Protein AF-A0A7Y7TJH9-F1 (afdb_monomer_lite)

Sequence (515 aa):
MMKGRKAFILFTEKIKWLLLLIIPCVLLIEFTSEKQPYFWDNRYDPSYAYLLNGLNLSLTHGNVGHIDHPGTTVQVMAAFIIKVTYQFRNKSIPMAEDVLRNPEFYLRVIALCFTFGNILLLVLLGFIAFKATGEIIYGLLFQSLPFLFNTYLRHQLFYEVKPEPILFSVQMILISVFLIETTGIGLKGKINTAKWGLSDKIIDGIQWKIIVYAVLIGFCLTTKIHSFPLFFFPFLMIQSVRNKILYSVTTLLSFLFFTIPIWVSYPKMFTWIYELFLHSGRYGKGPADIVDKTMYFVNLIGIFKTQPIFTGIMLASFLVLIVPFFKRGKNLQYKYLLAIFMVEIFAILLISKQYKMHYLISIIPMSMLNIYLIFKLINRAQWEKPMILFFICISVLLNFNYHISKPYNTKPIETEKNALNIFSYSSADQREAFFFGNGYAKMEWAEMLNSIYPECYFYNQWKNTYNTWDKSIEADSLRKINSRIIVYGRKAKLQLLYQSTEVVQLDSTRFLIKP

pLDDT: mean 84.87, std 13.98, range [35.94, 98.5]

Foldseek 3Di:
DVVVVVVVVVVVVVVLLVVLVPLLVVLVVVLVVDDDFCLAPVLLVPLLLLLLLLVCVLVVNLLFQQLLWQALLLSVLLVVQLNVVVVVDDVPDDSVLVCLVPVRVSSQSSLQVLQVLLSVLLSVLLVLLCLLPVHSLLSLLLSLLLLLDAQVLSCCLRPGSALLSVLSSLLSVVSSLVSCQQSVDDPVRPRPPPPPGRDPDQPVPDLVSLLSLLLSLLVSCSSGVLLVLVLQQSLLRHDDPVSNVVSVVSNVVNVCVSCVSNVVCVVVSVVQVVLQQQAADDSNPHPRDRAPPVQLVVLLVVQCVVSVSLVVLLVLLVVLLVVCPPPPPPRVLSSNSVSLSVSLVVSSNSCSRPPDNNSCSSRSSSSSSSLVSSLVSVPPVVCSSVVSVVVSVVSVVSRPPPVVPDDSPQDQDDDDPQAQEEEEPNHSYVLVSNLVSCVSSVLPCQVVSCVVPPSYWYQYLVVRFIDRSNDTDDPVVRCVVHQWYKYFAADVSVCVNCVPWDWDDPDRGIITTHD

Structure (mmCIF, N/CA/C/O backbone):
data_AF-A0A7Y7TJH9-F1
#
_entry.id   AF-A0A7Y7TJH9-F1
#
loop_
_atom_site.group_PDB
_atom_site.id
_atom_site.type_symbol
_atom_site.label_atom_id
_atom_site.label_alt_id
_atom_site.label_comp_id
_atom_site.label_asym_id
_atom_site.label_entity_id
_atom_site.label_seq_id
_atom_site.pdbx_PDB_ins_code
_atom_site.Cartn_x
_atom_site.Cartn_y
_atom_site.Cartn_z
_atom_site.occupancy
_atom_site.B_iso_or_equiv
_atom_site.auth_seq_id
_atom_site.auth_comp_id
_atom_site.auth_asym_id
_atom_site.auth_atom_id
_atom_site.pdbx_PDB_model_num
ATOM 1 N N . MET A 1 1 ? -40.198 33.945 14.837 1.00 58.31 1 MET A N 1
ATOM 2 C CA . MET A 1 1 ? -39.028 33.343 15.532 1.00 58.31 1 MET A CA 1
ATOM 3 C C . MET A 1 1 ? -38.756 31.865 15.201 1.00 58.31 1 MET A C 1
ATOM 5 O O . MET A 1 1 ? -37.625 31.553 14.849 1.00 58.31 1 MET A O 1
ATOM 9 N N . MET A 1 2 ? -39.730 30.941 15.251 1.00 55.00 2 MET A N 1
ATOM 10 C CA . MET A 1 2 ? -39.473 29.496 15.025 1.00 55.00 2 MET A CA 1
ATOM 11 C C . MET A 1 2 ? -38.980 29.108 13.613 1.00 55.00 2 MET A C 1
ATOM 13 O O . MET A 1 2 ? -38.126 28.230 13.498 1.00 55.00 2 MET A O 1
ATOM 17 N N . LYS A 1 3 ? -39.464 29.761 12.541 1.00 59.97 3 LYS A N 1
ATOM 18 C CA . LYS A 1 3 ? -38.984 29.509 11.162 1.00 59.97 3 LYS A CA 1
ATOM 19 C C . LYS A 1 3 ? -37.510 29.906 10.975 1.00 59.97 3 LYS A C 1
ATOM 21 O O . LYS A 1 3 ? -36.752 29.140 10.391 1.00 59.97 3 LYS A O 1
ATOM 26 N N . GLY A 1 4 ? -37.090 31.036 11.553 1.00 65.38 4 GLY A N 1
ATOM 27 C CA . GLY A 1 4 ? -35.698 31.506 11.507 1.00 65.38 4 GLY A CA 1
ATOM 28 C C . GLY A 1 4 ? -34.724 30.580 12.242 1.00 65.38 4 GLY A C 1
ATOM 29 O O . GLY A 1 4 ? -33.657 30.276 11.723 1.00 65.38 4 GLY A O 1
ATOM 30 N N . ARG A 1 5 ? -35.122 30.030 13.401 1.00 64.94 5 ARG A N 1
ATOM 31 C CA . ARG A 1 5 ? -34.289 29.083 14.166 1.00 64.94 5 ARG A CA 1
ATOM 32 C C . ARG A 1 5 ? -34.105 27.743 13.440 1.00 64.94 5 ARG A C 1
ATOM 34 O O . ARG A 1 5 ? -33.000 27.215 13.426 1.00 64.94 5 ARG A O 1
ATOM 41 N N . LYS A 1 6 ? -35.153 27.215 12.787 1.00 63.41 6 LYS A N 1
ATOM 42 C CA . LYS A 1 6 ? -35.044 26.007 11.942 1.00 63.41 6 LYS A CA 1
ATOM 43 C C . LYS A 1 6 ? -34.164 26.244 10.712 1.00 63.41 6 LYS A C 1
ATOM 45 O O . LYS A 1 6 ? -33.323 25.404 10.412 1.00 63.41 6 LYS A O 1
ATOM 50 N N . ALA A 1 7 ? -34.321 27.385 10.038 1.00 56.69 7 ALA A N 1
ATOM 51 C CA . ALA A 1 7 ? -33.483 27.752 8.897 1.00 56.69 7 ALA A CA 1
ATOM 52 C C . ALA A 1 7 ? -32.003 27.903 9.296 1.00 56.69 7 ALA A C 1
ATOM 54 O O . ALA A 1 7 ? -31.133 27.376 8.610 1.00 56.69 7 ALA A O 1
ATOM 55 N N . PHE A 1 8 ? -31.721 28.527 10.443 1.00 59.34 8 PHE A N 1
ATOM 56 C CA . PHE A 1 8 ? -30.365 28.666 10.980 1.00 59.34 8 PHE A CA 1
ATOM 57 C C . PHE A 1 8 ? -29.725 27.316 11.348 1.00 59.34 8 PHE A C 1
ATOM 59 O O . PHE A 1 8 ? -28.563 27.077 11.034 1.00 59.34 8 PHE A O 1
ATOM 66 N N . ILE A 1 9 ? -30.477 26.393 11.958 1.00 66.75 9 ILE A N 1
ATOM 67 C CA . ILE A 1 9 ? -29.990 25.033 12.258 1.00 66.75 9 ILE A CA 1
ATOM 68 C C . ILE A 1 9 ? -29.712 24.250 10.966 1.00 66.75 9 ILE A C 1
ATOM 70 O O . ILE A 1 9 ? -28.673 23.612 10.840 1.00 66.75 9 ILE A O 1
ATOM 74 N N . LEU A 1 10 ? -30.600 24.332 9.972 1.00 61.34 10 LEU A N 1
ATOM 75 C CA . LEU A 1 10 ? -30.381 23.692 8.670 1.00 61.34 10 LEU A CA 1
ATOM 76 C C . LEU A 1 10 ? -29.154 24.268 7.951 1.00 61.34 10 LEU A C 1
ATOM 78 O O . LEU A 1 10 ? -28.408 23.525 7.319 1.00 61.34 10 LEU A O 1
ATOM 82 N N . PHE A 1 11 ? -28.933 25.578 8.055 1.00 66.56 11 PHE A N 1
ATOM 83 C CA . PHE A 1 11 ? -27.771 26.249 7.484 1.00 66.56 11 PHE A CA 1
ATOM 84 C C . PHE A 1 11 ? -26.463 25.825 8.169 1.00 66.56 11 PHE A C 1
ATOM 86 O O . PHE A 1 11 ? -25.505 25.470 7.485 1.00 66.56 11 PHE A O 1
ATOM 93 N N . THR A 1 12 ? -26.430 25.770 9.504 1.00 73.19 12 THR A N 1
ATOM 94 C CA . THR A 1 12 ? -25.239 25.327 10.249 1.00 73.19 12 THR A CA 1
ATOM 95 C C . THR A 1 12 ? -24.927 23.846 10.030 1.00 73.19 12 THR A C 1
ATOM 97 O O . THR A 1 12 ? -23.758 23.483 9.913 1.00 73.19 12 THR A O 1
ATOM 100 N N . GLU A 1 13 ? -25.942 22.992 9.879 1.00 74.56 13 GLU A N 1
ATOM 101 C CA . GLU A 1 13 ? -25.744 21.596 9.477 1.00 74.56 13 GLU A CA 1
ATOM 102 C C . GLU A 1 13 ? -25.172 21.486 8.057 1.00 74.56 13 GLU A C 1
ATOM 104 O O . GLU A 1 13 ? -24.213 20.747 7.848 1.00 74.56 13 GLU A O 1
ATOM 109 N N . LYS A 1 14 ? -25.675 22.266 7.087 1.00 80.38 14 LYS A N 1
ATOM 110 C CA . LYS A 1 14 ? -25.116 22.314 5.720 1.00 80.38 14 LYS A CA 1
ATOM 111 C C . LYS A 1 14 ? -23.646 22.741 5.698 1.00 80.38 14 LYS A C 1
ATOM 113 O O . LYS A 1 14 ? -22.864 22.139 4.969 1.00 80.38 14 LYS A O 1
ATOM 118 N N . ILE A 1 15 ? -23.255 23.719 6.517 1.00 85.06 15 ILE A N 1
ATOM 119 C CA . ILE A 1 15 ? -21.851 24.146 6.626 1.00 85.06 15 ILE A CA 1
ATOM 120 C C . ILE A 1 15 ? -20.959 22.991 7.095 1.00 85.06 15 ILE A C 1
ATOM 122 O O . ILE A 1 15 ? -19.906 22.772 6.504 1.00 85.06 15 ILE A O 1
ATOM 126 N N . LYS A 1 16 ? -21.379 22.208 8.100 1.00 85.31 16 LYS A N 1
ATOM 127 C CA . LYS A 1 16 ? -20.594 21.054 8.579 1.00 85.31 16 LYS A CA 1
ATOM 128 C C . LYS A 1 16 ? -20.322 20.041 7.465 1.00 85.31 16 LYS A C 1
ATOM 130 O O . LYS A 1 16 ? -19.215 19.521 7.383 1.00 85.31 16 LYS A O 1
ATOM 135 N N . TRP A 1 17 ? -21.295 19.798 6.587 1.00 84.94 17 TRP A N 1
ATOM 136 C CA . TRP A 1 17 ? -21.107 18.917 5.430 1.00 84.94 17 TRP A CA 1
ATOM 137 C C . TRP A 1 17 ? -20.075 19.459 4.440 1.00 84.94 17 TRP A C 1
ATOM 139 O O . TRP A 1 17 ? -19.253 18.692 3.950 1.00 84.94 17 TRP A O 1
ATOM 149 N N . LEU A 1 18 ? -20.074 20.770 4.189 1.00 88.81 18 LEU A N 1
ATOM 150 C CA . LEU A 1 18 ? -19.086 21.408 3.313 1.00 88.81 18 LEU A CA 1
ATOM 151 C C . LEU A 1 18 ? -17.667 21.352 3.895 1.00 88.81 18 LEU A C 1
ATOM 153 O O . LEU A 1 18 ? -16.710 21.196 3.140 1.00 88.81 18 LEU A O 1
ATOM 157 N N . LEU A 1 19 ? -17.516 21.408 5.225 1.00 90.62 19 LEU A N 1
ATOM 158 C CA . LEU A 1 19 ? -16.202 21.288 5.872 1.00 90.62 19 LEU A CA 1
ATOM 159 C C . LEU A 1 19 ? -15.524 19.940 5.581 1.00 90.62 19 LEU A C 1
ATOM 161 O O . LEU A 1 19 ? -14.307 19.905 5.418 1.00 90.62 19 LEU A O 1
ATOM 165 N N . LEU A 1 20 ? -16.294 18.852 5.442 1.00 92.25 20 LEU A N 1
ATOM 166 C CA . LEU A 1 20 ? -15.762 17.528 5.081 1.00 92.25 20 LEU A CA 1
ATOM 167 C C . LEU A 1 20 ? -15.219 17.452 3.647 1.00 92.25 20 LEU A C 1
ATOM 169 O O . LEU A 1 20 ? -14.653 16.432 3.266 1.00 92.25 20 LEU A O 1
ATOM 173 N N . LEU A 1 21 ? -15.400 18.486 2.826 1.00 92.88 21 LEU A N 1
ATOM 174 C CA . LEU A 1 21 ? -14.851 18.523 1.472 1.00 92.88 21 LEU A CA 1
ATOM 175 C C . LEU A 1 21 ? -13.507 19.252 1.406 1.00 92.88 21 LEU A C 1
ATOM 177 O O . LEU A 1 21 ? -12.784 19.076 0.433 1.00 92.88 21 LEU A O 1
ATOM 181 N N . ILE A 1 22 ? -13.127 20.014 2.438 1.00 90.19 22 ILE A N 1
ATOM 182 C CA . ILE A 1 22 ? -11.914 20.845 2.408 1.00 90.19 22 ILE A CA 1
ATOM 183 C C . ILE A 1 22 ? -10.658 19.987 2.218 1.00 90.19 22 ILE A C 1
ATOM 185 O O . ILE A 1 22 ? -9.919 20.196 1.259 1.00 90.19 22 ILE A O 1
ATOM 189 N N . ILE A 1 23 ? -10.425 19.006 3.098 1.00 89.94 23 ILE A N 1
ATOM 190 C CA . ILE A 1 23 ? -9.231 18.146 3.026 1.00 89.94 23 ILE A CA 1
ATOM 191 C C . ILE A 1 23 ? -9.197 17.333 1.714 1.00 89.94 23 ILE A C 1
ATOM 193 O O . ILE A 1 23 ? -8.178 17.386 1.023 1.00 89.94 23 ILE A O 1
ATOM 197 N N . PRO A 1 24 ? -10.281 16.636 1.311 1.00 92.12 24 PRO A N 1
ATOM 198 C CA . PRO A 1 24 ? -10.350 15.958 0.015 1.00 92.12 24 PRO A CA 1
ATOM 199 C C . PRO A 1 24 ? -10.034 16.861 -1.185 1.00 92.12 24 PRO A C 1
ATOM 201 O O . PRO A 1 24 ? -9.277 16.455 -2.064 1.00 92.12 24 PRO A O 1
ATOM 204 N N . CYS A 1 25 ? -10.561 18.089 -1.214 1.00 90.25 25 CYS A N 1
ATOM 205 C CA . CYS A 1 25 ? -10.288 19.040 -2.292 1.00 90.25 25 CYS A CA 1
ATOM 206 C C . CYS A 1 25 ? -8.819 19.478 -2.320 1.00 90.25 25 CYS A C 1
ATOM 208 O O . CYS A 1 25 ? -8.236 19.547 -3.399 1.00 90.25 25 CYS A O 1
ATOM 210 N N . VAL A 1 26 ? -8.201 19.729 -1.161 1.00 87.62 26 VAL A N 1
ATOM 211 C CA . VAL A 1 26 ? -6.768 20.062 -1.081 1.00 87.62 26 VAL A CA 1
ATOM 212 C C . VAL A 1 26 ? -5.915 18.927 -1.650 1.00 87.62 26 VAL A C 1
ATOM 214 O O . VAL A 1 26 ? -5.042 19.183 -2.475 1.00 87.62 26 VAL A O 1
ATOM 217 N N . LEU A 1 27 ? -6.206 17.677 -1.278 1.00 87.25 27 LEU A N 1
ATOM 218 C CA . LEU A 1 27 ? -5.487 16.505 -1.792 1.00 87.25 27 LEU A CA 1
ATOM 219 C C . LEU A 1 27 ? -5.701 16.303 -3.297 1.00 87.25 27 LEU A C 1
ATOM 221 O O . LEU A 1 27 ? -4.770 15.921 -4.001 1.00 87.25 27 LEU A O 1
ATOM 225 N N . LEU A 1 28 ? -6.904 16.584 -3.807 1.00 86.88 28 LEU A N 1
ATOM 226 C CA . LEU A 1 28 ? -7.186 16.522 -5.241 1.00 86.88 28 LEU A CA 1
ATOM 227 C C . LEU A 1 28 ? -6.384 17.575 -6.020 1.00 86.88 28 LEU A C 1
ATOM 229 O O . LEU A 1 28 ? -5.824 17.260 -7.068 1.00 86.88 28 LEU A O 1
ATOM 233 N N . ILE A 1 29 ? -6.300 18.804 -5.501 1.00 85.50 29 ILE A N 1
ATOM 234 C CA . ILE A 1 29 ? -5.499 19.879 -6.103 1.00 85.50 29 ILE A CA 1
ATOM 235 C C . ILE A 1 29 ? -4.017 19.492 -6.103 1.00 85.50 29 ILE A C 1
ATOM 237 O O . ILE A 1 29 ? -3.386 19.563 -7.159 1.00 85.50 29 ILE A O 1
ATOM 241 N N . GLU A 1 30 ? -3.492 19.020 -4.962 1.00 82.38 30 GLU A N 1
ATOM 242 C CA . GLU A 1 30 ? -2.123 18.494 -4.848 1.00 82.38 30 GLU A CA 1
ATOM 243 C C . GLU A 1 30 ? -1.887 17.437 -5.939 1.00 82.38 30 GLU A C 1
ATOM 245 O O . GLU A 1 30 ? -0.952 17.566 -6.730 1.00 82.38 30 GLU A O 1
ATOM 250 N N . PHE A 1 31 ? -2.811 16.477 -6.084 1.00 80.62 31 PHE A N 1
ATOM 251 C CA . PHE A 1 31 ? -2.701 15.413 -7.079 1.00 80.62 31 PHE A CA 1
ATOM 252 C C . PHE A 1 31 ? -2.615 15.928 -8.517 1.00 80.62 31 PHE A C 1
ATOM 254 O O . PHE A 1 31 ? -1.725 15.551 -9.278 1.00 80.62 31 PHE A O 1
ATOM 261 N N . THR A 1 32 ? -3.533 16.816 -8.900 1.00 79.19 32 THR A N 1
ATOM 262 C CA . THR A 1 32 ? -3.589 17.351 -10.270 1.00 79.19 32 THR A CA 1
ATOM 263 C C . THR A 1 32 ? -2.387 18.218 -10.644 1.00 79.19 32 THR A C 1
ATOM 265 O O . THR A 1 32 ? -2.146 18.444 -11.833 1.00 79.19 32 THR A O 1
ATOM 268 N N . SER A 1 33 ? -1.625 18.690 -9.653 1.00 78.69 33 SER A N 1
ATOM 269 C CA . SER A 1 33 ? -0.414 19.478 -9.877 1.00 78.69 33 SER A CA 1
ATOM 270 C C . SER A 1 33 ? 0.792 18.633 -10.310 1.00 78.69 33 SER A C 1
ATOM 272 O O . SER A 1 33 ? 1.708 19.170 -10.936 1.00 78.69 33 SER A O 1
ATOM 274 N N . GLU A 1 34 ? 0.770 17.318 -10.065 1.00 76.31 34 GLU A N 1
ATOM 275 C CA . GLU A 1 34 ? 1.848 16.407 -10.452 1.00 76.31 34 GLU A CA 1
ATOM 276 C C . GLU A 1 34 ? 1.801 16.092 -11.953 1.00 76.31 34 GLU A C 1
ATOM 278 O O . GLU A 1 34 ? 0.774 15.692 -12.516 1.00 76.31 34 GLU A O 1
ATOM 283 N N . LYS A 1 35 ? 2.939 16.285 -12.624 1.00 75.81 35 LYS A N 1
ATOM 284 C CA . LYS A 1 35 ? 3.066 16.153 -14.085 1.00 75.81 35 LYS A CA 1
ATOM 285 C C . LYS A 1 35 ? 4.228 15.263 -14.508 1.00 75.81 35 LYS A C 1
ATOM 287 O O . LYS A 1 35 ? 4.429 15.086 -15.708 1.00 75.81 35 LYS A O 1
ATOM 292 N N . GLN A 1 36 ? 4.995 14.721 -13.566 1.00 80.81 36 GLN A N 1
ATOM 293 C CA . GLN A 1 36 ? 6.181 13.952 -13.910 1.00 80.81 36 GLN A CA 1
ATOM 294 C C . GLN A 1 36 ? 5.839 12.564 -14.463 1.00 80.81 36 GLN A C 1
ATOM 296 O O . GLN A 1 36 ? 4.953 11.895 -13.916 1.00 80.81 36 GLN A O 1
ATOM 301 N N . PRO A 1 37 ? 6.578 12.105 -15.490 1.00 87.25 37 PRO A N 1
ATOM 302 C CA . PRO A 1 37 ? 6.507 10.730 -15.964 1.00 87.25 37 PRO A CA 1
ATOM 303 C C . PRO A 1 37 ? 6.908 9.704 -14.896 1.00 87.25 37 PRO A C 1
ATOM 305 O O . PRO A 1 37 ? 7.749 9.961 -14.032 1.00 87.25 37 PRO A O 1
ATOM 308 N N . TYR A 1 38 ? 6.355 8.500 -14.995 1.00 89.06 38 TYR A N 1
ATOM 309 C CA . TYR A 1 38 ? 6.649 7.376 -14.110 1.00 89.06 38 TYR A CA 1
ATOM 310 C C . TYR A 1 38 ? 8.033 6.778 -14.354 1.00 89.06 38 TYR A C 1
ATOM 312 O O . TYR A 1 38 ? 8.599 6.186 -13.441 1.00 89.06 38 TYR A O 1
ATOM 320 N N . PHE A 1 39 ? 8.623 6.938 -15.540 1.00 87.44 39 PHE A N 1
ATOM 321 C CA . PHE A 1 39 ? 10.000 6.495 -15.780 1.00 87.44 39 PHE A CA 1
ATOM 322 C C . PHE A 1 39 ? 11.069 7.366 -15.082 1.00 87.44 39 PHE A C 1
ATOM 324 O O . PHE A 1 39 ? 12.249 7.023 -15.111 1.00 87.44 39 PHE A O 1
ATOM 331 N N . TRP A 1 40 ? 10.693 8.464 -14.410 1.00 83.81 40 TRP A N 1
ATOM 332 C CA . TRP A 1 40 ? 11.627 9.309 -13.651 1.00 83.81 40 TRP A CA 1
ATOM 333 C C . TRP A 1 40 ? 11.862 8.819 -12.215 1.00 83.81 40 TRP A C 1
ATOM 335 O O . TRP A 1 40 ? 11.002 8.194 -11.600 1.00 83.81 40 TRP A O 1
ATOM 345 N N . ASP A 1 41 ? 13.052 9.123 -11.684 1.00 67.69 41 ASP A N 1
ATOM 346 C CA . ASP A 1 41 ? 13.467 8.971 -10.276 1.00 67.69 41 ASP A CA 1
ATOM 347 C C . ASP A 1 41 ? 13.061 7.649 -9.584 1.00 67.69 41 ASP A C 1
ATOM 349 O O . ASP A 1 41 ? 12.665 7.613 -8.421 1.00 67.69 41 ASP A O 1
ATOM 353 N N . ASN A 1 42 ? 13.171 6.526 -10.306 1.00 70.81 42 ASN A N 1
ATOM 354 C CA . ASN A 1 42 ? 12.777 5.182 -9.851 1.00 70.81 42 ASN A CA 1
ATOM 355 C C . ASN A 1 42 ? 11.279 4.988 -9.554 1.00 70.81 42 ASN A C 1
ATOM 357 O O . ASN A 1 42 ? 10.913 3.978 -8.954 1.00 70.81 42 ASN A O 1
ATOM 361 N N . ARG A 1 43 ? 10.388 5.883 -9.999 1.00 80.56 43 ARG A N 1
ATOM 362 C CA . ARG A 1 43 ? 8.932 5.673 -9.897 1.00 80.56 43 ARG A CA 1
ATOM 363 C C . ARG A 1 43 ? 8.454 4.479 -10.729 1.00 80.56 43 ARG A C 1
ATOM 365 O O . ARG A 1 43 ? 7.415 3.897 -10.408 1.00 80.56 43 ARG A O 1
ATOM 372 N N . TYR A 1 44 ? 9.222 4.065 -11.739 1.00 82.06 44 TYR A N 1
ATOM 373 C CA . TYR A 1 44 ? 8.936 2.881 -12.549 1.00 82.06 44 TYR A CA 1
ATOM 374 C C . TYR A 1 44 ? 9.067 1.577 -11.754 1.00 82.06 44 TYR A C 1
ATOM 376 O O . TYR A 1 44 ? 8.466 0.580 -12.151 1.00 82.06 44 TYR A O 1
ATOM 384 N N . ASP A 1 45 ? 9.774 1.593 -10.617 1.00 88.31 45 ASP A N 1
ATOM 385 C CA . ASP A 1 45 ? 9.820 0.493 -9.658 1.00 88.31 45 ASP A CA 1
ATOM 386 C C . ASP A 1 45 ? 8.802 0.722 -8.512 1.00 88.31 45 ASP A C 1
ATOM 388 O O . ASP A 1 45 ? 8.987 1.626 -7.680 1.00 88.31 45 ASP A O 1
ATOM 392 N N . PRO A 1 46 ? 7.722 -0.080 -8.398 1.00 92.19 46 PRO A N 1
ATOM 393 C CA . PRO A 1 46 ? 7.255 -1.130 -9.326 1.00 92.19 46 PRO A CA 1
ATOM 394 C C . PRO A 1 46 ? 6.185 -0.716 -10.362 1.00 92.19 46 PRO A C 1
ATOM 396 O O . PRO A 1 46 ? 5.541 -1.598 -10.928 1.00 92.19 46 PRO A O 1
ATOM 399 N N . SER A 1 47 ? 5.945 0.573 -10.644 1.00 94.75 47 SER A N 1
ATOM 400 C CA . SER A 1 47 ? 4.829 0.994 -11.524 1.00 94.75 47 SER A CA 1
ATOM 401 C C . SER A 1 47 ? 4.787 0.270 -12.883 1.00 94.75 47 SER A C 1
ATOM 403 O O . SER A 1 47 ? 3.731 -0.219 -13.283 1.00 94.75 47 SER A O 1
ATOM 405 N N . TYR A 1 48 ? 5.925 0.126 -13.574 1.00 96.06 48 TYR A N 1
ATOM 406 C CA . TYR A 1 48 ? 5.984 -0.579 -14.865 1.00 96.06 48 TYR A CA 1
ATOM 407 C C . TYR A 1 48 ? 5.808 -2.099 -14.719 1.00 96.06 48 TYR A C 1
ATOM 409 O O . TYR A 1 48 ? 5.225 -2.735 -15.598 1.00 96.06 48 TYR A O 1
ATOM 417 N N . ALA A 1 49 ? 6.235 -2.686 -13.596 1.00 95.50 49 ALA A N 1
ATOM 418 C CA . ALA A 1 49 ? 5.959 -4.091 -13.297 1.00 95.50 49 ALA A CA 1
ATOM 419 C C . ALA A 1 49 ? 4.446 -4.331 -13.149 1.00 95.50 49 ALA A C 1
ATOM 421 O O . ALA A 1 49 ? 3.917 -5.292 -13.712 1.00 95.50 49 ALA A O 1
ATOM 422 N N . TYR A 1 50 ? 3.727 -3.435 -12.464 1.00 96.50 50 TYR A N 1
ATOM 423 C CA . TYR A 1 50 ? 2.268 -3.513 -12.347 1.00 96.50 50 TYR A CA 1
ATOM 424 C C . TYR A 1 50 ? 1.537 -3.253 -13.662 1.00 96.50 50 TYR A C 1
ATOM 426 O O . TYR A 1 50 ? 0.558 -3.946 -13.936 1.00 96.50 50 TYR A O 1
ATOM 434 N N . LEU A 1 51 ? 2.017 -2.315 -14.486 1.00 97.44 51 LEU A N 1
ATOM 435 C CA . LEU A 1 51 ? 1.453 -2.063 -15.815 1.00 97.44 51 LEU A CA 1
ATOM 436 C C . LEU A 1 51 ? 1.482 -3.330 -16.675 1.00 97.44 51 LEU A C 1
ATOM 438 O O . LEU A 1 51 ? 0.444 -3.750 -17.180 1.00 97.44 51 LEU A O 1
ATOM 442 N N . LEU A 1 52 ? 2.654 -3.954 -16.813 1.00 96.50 52 LEU A N 1
ATOM 443 C CA . LEU A 1 52 ? 2.828 -5.095 -17.713 1.00 96.50 52 LEU A CA 1
ATOM 444 C C . LEU A 1 52 ? 2.177 -6.374 -17.176 1.00 96.50 52 LEU A C 1
ATOM 446 O O . LEU A 1 52 ? 1.581 -7.122 -17.944 1.00 96.50 52 LEU A O 1
ATOM 450 N N . ASN A 1 53 ? 2.193 -6.608 -15.861 1.00 95.31 53 ASN A N 1
ATOM 451 C CA . ASN A 1 53 ? 1.450 -7.737 -15.287 1.00 95.31 53 ASN A CA 1
ATOM 452 C C . ASN A 1 53 ? -0.073 -7.521 -15.363 1.00 95.31 53 ASN A C 1
ATOM 454 O O . ASN A 1 53 ? -0.816 -8.474 -15.599 1.00 95.31 53 ASN A O 1
ATOM 458 N N . GLY A 1 54 ? -0.546 -6.279 -15.220 1.00 95.94 54 GLY A N 1
ATOM 459 C CA . GLY A 1 54 ? -1.936 -5.919 -15.501 1.00 95.94 54 GLY A CA 1
ATOM 460 C C . GLY A 1 54 ? -2.298 -6.140 -16.972 1.00 95.94 54 GLY A C 1
ATOM 461 O O . GLY A 1 54 ? -3.367 -6.674 -17.264 1.00 95.94 54 GLY A O 1
ATOM 462 N N . LEU A 1 55 ? -1.391 -5.817 -17.901 1.00 96.25 55 LEU A N 1
ATOM 463 C CA . LEU A 1 55 ? -1.569 -6.095 -19.326 1.00 96.25 55 LEU A CA 1
ATOM 464 C C . LEU A 1 55 ? -1.684 -7.606 -19.594 1.00 96.25 55 LEU A C 1
ATOM 466 O O . LEU A 1 55 ? -2.648 -8.020 -20.241 1.00 96.25 55 LEU A O 1
ATOM 470 N N . ASN A 1 56 ? -0.805 -8.435 -19.018 1.00 94.19 56 ASN A N 1
ATOM 471 C CA . ASN A 1 56 ? -0.880 -9.902 -19.129 1.00 94.19 56 ASN A CA 1
ATOM 472 C C . ASN A 1 56 ? -2.260 -10.424 -18.693 1.00 94.19 56 ASN A C 1
ATOM 474 O O . ASN A 1 56 ? -2.952 -11.102 -19.457 1.00 94.19 56 ASN A O 1
ATOM 478 N N . LEU A 1 57 ? -2.715 -10.023 -17.499 1.00 93.81 57 LEU A N 1
ATOM 479 C CA . LEU A 1 57 ? -4.029 -10.411 -16.979 1.00 93.81 57 LEU A CA 1
ATOM 480 C C . LEU A 1 57 ? -5.187 -9.871 -17.828 1.00 93.81 57 LEU A C 1
ATOM 482 O O . LEU A 1 57 ? -6.212 -10.540 -17.984 1.00 93.81 57 LEU A O 1
ATOM 486 N N . SER A 1 58 ? -5.047 -8.675 -18.404 1.00 93.81 58 SER A N 1
ATOM 487 C CA . SER A 1 58 ? -6.081 -8.096 -19.261 1.00 93.81 58 SER A CA 1
ATOM 488 C C . SER A 1 58 ? -6.276 -8.915 -20.542 1.00 93.81 58 SER A C 1
ATOM 490 O O . SER A 1 58 ? -7.400 -9.098 -21.003 1.00 93.81 58 SER A O 1
ATOM 492 N N . LEU A 1 59 ? -5.215 -9.514 -21.068 1.00 89.94 59 LEU A N 1
ATOM 493 C CA . LEU A 1 59 ? -5.285 -10.371 -22.245 1.00 89.94 59 LEU A CA 1
ATOM 494 C C . LEU A 1 59 ? -5.575 -11.833 -21.881 1.00 89.94 59 LEU A C 1
ATOM 496 O O . LEU A 1 59 ? -5.431 -12.711 -22.724 1.00 89.94 59 LEU A O 1
ATOM 500 N N . THR A 1 60 ? -5.959 -12.121 -20.630 1.00 72.25 60 THR A N 1
ATOM 501 C CA . THR A 1 60 ? -6.162 -13.480 -20.086 1.00 72.25 60 THR A CA 1
ATOM 502 C C . THR A 1 60 ? -4.936 -14.392 -20.192 1.00 72.25 60 THR A C 1
ATOM 504 O O . THR A 1 60 ? -5.044 -15.605 -20.031 1.00 72.25 60 THR A O 1
ATOM 507 N N . HIS A 1 61 ? -3.751 -13.812 -20.391 1.00 62.88 61 HIS A N 1
ATOM 508 C CA . HIS A 1 61 ? -2.504 -14.550 -20.301 1.00 62.88 61 HIS A CA 1
ATOM 509 C C . HIS A 1 61 ? -2.260 -14.776 -18.805 1.00 62.88 61 HIS A C 1
ATOM 511 O O . HIS A 1 61 ? -1.962 -13.842 -18.062 1.00 62.88 61 HIS A O 1
ATOM 517 N N . GLY A 1 62 ? -2.391 -16.018 -18.327 1.00 61.09 62 GLY A N 1
ATOM 518 C CA . GLY A 1 62 ? -2.094 -16.397 -16.934 1.00 61.09 62 GLY A CA 1
ATOM 519 C C . GLY A 1 62 ? -0.616 -16.230 -16.543 1.00 61.09 62 GLY A C 1
ATOM 520 O O . GLY A 1 62 ? -0.182 -16.708 -15.495 1.00 61.09 62 GLY A O 1
ATOM 521 N N . ASN A 1 63 ? 0.183 -15.574 -17.387 1.00 75.50 63 ASN A N 1
ATOM 522 C CA . ASN A 1 63 ? 1.616 -15.429 -17.237 1.00 75.50 63 ASN A CA 1
ATOM 523 C C . ASN A 1 63 ? 1.980 -14.212 -16.372 1.00 75.50 63 ASN A C 1
ATOM 525 O O . ASN A 1 63 ? 2.657 -13.287 -16.811 1.00 75.50 63 ASN A O 1
ATOM 529 N N . VAL A 1 64 ? 1.530 -14.196 -15.117 1.00 84.38 64 VAL A N 1
ATOM 530 C CA . VAL A 1 64 ? 1.964 -13.183 -14.142 1.00 84.38 64 VAL A CA 1
ATOM 531 C C . VAL A 1 64 ? 3.355 -13.547 -13.622 1.00 84.38 64 VAL A C 1
ATOM 533 O O . VAL A 1 64 ? 3.578 -14.656 -13.122 1.00 84.38 64 VAL A O 1
ATOM 536 N N . GLY A 1 65 ? 4.302 -12.624 -13.776 1.00 83.06 65 GLY A N 1
ATOM 537 C CA . GLY A 1 65 ? 5.689 -12.757 -13.331 1.00 83.06 65 GLY A CA 1
ATOM 538 C C . GLY A 1 65 ? 5.981 -12.113 -11.983 1.00 83.06 65 GLY A C 1
ATOM 539 O O . GLY A 1 65 ? 6.845 -12.604 -11.259 1.00 83.06 65 GLY A O 1
ATOM 540 N N . HIS A 1 66 ? 5.241 -11.064 -11.623 1.00 86.50 66 HIS A N 1
ATOM 541 C CA . HIS A 1 66 ? 5.480 -10.298 -10.406 1.00 86.50 66 HIS A CA 1
ATOM 542 C C . HIS A 1 66 ? 4.787 -10.976 -9.222 1.00 86.50 66 HIS A C 1
ATOM 544 O O . HIS A 1 66 ? 3.664 -10.642 -8.846 1.00 86.50 66 HIS A O 1
ATOM 550 N N . ILE A 1 67 ? 5.443 -12.015 -8.710 1.00 84.44 67 ILE A N 1
ATOM 551 C CA . ILE A 1 67 ? 4.963 -12.897 -7.631 1.00 84.44 67 ILE A CA 1
ATOM 552 C C . ILE A 1 67 ? 5.873 -12.857 -6.400 1.00 84.44 67 ILE A C 1
ATOM 554 O O . ILE A 1 67 ? 5.610 -13.517 -5.398 1.00 84.44 67 ILE A O 1
ATOM 558 N N . ASP A 1 68 ? 6.952 -12.085 -6.487 1.00 72.88 68 ASP A N 1
ATOM 559 C CA . ASP A 1 68 ? 7.975 -11.853 -5.470 1.00 72.88 68 ASP A CA 1
ATOM 560 C C . ASP A 1 68 ? 7.508 -10.907 -4.348 1.00 72.88 68 ASP A C 1
ATOM 562 O O . ASP A 1 68 ? 8.312 -10.370 -3.592 1.00 72.88 68 ASP A O 1
ATOM 566 N N . HIS A 1 69 ? 6.194 -10.712 -4.242 1.00 74.56 69 HIS A N 1
ATOM 567 C CA . HIS A 1 69 ? 5.421 -10.378 -3.051 1.00 74.56 69 HIS A CA 1
ATOM 568 C C . HIS A 1 69 ? 3.922 -10.447 -3.400 1.00 74.56 69 HIS A C 1
ATOM 570 O O . HIS A 1 69 ? 3.566 -10.373 -4.579 1.00 74.56 69 HIS A O 1
ATOM 576 N N . PRO A 1 70 ? 3.001 -10.534 -2.418 1.00 76.25 70 PRO A N 1
ATOM 577 C CA . PRO A 1 70 ? 1.584 -10.350 -2.713 1.00 76.25 70 PRO A CA 1
ATOM 578 C C . PRO A 1 70 ? 1.348 -8.949 -3.285 1.00 76.25 70 PRO A C 1
ATOM 580 O O . PRO A 1 70 ? 1.835 -7.966 -2.721 1.00 76.25 70 PRO A O 1
ATOM 583 N N . GLY A 1 71 ? 0.663 -8.891 -4.425 1.00 90.69 71 GLY A N 1
ATOM 584 C CA . GLY A 1 71 ? 0.297 -7.678 -5.167 1.00 90.69 71 GLY A CA 1
ATOM 585 C C . GLY A 1 71 ? -0.798 -7.933 -6.213 1.00 90.69 71 GLY A C 1
ATOM 586 O O . GLY A 1 71 ? -1.081 -7.078 -7.053 1.00 90.69 71 GLY A O 1
ATOM 587 N N . THR A 1 72 ? -1.432 -9.111 -6.181 1.00 93.81 72 THR A N 1
ATOM 588 C CA . THR A 1 72 ? -2.387 -9.564 -7.205 1.00 93.81 72 THR A CA 1
ATOM 589 C C . THR A 1 72 ? -3.614 -8.666 -7.293 1.00 93.81 72 THR A C 1
ATOM 591 O O . THR A 1 72 ? -4.118 -8.432 -8.387 1.00 93.81 72 THR A O 1
ATOM 594 N N . THR A 1 73 ? -4.055 -8.083 -6.175 1.00 95.50 73 THR A N 1
ATOM 595 C CA . THR A 1 73 ? -5.155 -7.105 -6.168 1.00 95.50 73 THR A CA 1
ATOM 596 C C . THR A 1 73 ? -4.862 -5.917 -7.084 1.00 95.50 73 THR A C 1
ATOM 598 O O . THR A 1 73 ? -5.706 -5.545 -7.896 1.00 95.50 73 THR A O 1
ATOM 601 N N . VAL A 1 74 ? -3.644 -5.373 -7.031 1.00 96.19 74 VAL A N 1
ATOM 602 C CA . VAL A 1 74 ? -3.206 -4.259 -7.883 1.00 96.19 74 VAL A CA 1
ATOM 603 C C . VAL A 1 74 ? -3.149 -4.686 -9.345 1.00 96.19 74 VAL A C 1
ATOM 605 O O . VAL A 1 74 ? -3.621 -3.953 -10.205 1.00 96.19 74 VAL A O 1
ATOM 608 N N . GLN A 1 75 ? -2.617 -5.878 -9.634 1.00 95.50 75 GLN A N 1
ATOM 609 C CA . GLN A 1 75 ? -2.520 -6.410 -10.999 1.00 95.50 75 GLN A CA 1
ATOM 610 C C . GLN A 1 75 ? -3.907 -6.591 -11.629 1.00 95.50 75 GLN A C 1
ATOM 612 O O . GLN A 1 75 ? -4.126 -6.189 -12.768 1.00 95.50 75 GLN A O 1
ATOM 617 N N . VAL A 1 76 ? -4.864 -7.143 -10.876 1.00 95.38 76 VAL A N 1
ATOM 618 C CA . VAL A 1 76 ? -6.253 -7.330 -11.322 1.00 95.38 76 VAL A CA 1
ATOM 619 C C . VAL A 1 76 ? -6.944 -5.986 -11.547 1.00 95.38 76 VAL A C 1
ATOM 621 O O . VAL A 1 76 ? -7.611 -5.801 -12.566 1.00 95.38 76 VAL A O 1
ATOM 624 N N . MET A 1 77 ? -6.764 -5.023 -10.638 1.00 97.06 77 MET A N 1
ATOM 625 C CA . MET A 1 77 ? -7.322 -3.680 -10.810 1.00 97.06 77 MET A CA 1
ATOM 626 C C . MET A 1 77 ? -6.702 -2.960 -12.013 1.00 97.06 77 MET A C 1
ATOM 628 O O . MET A 1 77 ? -7.437 -2.383 -12.810 1.00 97.06 77 MET A O 1
ATOM 632 N N . ALA A 1 78 ? -5.381 -3.045 -12.195 1.00 97.38 78 ALA A N 1
ATOM 633 C CA . ALA A 1 78 ? -4.691 -2.507 -13.364 1.00 97.38 78 ALA A CA 1
ATOM 634 C C . ALA A 1 78 ? -5.219 -3.142 -14.659 1.00 97.38 78 ALA A C 1
ATOM 636 O O . ALA A 1 78 ? -5.548 -2.422 -15.594 1.00 97.38 78 ALA A O 1
ATOM 637 N N . ALA A 1 79 ? -5.397 -4.466 -14.694 1.00 96.88 79 ALA A N 1
ATOM 638 C CA . ALA A 1 79 ? -5.954 -5.178 -15.842 1.00 96.88 79 ALA A CA 1
ATOM 639 C C . ALA A 1 79 ? -7.364 -4.694 -16.210 1.00 96.88 79 ALA A C 1
ATOM 641 O O . ALA A 1 79 ? -7.662 -4.458 -17.383 1.00 96.88 79 ALA A O 1
ATOM 642 N N . PHE A 1 80 ? -8.231 -4.527 -15.208 1.00 97.12 80 PHE A N 1
ATOM 643 C CA . PHE A 1 80 ? -9.578 -3.996 -15.404 1.00 97.12 80 PHE A CA 1
ATOM 644 C C . PHE A 1 80 ? -9.545 -2.560 -15.940 1.00 97.12 80 PHE A C 1
ATOM 646 O O . PHE A 1 80 ? -10.208 -2.258 -16.932 1.00 97.12 80 PHE A O 1
ATOM 653 N N . ILE A 1 81 ? -8.731 -1.690 -15.334 1.00 98.44 81 ILE A N 1
ATOM 654 C CA . ILE A 1 81 ? -8.604 -0.291 -15.751 1.00 98.44 81 ILE A CA 1
ATOM 655 C C . ILE A 1 81 ? -8.047 -0.196 -17.175 1.00 98.44 81 ILE A C 1
ATOM 657 O O . ILE A 1 81 ? -8.586 0.570 -17.969 1.00 98.44 81 ILE A O 1
ATOM 661 N N . ILE A 1 82 ? -7.040 -0.998 -17.540 1.00 98.06 82 ILE A N 1
ATOM 662 C CA . ILE A 1 82 ? -6.495 -1.061 -18.906 1.00 98.06 82 ILE A CA 1
ATOM 663 C C . ILE A 1 82 ? -7.600 -1.426 -19.906 1.00 98.06 82 ILE A C 1
ATOM 665 O O . ILE A 1 82 ? -7.789 -0.699 -20.881 1.00 98.06 82 ILE A O 1
ATOM 669 N N . LYS A 1 83 ? -8.389 -2.480 -19.636 1.00 96.81 83 LYS A N 1
ATOM 670 C CA . LYS A 1 83 ? -9.503 -2.894 -20.511 1.00 96.81 83 LYS A CA 1
ATOM 671 C C . LYS A 1 83 ? -10.516 -1.785 -20.729 1.00 96.81 83 LYS A C 1
ATOM 673 O O . LYS A 1 83 ? -10.904 -1.538 -21.869 1.00 96.81 83 LYS A O 1
ATOM 678 N N . VAL A 1 84 ? -10.965 -1.158 -19.641 1.00 97.69 84 VAL A N 1
ATOM 679 C CA . VAL A 1 84 ? -11.955 -0.077 -19.692 1.00 97.69 84 VAL A CA 1
ATOM 680 C C . VAL A 1 84 ? -11.380 1.113 -20.450 1.00 97.69 84 VAL A C 1
ATOM 682 O O . VAL A 1 84 ? -12.028 1.621 -21.356 1.00 97.69 84 VAL A O 1
ATOM 685 N N . THR A 1 85 ? -10.141 1.503 -20.149 1.00 98.00 85 THR A N 1
ATOM 686 C CA . THR A 1 85 ? -9.453 2.626 -20.799 1.00 98.00 85 THR A CA 1
ATOM 687 C C . THR A 1 85 ? -9.327 2.412 -22.304 1.00 98.00 85 THR A C 1
ATOM 689 O O . THR A 1 85 ? -9.657 3.310 -23.076 1.00 98.00 85 THR A O 1
ATOM 692 N N . TYR A 1 86 ? -8.929 1.214 -22.737 1.00 97.50 86 TYR A N 1
ATOM 693 C CA . TYR A 1 86 ? -8.794 0.887 -24.156 1.00 97.50 86 TYR A CA 1
ATOM 694 C C . TYR A 1 86 ? -10.125 0.972 -24.925 1.00 97.50 86 TYR A C 1
ATOM 696 O O . TYR A 1 86 ? -10.122 1.285 -26.114 1.00 97.50 86 TYR A O 1
ATOM 704 N N . GLN A 1 87 ? -11.284 0.790 -24.270 1.00 96.56 87 GLN A N 1
ATOM 705 C CA . GLN A 1 87 ? -12.581 0.988 -24.939 1.00 96.56 87 GLN A CA 1
ATOM 706 C C . GLN A 1 87 ? -12.793 2.423 -25.438 1.00 96.56 87 GLN A C 1
ATOM 708 O O . GLN A 1 87 ? -13.550 2.614 -26.387 1.00 96.56 87 GLN A O 1
ATOM 713 N N . PHE A 1 88 ? -12.107 3.397 -24.835 1.00 96.19 88 PHE A N 1
ATOM 714 C CA . PHE A 1 88 ? -12.169 4.816 -25.190 1.00 96.19 88 PHE A CA 1
ATOM 715 C C . PHE A 1 88 ? -10.965 5.283 -26.027 1.00 96.19 88 PHE A C 1
ATOM 717 O O . PHE A 1 88 ? -10.834 6.475 -26.303 1.00 96.19 88 PHE A O 1
ATOM 724 N N . ARG A 1 89 ? -10.066 4.370 -26.417 1.00 95.19 89 ARG A N 1
ATOM 725 C CA . ARG A 1 89 ? -8.902 4.656 -27.270 1.00 95.19 89 ARG A CA 1
ATOM 726 C C . ARG A 1 89 ? -9.237 4.442 -28.743 1.00 95.19 89 ARG A C 1
ATOM 728 O O . ARG A 1 89 ? -10.233 3.808 -29.088 1.00 95.19 89 ARG A O 1
ATOM 735 N N . ASN A 1 90 ? -8.378 4.954 -29.623 1.00 84.06 90 ASN A N 1
ATOM 736 C CA . ASN A 1 90 ? -8.451 4.618 -31.040 1.00 84.06 90 ASN A CA 1
ATOM 737 C C . ASN A 1 90 ? -8.064 3.141 -31.224 1.00 84.06 90 ASN A C 1
ATOM 739 O O . ASN A 1 90 ? -6.928 2.756 -30.957 1.00 84.06 90 ASN A O 1
ATOM 743 N N . LYS A 1 91 ? -9.014 2.316 -31.672 1.00 90.56 91 LYS A N 1
ATOM 744 C CA . LYS A 1 91 ? -8.856 0.859 -31.820 1.00 90.56 91 LYS A CA 1
ATOM 745 C C . LYS A 1 91 ? -8.158 0.457 -33.129 1.00 90.56 91 LYS A C 1
ATOM 747 O O . LYS A 1 91 ? -8.318 -0.670 -33.584 1.00 90.56 91 LYS A O 1
ATOM 752 N N . SER A 1 92 ? -7.399 1.368 -33.743 1.00 91.19 92 SER A N 1
ATOM 753 C CA . SER A 1 92 ? -6.632 1.110 -34.969 1.00 91.19 92 SER A CA 1
ATOM 754 C C . SER A 1 92 ? -5.457 0.151 -34.763 1.00 91.19 92 SER A C 1
ATOM 756 O O . SER A 1 92 ? -4.987 -0.440 -35.728 1.00 91.19 92 SER A O 1
ATOM 758 N N . ILE A 1 93 ? -4.980 0.006 -33.523 1.00 93.94 93 ILE A N 1
ATOM 759 C CA . ILE A 1 93 ? -3.940 -0.951 -33.127 1.00 93.94 93 ILE A CA 1
ATOM 760 C C . ILE A 1 93 ? -4.432 -1.828 -31.965 1.00 93.94 93 ILE A C 1
ATOM 762 O O . ILE A 1 93 ? -5.278 -1.377 -31.178 1.00 93.94 93 ILE A O 1
ATOM 766 N N . PRO A 1 94 ? -3.922 -3.066 -31.821 1.00 94.81 94 PRO A N 1
ATOM 767 C CA . PRO A 1 94 ? -4.263 -3.939 -30.702 1.00 94.81 94 PRO A CA 1
ATOM 768 C C . PRO A 1 94 ? -3.940 -3.310 -29.338 1.00 94.81 94 PRO A C 1
ATOM 770 O O . PRO A 1 94 ? -2.991 -2.542 -29.202 1.00 94.81 94 PRO A O 1
ATOM 773 N N . MET A 1 95 ? -4.695 -3.686 -28.300 1.00 95.94 95 MET A N 1
ATOM 774 C CA . MET A 1 95 ? -4.546 -3.137 -26.940 1.00 95.94 95 MET A CA 1
ATOM 775 C C . MET A 1 95 ? -3.120 -3.249 -26.390 1.00 95.94 95 MET A C 1
ATOM 777 O O . MET A 1 95 ? -2.632 -2.300 -25.785 1.00 95.94 95 MET A O 1
ATOM 781 N N . ALA A 1 96 ? -2.452 -4.388 -26.606 1.00 95.56 96 ALA A N 1
ATOM 782 C CA . ALA A 1 96 ? -1.068 -4.581 -26.175 1.00 95.56 96 ALA A CA 1
ATOM 783 C C . ALA A 1 96 ? -0.138 -3.523 -26.776 1.00 95.56 96 ALA A C 1
ATOM 785 O O . ALA A 1 96 ? 0.578 -2.839 -26.048 1.00 95.56 96 ALA A O 1
ATOM 786 N N . GLU A 1 97 ? -0.216 -3.335 -28.091 1.00 96.38 97 GLU A N 1
ATOM 787 C CA . GLU A 1 97 ? 0.593 -2.351 -28.798 1.00 96.38 97 GLU A CA 1
ATOM 788 C C . GLU A 1 97 ? 0.253 -0.920 -28.356 1.00 96.38 97 GLU A C 1
ATOM 790 O O . GLU A 1 97 ? 1.159 -0.122 -28.120 1.00 96.38 97 GLU A O 1
ATOM 795 N N . ASP A 1 98 ? -1.031 -0.592 -28.162 1.00 97.38 98 ASP A N 1
ATOM 796 C CA . ASP A 1 98 ? -1.438 0.733 -27.674 1.00 97.38 98 ASP A CA 1
ATOM 797 C C . ASP A 1 98 ? -0.874 1.035 -26.281 1.00 97.38 98 ASP A C 1
ATOM 799 O O . ASP A 1 98 ? -0.385 2.143 -26.045 1.00 97.38 98 ASP A O 1
ATOM 803 N N . VAL A 1 99 ? -0.890 0.052 -25.374 1.00 97.38 99 VAL A N 1
ATOM 804 C CA . VAL A 1 99 ? -0.318 0.178 -24.026 1.00 97.38 99 VAL A CA 1
ATOM 805 C C . VAL A 1 99 ? 1.195 0.358 -24.085 1.00 97.38 99 VAL A C 1
ATOM 807 O O . VAL A 1 99 ? 1.715 1.259 -23.430 1.00 97.38 99 VAL A O 1
ATOM 810 N N . LEU A 1 100 ? 1.905 -0.442 -24.887 1.00 97.38 100 LEU A N 1
ATOM 811 C CA . LEU A 1 100 ? 3.364 -0.349 -25.009 1.00 97.38 100 LEU A CA 1
ATOM 812 C C . LEU A 1 100 ? 3.823 0.939 -25.707 1.00 97.38 100 LEU A C 1
ATOM 814 O O . LEU A 1 100 ? 4.886 1.464 -25.384 1.00 97.38 100 LEU A O 1
ATOM 818 N N . ARG A 1 101 ? 3.017 1.496 -26.617 1.00 96.69 101 ARG A N 1
ATOM 819 C CA . ARG A 1 101 ? 3.284 2.807 -27.231 1.00 96.69 101 ARG A CA 1
ATOM 820 C C . ARG A 1 101 ? 2.925 3.981 -26.317 1.00 96.69 101 ARG A C 1
ATOM 822 O O . ARG A 1 101 ? 3.496 5.057 -26.471 1.00 96.69 101 ARG A O 1
ATOM 829 N N . ASN A 1 102 ? 1.998 3.798 -25.372 1.00 96.88 102 ASN A N 1
ATOM 830 C CA . ASN A 1 102 ? 1.478 4.867 -24.510 1.00 96.88 102 ASN A CA 1
ATOM 831 C C . ASN A 1 102 ? 1.501 4.511 -23.003 1.00 96.88 102 ASN A C 1
ATOM 833 O O . ASN A 1 102 ? 0.501 4.744 -22.313 1.00 96.88 102 ASN A O 1
ATOM 837 N N . PRO A 1 103 ? 2.605 3.988 -22.436 1.00 96.88 103 PRO A N 1
ATOM 838 C CA . PRO A 1 103 ? 2.614 3.440 -21.073 1.00 96.88 103 PRO A CA 1
ATOM 839 C C . PRO A 1 103 ? 2.298 4.491 -20.008 1.00 96.88 103 PRO A C 1
ATOM 841 O O . PRO A 1 103 ? 1.531 4.237 -19.083 1.00 96.88 103 PRO A O 1
ATOM 844 N N . GLU A 1 104 ? 2.833 5.700 -20.172 1.00 95.12 104 GLU A N 1
ATOM 845 C CA . GLU A 1 104 ? 2.639 6.827 -19.257 1.00 95.12 104 GLU A CA 1
ATOM 846 C C . GLU A 1 104 ? 1.172 7.255 -19.166 1.00 95.12 104 GLU A C 1
ATOM 848 O O . GLU A 1 104 ? 0.681 7.593 -18.088 1.00 95.12 104 GLU A O 1
ATOM 853 N N . PHE A 1 105 ? 0.442 7.187 -20.284 1.00 95.94 105 PHE A N 1
ATOM 854 C CA . PHE A 1 105 ? -0.990 7.461 -20.303 1.00 95.94 105 PHE A CA 1
ATOM 855 C C . PHE A 1 105 ? -1.752 6.421 -19.473 1.00 95.94 105 PHE A C 1
ATOM 857 O O . PHE A 1 105 ? -2.512 6.794 -18.580 1.00 95.94 105 PHE A O 1
ATOM 864 N N . TYR A 1 106 ? -1.510 5.128 -19.705 1.00 97.75 106 TYR A N 1
ATOM 865 C CA . TYR A 1 106 ? -2.180 4.058 -18.960 1.00 97.75 106 TYR A CA 1
ATOM 866 C C . TYR A 1 106 ? -1.818 4.072 -17.471 1.00 97.75 106 TYR A C 1
ATOM 868 O O . TYR A 1 106 ? -2.712 3.981 -16.629 1.00 97.75 106 TYR A O 1
ATOM 876 N N . LEU A 1 107 ? -0.542 4.265 -17.125 1.00 96.88 107 LEU A N 1
ATOM 877 C CA . LEU A 1 107 ? -0.099 4.425 -15.736 1.00 96.88 107 LEU A CA 1
ATOM 878 C C . LEU A 1 107 ? -0.794 5.601 -15.052 1.00 96.88 107 LEU A C 1
ATOM 880 O O . LEU A 1 107 ? -1.260 5.470 -13.921 1.00 96.88 107 LEU A O 1
ATOM 884 N N . ARG A 1 108 ? -0.928 6.735 -15.750 1.00 94.31 108 ARG A N 1
ATOM 885 C CA . ARG A 1 108 ? -1.630 7.905 -15.223 1.00 94.31 108 ARG A CA 1
ATOM 886 C C . ARG A 1 108 ? -3.112 7.639 -14.992 1.00 94.31 108 ARG A C 1
ATOM 888 O O . ARG A 1 108 ? -3.629 8.076 -13.968 1.00 94.31 108 ARG A O 1
ATOM 895 N N . VAL A 1 109 ? -3.785 6.925 -15.893 1.00 96.38 109 VAL A N 1
ATOM 896 C CA . VAL A 1 109 ? -5.195 6.550 -15.702 1.00 96.38 109 VAL A CA 1
ATOM 897 C C . VAL A 1 109 ? -5.349 5.590 -14.519 1.00 96.38 109 VAL A C 1
ATOM 899 O O . VAL A 1 109 ? -6.222 5.806 -13.682 1.00 96.38 109 VAL A O 1
ATOM 902 N N . ILE A 1 110 ? -4.469 4.591 -14.380 1.00 97.31 110 ILE A N 1
ATOM 903 C CA . ILE A 1 110 ? -4.484 3.666 -13.233 1.00 97.31 110 ILE A CA 1
ATOM 904 C C . ILE A 1 110 ? -4.299 4.426 -11.915 1.00 97.31 110 ILE A C 1
ATOM 906 O O . ILE A 1 110 ? -5.111 4.275 -11.000 1.00 97.31 110 ILE A O 1
ATOM 910 N N . ALA A 1 111 ? -3.278 5.281 -11.826 1.00 94.38 111 ALA A N 1
ATOM 911 C CA . ALA A 1 111 ? -3.033 6.082 -10.631 1.00 94.38 111 ALA A CA 1
ATOM 912 C C . ALA A 1 111 ? -4.197 7.036 -10.330 1.00 94.38 111 ALA A C 1
ATOM 914 O O . ALA A 1 111 ? -4.611 7.143 -9.180 1.00 94.38 111 ALA A O 1
ATOM 915 N N . LEU A 1 112 ? -4.784 7.675 -11.350 1.00 94.06 112 LEU A N 1
ATOM 916 C CA . LEU A 1 112 ? -5.966 8.525 -11.188 1.00 94.06 112 LEU A CA 1
ATOM 917 C C . LEU A 1 112 ? -7.144 7.739 -10.599 1.00 94.06 112 LEU A C 1
ATOM 919 O O . LEU A 1 112 ? -7.793 8.229 -9.678 1.00 94.06 112 LEU A O 1
ATOM 923 N N . CYS A 1 113 ? -7.411 6.523 -11.085 1.00 96.00 113 CYS A N 1
ATOM 924 C CA . CYS A 1 113 ? -8.460 5.667 -10.532 1.00 96.00 113 CYS A CA 1
ATOM 925 C C . CYS A 1 113 ? -8.199 5.317 -9.060 1.00 96.00 113 CYS A C 1
ATOM 927 O O . CYS A 1 113 ? -9.121 5.397 -8.246 1.00 96.00 113 CYS A O 1
ATOM 929 N N . PHE A 1 114 ? -6.958 4.968 -8.701 1.00 95.75 114 PHE A N 1
ATOM 930 C CA . PHE A 1 114 ? -6.589 4.668 -7.312 1.00 95.75 114 PHE A CA 1
ATOM 931 C C . PHE A 1 114 ? -6.762 5.894 -6.411 1.00 95.75 114 PHE A C 1
ATOM 933 O O . PHE A 1 114 ? -7.380 5.812 -5.350 1.00 95.75 114 PHE A O 1
ATOM 940 N N . THR A 1 115 ? -6.284 7.050 -6.860 1.00 93.31 115 THR A N 1
ATOM 941 C CA . THR A 1 115 ? -6.343 8.311 -6.116 1.00 93.31 115 THR A CA 1
ATOM 942 C C . THR A 1 115 ? -7.758 8.816 -5.948 1.00 93.31 115 THR A C 1
ATOM 944 O O . THR A 1 115 ? -8.159 9.149 -4.835 1.00 93.31 115 THR A O 1
ATOM 947 N N . PHE A 1 116 ? -8.551 8.821 -7.017 1.00 94.31 116 PHE A N 1
ATOM 948 C CA . PHE A 1 116 ? -9.950 9.216 -6.938 1.00 94.31 116 PHE A CA 1
ATOM 949 C C . PHE A 1 116 ? -10.742 8.278 -6.018 1.00 94.31 116 PHE A C 1
ATOM 951 O O . PHE A 1 116 ? -11.514 8.747 -5.181 1.00 94.31 116 PHE A O 1
ATOM 958 N N . GLY A 1 117 ? -10.489 6.966 -6.100 1.00 95.94 117 GLY A N 1
ATOM 959 C CA . GLY A 1 117 ? -11.044 5.983 -5.170 1.00 95.94 117 GLY A CA 1
ATOM 960 C C . GLY A 1 117 ? -10.675 6.281 -3.714 1.00 95.94 117 GLY A C 1
ATOM 961 O O . GLY A 1 117 ? -11.551 6.313 -2.851 1.00 95.94 117 GLY A O 1
ATOM 962 N N . ASN A 1 118 ? -9.403 6.586 -3.442 1.00 95.88 118 ASN A N 1
ATOM 963 C CA . ASN A 1 118 ? -8.932 6.966 -2.109 1.00 95.88 118 ASN A CA 1
ATOM 964 C C . ASN A 1 118 ? -9.569 8.261 -1.596 1.00 95.88 118 ASN A C 1
ATOM 966 O O . ASN A 1 118 ? -9.984 8.314 -0.441 1.00 95.88 118 ASN A O 1
ATOM 970 N N . ILE A 1 119 ? -9.702 9.288 -2.436 1.00 95.31 119 ILE A N 1
ATOM 971 C CA . ILE A 1 119 ? -10.352 10.555 -2.072 1.00 95.31 119 ILE A CA 1
ATOM 972 C C . ILE A 1 119 ? -11.833 10.325 -1.748 1.00 95.31 119 ILE A C 1
ATOM 97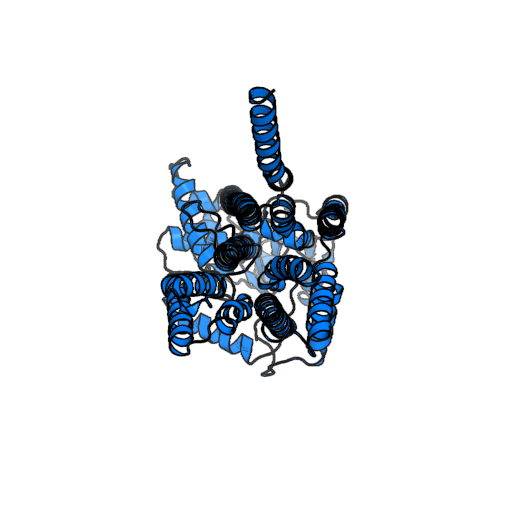4 O O . ILE A 1 119 ? -12.323 10.819 -0.732 1.00 95.31 119 ILE A O 1
ATOM 978 N N . LEU A 1 120 ? -12.543 9.532 -2.557 1.00 96.38 120 LEU A N 1
ATOM 979 C CA . LEU A 1 120 ? -13.944 9.190 -2.307 1.00 96.38 120 LEU A CA 1
ATOM 980 C C . LEU A 1 120 ? -14.113 8.416 -0.992 1.00 96.38 120 LEU A C 1
ATOM 982 O O . LEU A 1 120 ? -15.004 8.724 -0.198 1.00 96.38 120 LEU A O 1
ATOM 986 N N . LEU A 1 121 ? -13.239 7.442 -0.731 1.00 97.50 121 LEU A N 1
ATOM 987 C CA . LEU A 1 121 ? -13.240 6.689 0.523 1.00 97.50 121 LEU A CA 1
ATOM 988 C C . LEU A 1 121 ? -12.874 7.561 1.728 1.00 97.50 121 LEU A C 1
ATOM 990 O O . LEU A 1 121 ? -13.430 7.355 2.802 1.00 97.50 121 LEU A O 1
ATOM 994 N N . LEU A 1 122 ? -12.014 8.565 1.561 1.00 96.75 122 LEU A N 1
ATOM 995 C CA . LEU A 1 122 ? -11.679 9.528 2.610 1.00 96.75 122 LEU A CA 1
ATOM 996 C C . LEU A 1 122 ? -12.869 10.443 2.943 1.00 96.75 122 LEU A C 1
ATOM 998 O O . LEU A 1 122 ? -13.155 10.695 4.117 1.00 96.75 122 LEU A O 1
ATOM 1002 N N . VAL A 1 123 ? -13.610 10.902 1.925 1.00 96.19 123 VAL A N 1
ATOM 1003 C CA . VAL A 1 123 ? -14.889 11.614 2.109 1.00 96.19 123 VAL A CA 1
ATOM 1004 C C . VAL A 1 123 ? -15.869 10.731 2.881 1.00 96.19 123 VAL A C 1
ATOM 1006 O O . VAL A 1 123 ? -16.442 11.174 3.878 1.00 96.19 123 VAL A O 1
ATOM 1009 N N . LEU A 1 124 ? -16.024 9.472 2.460 1.00 96.38 124 LEU A N 1
ATOM 1010 C CA . LEU A 1 124 ? -16.919 8.513 3.102 1.00 96.38 124 LEU A CA 1
ATOM 1011 C C . LEU A 1 124 ? -16.512 8.224 4.553 1.00 96.38 124 LEU A C 1
ATOM 1013 O O . LEU A 1 124 ? -17.371 8.219 5.430 1.00 96.38 124 LEU A O 1
ATOM 1017 N N . LEU A 1 125 ? -15.222 8.038 4.829 1.00 96.75 125 LEU A N 1
ATOM 1018 C CA . LEU A 1 125 ? -14.702 7.823 6.177 1.00 96.75 125 LEU A CA 1
ATOM 1019 C C . LEU A 1 125 ? -14.992 9.033 7.079 1.00 96.75 125 LEU A C 1
ATOM 1021 O O . LEU A 1 125 ? -15.493 8.859 8.189 1.00 96.75 125 LEU A O 1
ATOM 1025 N N . GLY A 1 126 ? -14.753 10.257 6.595 1.00 95.81 126 GLY A N 1
ATOM 1026 C CA . GLY A 1 126 ? -15.096 11.485 7.319 1.00 95.81 126 GLY A CA 1
ATOM 1027 C C . GLY A 1 126 ? -16.596 11.605 7.600 1.00 95.81 126 GLY A C 1
ATOM 1028 O O . GLY A 1 126 ? -17.000 11.938 8.716 1.00 95.81 126 GLY A O 1
ATOM 1029 N N . PHE A 1 127 ? -17.431 11.266 6.613 1.00 93.94 127 PHE A N 1
ATOM 1030 C CA . PHE A 1 127 ? -18.886 11.206 6.760 1.00 93.94 127 PHE A CA 1
ATOM 1031 C C . PHE A 1 127 ? -19.305 10.189 7.827 1.00 93.94 127 PHE A C 1
ATOM 1033 O O . PHE A 1 127 ? -20.083 10.520 8.724 1.00 93.94 127 PHE A O 1
ATOM 1040 N N . ILE A 1 128 ? -18.781 8.963 7.750 1.00 93.12 128 ILE A N 1
ATOM 1041 C CA . ILE A 1 128 ? -19.083 7.883 8.693 1.00 93.12 128 ILE A CA 1
ATOM 1042 C C . ILE A 1 128 ? -18.644 8.289 10.095 1.00 93.12 128 ILE A C 1
ATOM 1044 O O . ILE A 1 128 ? -19.443 8.187 11.018 1.00 93.12 128 ILE A O 1
ATOM 1048 N N . ALA A 1 129 ? -17.434 8.823 10.259 1.00 92.88 129 ALA A N 1
ATOM 1049 C CA . ALA A 1 129 ? -16.934 9.296 11.542 1.00 92.88 129 ALA A CA 1
ATOM 1050 C C . ALA A 1 129 ? -17.789 10.431 12.122 1.00 92.88 129 ALA A C 1
ATOM 1052 O O . ALA A 1 129 ? -18.130 10.398 13.307 1.00 92.88 129 ALA A O 1
ATOM 1053 N N . PHE A 1 130 ? -18.202 11.404 11.305 1.00 91.88 130 PHE A N 1
ATOM 1054 C CA . PHE A 1 130 ? -19.105 12.464 11.751 1.00 91.88 130 PHE A CA 1
ATOM 1055 C C . PHE A 1 130 ? -20.461 11.896 12.186 1.00 91.88 130 PHE A C 1
ATOM 1057 O O . PHE A 1 130 ? -20.950 12.232 13.262 1.00 91.88 130 PHE A O 1
ATOM 1064 N N . LYS A 1 131 ? -21.056 10.984 11.409 1.00 87.69 131 LYS A N 1
ATOM 1065 C CA . LYS A 1 131 ? -22.308 10.316 11.796 1.00 87.69 131 LYS A CA 1
ATOM 1066 C C . LYS A 1 131 ? -22.153 9.461 13.057 1.00 87.69 131 LYS A C 1
ATOM 1068 O O . LYS A 1 131 ? -23.074 9.430 13.866 1.00 87.69 131 LYS A O 1
ATOM 1073 N N . ALA A 1 132 ? -21.009 8.800 13.222 1.00 84.88 132 ALA A N 1
ATOM 1074 C CA . ALA A 1 132 ? -20.707 7.881 14.323 1.00 84.88 132 ALA A CA 1
ATOM 1075 C C . ALA A 1 132 ? -20.588 8.603 15.648 1.00 84.88 132 ALA A C 1
ATOM 1077 O O . ALA A 1 132 ? -21.043 8.133 16.687 1.00 84.88 132 ALA A O 1
ATOM 1078 N N . THR A 1 133 ? -19.965 9.769 15.591 1.00 83.69 133 THR A N 1
ATOM 1079 C CA . THR A 1 133 ? -19.622 10.547 16.771 1.00 83.69 133 THR A CA 1
ATOM 1080 C C . THR A 1 133 ? -20.586 11.701 17.011 1.00 83.69 133 THR A C 1
ATOM 1082 O O . THR A 1 133 ? -20.567 12.270 18.092 1.00 83.69 133 THR A O 1
ATOM 1085 N N . GLY A 1 134 ? -21.404 12.083 16.025 1.00 84.31 134 GLY A N 1
ATOM 1086 C CA . GLY A 1 134 ? -22.237 13.289 16.065 1.00 84.31 134 GLY A CA 1
ATOM 1087 C C . GLY A 1 134 ? -21.443 14.601 16.005 1.00 84.31 134 GLY A C 1
ATOM 1088 O O . GLY A 1 134 ? -22.024 15.678 16.127 1.00 84.31 134 GLY A O 1
ATOM 1089 N N . GLU A 1 135 ? -20.123 14.534 15.820 1.00 86.00 135 GLU A N 1
ATOM 1090 C CA . GLU A 1 135 ? -19.201 15.653 16.008 1.00 86.00 135 GLU A CA 1
ATOM 1091 C C . GLU A 1 135 ? -18.278 15.792 14.791 1.00 86.00 135 GLU A C 1
ATOM 1093 O O . GLU A 1 135 ? -17.495 14.900 14.459 1.00 86.00 135 GLU A O 1
ATOM 1098 N N . ILE A 1 136 ? -18.372 16.936 14.106 1.00 90.12 136 ILE A N 1
ATOM 1099 C CA . ILE A 1 136 ? -17.679 17.183 12.829 1.00 90.12 136 ILE A CA 1
ATOM 1100 C C . ILE A 1 136 ? -16.156 17.076 12.956 1.00 90.12 136 ILE A C 1
ATOM 1102 O O . ILE A 1 136 ? -15.475 16.655 12.025 1.00 90.12 136 ILE A O 1
ATOM 1106 N N . ILE A 1 137 ? -15.629 17.403 14.137 1.00 90.50 137 ILE A N 1
ATOM 1107 C CA . ILE A 1 137 ? -14.196 17.399 14.413 1.00 90.50 137 ILE A CA 1
ATOM 1108 C C . ILE A 1 137 ? -13.576 16.003 14.269 1.00 90.50 137 ILE A C 1
ATOM 1110 O O . ILE A 1 137 ? -12.443 15.904 13.812 1.00 90.50 137 ILE A O 1
ATOM 1114 N N . TYR A 1 138 ? -14.310 14.920 14.563 1.00 91.00 138 TYR A N 1
ATOM 1115 C CA . TYR A 1 138 ? -13.802 13.570 14.302 1.00 91.00 138 TYR A CA 1
ATOM 1116 C C . TYR A 1 138 ? -13.875 13.211 12.822 1.00 91.00 138 TYR A C 1
ATOM 1118 O O . TYR A 1 138 ? -12.996 12.515 12.332 1.00 91.00 138 TYR A O 1
ATOM 1126 N N . GLY A 1 139 ? -14.875 13.714 12.093 1.00 94.44 139 GLY A N 1
ATOM 1127 C CA . GLY A 1 139 ? -14.895 13.606 10.634 1.00 94.44 139 GLY A CA 1
ATOM 1128 C C . GLY A 1 139 ? -13.632 14.208 10.015 1.00 94.44 139 GLY A C 1
ATOM 1129 O O . GLY A 1 139 ? -12.954 13.546 9.236 1.00 94.44 139 GLY A O 1
ATOM 1130 N N . LEU A 1 140 ? -13.262 15.414 10.452 1.00 94.25 140 LEU A N 1
ATOM 1131 C CA . LEU A 1 140 ? -12.028 16.083 10.029 1.00 94.25 140 LEU A CA 1
ATOM 1132 C C . LEU A 1 140 ? -10.760 15.366 10.520 1.00 94.25 140 LEU A C 1
ATOM 1134 O O . LEU A 1 140 ? -9.792 15.282 9.770 1.00 94.25 140 LEU A O 1
ATOM 1138 N N . LEU A 1 141 ? -10.764 14.813 11.740 1.00 93.50 141 LEU A N 1
ATOM 1139 C CA . LEU A 1 141 ? -9.654 14.008 12.264 1.00 93.50 141 LEU A CA 1
ATOM 1140 C C . LEU A 1 141 ? -9.393 12.783 11.386 1.00 93.50 141 LEU A C 1
ATOM 1142 O O . LEU A 1 141 ? -8.267 12.560 10.967 1.00 93.50 141 LEU A O 1
ATOM 1146 N N . PHE A 1 142 ? -10.419 11.998 11.062 1.00 95.38 142 PHE A N 1
ATOM 1147 C CA . PHE A 1 142 ? -10.222 10.832 10.203 1.00 95.38 142 PHE A CA 1
ATOM 1148 C C . PHE A 1 142 ? -9.878 11.223 8.761 1.00 95.38 142 PHE A C 1
ATOM 1150 O O . PHE A 1 142 ? -9.145 10.497 8.096 1.00 95.38 142 PHE A O 1
ATOM 1157 N N . GLN A 1 143 ? -10.338 12.379 8.276 1.00 94.94 143 GLN A N 1
ATOM 1158 C CA . GLN A 1 143 ? -9.900 12.903 6.981 1.00 94.94 143 GLN A CA 1
ATOM 1159 C C . GLN A 1 143 ? -8.451 13.384 6.978 1.00 94.94 143 GLN A C 1
ATOM 1161 O O . GLN A 1 143 ? -7.834 13.394 5.917 1.00 94.94 143 GLN A O 1
ATOM 1166 N N . SER A 1 144 ? -7.876 13.734 8.133 1.00 92.94 144 SER A N 1
ATOM 1167 C CA . SER A 1 144 ? -6.461 14.098 8.225 1.00 92.94 144 SER A CA 1
ATOM 1168 C C . SER A 1 144 ? -5.518 12.888 8.208 1.00 92.94 144 SER A C 1
ATOM 1170 O O . SER A 1 144 ? -4.301 13.061 8.222 1.00 92.94 144 SER A O 1
ATOM 1172 N N . LEU A 1 145 ? -6.060 11.669 8.094 1.00 92.75 145 LEU A N 1
ATOM 1173 C CA . LEU A 1 145 ? -5.320 10.414 7.984 1.00 92.75 145 LEU A CA 1
ATOM 1174 C C . LEU A 1 145 ? -4.128 10.448 6.997 1.00 92.75 145 LEU A C 1
ATOM 1176 O O . LEU A 1 145 ? -3.043 10.017 7.394 1.00 92.75 145 LEU A O 1
ATOM 1180 N N . PRO A 1 146 ? -4.242 10.988 5.765 1.00 90.69 146 PRO A N 1
ATOM 1181 C CA . PRO A 1 146 ? -3.109 11.114 4.841 1.00 90.69 146 PRO A CA 1
ATOM 1182 C C . PRO A 1 146 ? -1.907 11.886 5.395 1.00 90.69 146 PRO A C 1
ATOM 1184 O O . PRO A 1 146 ? -0.785 11.668 4.946 1.00 90.69 146 PRO A O 1
ATOM 1187 N N . PHE A 1 147 ? -2.123 12.775 6.366 1.00 89.12 147 PHE A N 1
ATOM 1188 C CA . PHE A 1 147 ? -1.080 13.593 6.983 1.00 89.12 147 PHE A CA 1
ATOM 1189 C C . PHE A 1 147 ? -0.405 12.913 8.185 1.00 89.12 147 PHE A C 1
ATOM 1191 O O . PHE A 1 147 ? 0.523 13.480 8.758 1.00 89.12 147 PHE A O 1
ATOM 1198 N N . LEU A 1 148 ? -0.805 11.690 8.558 1.00 85.88 148 LEU A N 1
ATOM 1199 C CA . LEU A 1 148 ? 0.021 10.851 9.439 1.00 85.88 148 LEU A CA 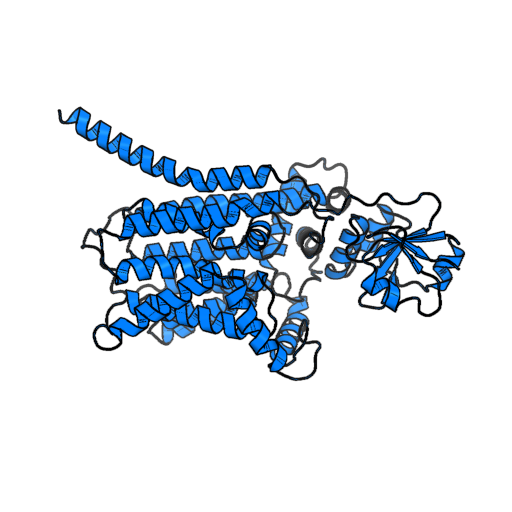1
ATOM 1200 C C . LEU A 1 148 ? 1.293 10.375 8.749 1.00 85.88 148 LEU A C 1
ATOM 1202 O O . LEU A 1 148 ? 2.314 10.137 9.392 1.00 85.88 148 LEU A O 1
ATOM 1206 N N . PHE A 1 149 ? 1.210 10.214 7.435 1.00 85.38 149 PHE A N 1
ATOM 1207 C CA . PHE A 1 149 ? 2.331 9.849 6.603 1.00 85.38 149 PHE A CA 1
ATOM 1208 C C . PHE A 1 149 ? 3.177 11.076 6.337 1.00 85.38 149 PHE A C 1
ATOM 1210 O O . PHE A 1 149 ? 2.645 12.148 6.052 1.00 85.38 149 PHE A O 1
ATOM 1217 N N . ASN A 1 150 ? 4.498 10.905 6.357 1.00 82.06 150 ASN A N 1
ATOM 1218 C CA . ASN A 1 150 ? 5.359 11.934 5.801 1.00 82.06 150 ASN A CA 1
ATOM 1219 C C . ASN A 1 150 ? 5.102 12.091 4.290 1.00 82.06 150 ASN A C 1
ATOM 1221 O O . ASN A 1 150 ? 4.487 11.236 3.644 1.00 82.06 150 ASN A O 1
ATOM 1225 N N . THR A 1 151 ? 5.637 13.153 3.699 1.00 78.50 151 THR A N 1
ATOM 1226 C CA . THR A 1 151 ? 5.369 13.450 2.289 1.00 78.50 151 THR A CA 1
ATOM 1227 C C . THR A 1 151 ? 5.830 12.370 1.318 1.00 78.50 151 THR A C 1
ATOM 1229 O O . THR A 1 151 ? 5.145 12.131 0.331 1.00 78.50 151 THR A O 1
ATOM 1232 N N . TYR A 1 152 ? 6.928 11.664 1.602 1.00 79.69 152 TYR A N 1
ATOM 1233 C CA . TYR A 1 152 ? 7.369 10.557 0.750 1.00 79.69 152 TYR A CA 1
ATOM 1234 C C . TYR A 1 152 ? 6.325 9.435 0.693 1.00 79.69 152 TYR A C 1
ATOM 1236 O O . TYR A 1 152 ? 5.955 8.993 -0.389 1.00 79.69 152 TYR A O 1
ATOM 1244 N N . LEU A 1 153 ? 5.803 8.994 1.841 1.00 82.50 153 LEU A N 1
ATOM 1245 C CA . LEU A 1 153 ? 4.766 7.961 1.866 1.00 82.50 153 LEU A CA 1
ATOM 1246 C C . LEU A 1 153 ? 3.441 8.479 1.313 1.00 82.50 153 LEU A C 1
ATOM 1248 O O . LEU A 1 153 ? 2.793 7.761 0.561 1.00 82.50 153 LEU A O 1
ATOM 1252 N N . ARG A 1 154 ? 3.066 9.732 1.604 1.00 85.56 154 ARG A N 1
ATOM 1253 C CA . ARG A 1 154 ? 1.874 10.350 1.009 1.00 85.56 154 ARG A CA 1
ATOM 1254 C C . ARG A 1 154 ? 1.963 10.376 -0.519 1.00 85.56 154 ARG A C 1
ATOM 1256 O O . ARG A 1 154 ? 0.972 10.079 -1.176 1.00 85.56 154 ARG A O 1
ATOM 1263 N N . HIS A 1 155 ? 3.142 10.638 -1.085 1.00 83.31 155 HIS A N 1
ATOM 1264 C CA . HIS A 1 155 ? 3.346 10.552 -2.528 1.00 83.31 155 HIS A CA 1
ATOM 1265 C C . HIS A 1 155 ? 3.048 9.138 -3.064 1.00 83.31 155 HIS A C 1
ATOM 1267 O O . HIS A 1 155 ? 2.325 8.973 -4.043 1.00 83.31 155 HIS A O 1
ATOM 1273 N N . GLN A 1 156 ? 3.495 8.087 -2.373 1.00 85.56 156 GLN A N 1
ATOM 1274 C CA . GLN A 1 156 ? 3.179 6.712 -2.782 1.00 85.56 156 GLN A CA 1
ATOM 1275 C C . GLN A 1 156 ? 1.681 6.387 -2.719 1.00 85.56 156 GLN A C 1
ATOM 1277 O O . GLN A 1 156 ? 1.199 5.613 -3.538 1.00 85.56 156 GLN A O 1
ATOM 1282 N N . LEU A 1 157 ? 0.938 6.978 -1.777 1.00 85.88 157 LEU A N 1
ATOM 1283 C CA . LEU A 1 157 ? -0.500 6.732 -1.602 1.00 85.88 157 LEU A CA 1
ATOM 1284 C C . LEU A 1 157 ? -1.374 7.316 -2.718 1.00 85.88 157 LEU A C 1
ATOM 1286 O O . LEU A 1 157 ? -2.463 6.794 -2.965 1.00 85.88 157 LEU A O 1
ATOM 1290 N N . PHE A 1 158 ? -0.925 8.404 -3.349 1.00 84.81 158 PHE A N 1
ATOM 1291 C CA . PHE A 1 158 ? -1.747 9.186 -4.277 1.00 84.81 158 PHE A CA 1
ATOM 1292 C C . PHE A 1 158 ? -1.145 9.346 -5.678 1.00 84.81 158 PHE A C 1
ATOM 1294 O O . PHE A 1 158 ? -1.836 9.843 -6.555 1.00 84.81 158 PHE A O 1
ATOM 1301 N N . TYR A 1 159 ? 0.104 8.955 -5.940 1.00 84.06 159 TYR A N 1
ATOM 1302 C CA . TYR A 1 159 ? 0.755 9.269 -7.225 1.00 84.06 159 TYR A CA 1
ATOM 1303 C C . TYR A 1 159 ? 1.440 8.082 -7.895 1.00 84.06 159 TYR A C 1
ATOM 1305 O O . TYR A 1 159 ? 2.028 8.242 -8.965 1.00 84.06 159 TYR A O 1
ATOM 1313 N N . GLU A 1 160 ? 1.417 6.898 -7.287 1.00 87.12 160 GLU A N 1
ATOM 1314 C CA . GLU A 1 160 ? 2.178 5.747 -7.771 1.00 87.12 160 GLU A CA 1
ATOM 1315 C C . GLU A 1 160 ? 1.283 4.524 -7.983 1.00 87.12 160 GLU A C 1
ATOM 1317 O O . GLU A 1 160 ? 0.319 4.296 -7.254 1.00 87.12 160 GLU A O 1
ATOM 1322 N N . VAL A 1 161 ? 1.608 3.713 -8.994 1.00 94.12 161 VAL A N 1
ATOM 1323 C CA . VAL A 1 161 ? 0.904 2.455 -9.270 1.00 94.12 161 VAL A CA 1
ATOM 1324 C C . VAL A 1 161 ? 1.584 1.347 -8.474 1.00 94.12 161 VAL A C 1
ATOM 1326 O O . VAL A 1 161 ? 2.515 0.697 -8.947 1.00 94.12 161 VAL A O 1
ATOM 1329 N N . LYS A 1 162 ? 1.160 1.187 -7.218 1.00 93.19 162 LYS A N 1
ATOM 1330 C CA . LYS A 1 162 ? 1.757 0.258 -6.249 1.00 93.19 162 LYS A CA 1
ATOM 1331 C C . LYS A 1 162 ? 0.691 -0.354 -5.322 1.00 93.19 162 LYS A C 1
ATOM 1333 O O . LYS A 1 162 ? -0.475 0.041 -5.395 1.00 93.19 162 LYS A O 1
ATOM 1338 N N . PRO A 1 163 ? 1.044 -1.307 -4.439 1.00 94.94 163 PRO A N 1
ATOM 1339 C CA . PRO A 1 163 ? 0.123 -1.826 -3.424 1.00 94.94 163 PRO A CA 1
ATOM 1340 C C . PRO A 1 163 ? -0.380 -0.795 -2.416 1.00 94.94 163 PRO A C 1
ATOM 1342 O O . PRO A 1 163 ? -1.472 -0.946 -1.874 1.00 94.94 163 PRO A O 1
ATOM 1345 N N . GLU A 1 164 ? 0.409 0.240 -2.143 1.00 94.50 164 GLU A N 1
ATOM 1346 C CA . GLU A 1 164 ? 0.173 1.217 -1.084 1.00 94.50 164 GLU A CA 1
ATOM 1347 C C . GLU A 1 164 ? -1.177 1.959 -1.212 1.00 94.50 164 GLU A C 1
ATOM 1349 O O . GLU A 1 164 ? -1.933 1.924 -0.236 1.00 94.50 164 GLU A O 1
ATOM 1354 N N . PRO A 1 165 ? -1.548 2.559 -2.366 1.00 95.12 165 PRO A N 1
ATOM 1355 C CA . PRO A 1 165 ? -2.863 3.177 -2.555 1.00 95.12 165 PRO A CA 1
ATOM 1356 C C . PRO A 1 165 ? -4.036 2.244 -2.246 1.00 95.12 165 PRO A C 1
ATOM 1358 O O . PRO A 1 165 ? -4.982 2.649 -1.575 1.00 95.12 165 PRO A O 1
ATOM 1361 N N . ILE A 1 166 ? -3.965 0.993 -2.707 1.00 96.38 166 ILE A N 1
ATOM 1362 C CA . ILE A 1 166 ? -5.032 -0.002 -2.548 1.00 96.38 166 ILE A CA 1
ATOM 1363 C C . ILE A 1 166 ? -5.132 -0.473 -1.097 1.00 96.38 166 ILE A C 1
ATOM 1365 O O . ILE A 1 166 ? -6.222 -0.589 -0.534 1.00 96.38 166 ILE A O 1
ATOM 1369 N N . LEU A 1 167 ? -3.987 -0.697 -0.456 1.00 95.44 167 LEU A N 1
ATOM 1370 C CA . LEU A 1 167 ? -3.933 -1.065 0.951 1.00 95.44 167 LEU A CA 1
ATOM 1371 C C . LEU A 1 167 ? -4.485 0.055 1.845 1.00 95.44 167 LEU A C 1
ATOM 1373 O O . LEU A 1 167 ? -5.139 -0.216 2.853 1.00 95.44 167 LEU A O 1
ATOM 1377 N N . PHE A 1 168 ? -4.255 1.312 1.467 1.00 95.50 168 PHE A N 1
ATOM 1378 C CA . PHE A 1 168 ? -4.825 2.472 2.141 1.00 95.50 168 PHE A CA 1
ATOM 1379 C C . PHE A 1 168 ? -6.351 2.544 1.983 1.00 95.50 168 PHE A C 1
ATOM 1381 O O . PHE A 1 168 ? -7.048 2.737 2.982 1.00 95.50 168 PHE A O 1
ATOM 1388 N N . SER A 1 169 ? -6.883 2.282 0.779 1.00 96.31 169 SER A N 1
ATOM 1389 C CA . SER A 1 169 ? -8.332 2.178 0.533 1.00 96.31 169 SER A CA 1
ATOM 1390 C C . SER A 1 169 ? -9.006 1.204 1.503 1.00 96.31 169 SER A C 1
ATOM 1392 O O . SER A 1 169 ? -9.979 1.540 2.181 1.00 96.31 169 SER A O 1
ATOM 1394 N N . VAL A 1 170 ? -8.468 -0.013 1.601 1.00 96.75 170 VAL A N 1
ATOM 1395 C CA . VAL A 1 170 ? -9.073 -1.100 2.385 1.00 96.75 170 VAL A CA 1
ATOM 1396 C C . VAL A 1 170 ? -8.983 -0.819 3.881 1.00 96.75 170 VAL A C 1
ATOM 1398 O O . VAL A 1 170 ? -9.918 -1.122 4.617 1.00 96.75 170 VAL A O 1
ATOM 1401 N N . GLN A 1 171 ? -7.909 -0.174 4.342 1.00 96.44 171 GLN A N 1
ATOM 1402 C CA . GLN A 1 171 ? -7.795 0.250 5.737 1.00 96.44 171 GLN A CA 1
ATOM 1403 C C . GLN A 1 171 ? -8.797 1.350 6.102 1.00 96.44 171 GLN A C 1
ATOM 1405 O O . GLN A 1 171 ? -9.366 1.299 7.190 1.00 96.44 171 GLN A O 1
ATOM 1410 N N . MET A 1 172 ? -9.091 2.299 5.205 1.00 97.06 172 MET A N 1
ATOM 1411 C CA . MET A 1 172 ? -10.170 3.272 5.437 1.00 97.06 172 MET A CA 1
ATOM 1412 C C . MET A 1 172 ? -11.538 2.587 5.552 1.00 97.06 172 MET A C 1
ATOM 1414 O O . MET A 1 172 ? -12.348 2.964 6.404 1.00 97.06 172 MET A O 1
ATOM 1418 N N . ILE A 1 173 ? -11.782 1.545 4.749 1.00 97.12 173 ILE A N 1
ATOM 1419 C CA . ILE A 1 173 ? -12.994 0.720 4.853 1.00 97.12 173 ILE A CA 1
ATOM 1420 C C . ILE A 1 173 ? -13.011 -0.032 6.191 1.00 97.12 173 ILE A C 1
ATOM 1422 O O . ILE A 1 173 ? -14.028 -0.019 6.879 1.00 97.12 173 ILE A O 1
ATOM 1426 N N . LEU A 1 174 ? -11.889 -0.626 6.606 1.00 95.81 174 LEU A N 1
ATOM 1427 C CA . LEU A 1 174 ? -11.755 -1.341 7.879 1.00 95.81 174 LEU A CA 1
ATOM 1428 C C . LEU A 1 174 ? -12.052 -0.433 9.083 1.00 95.81 174 LEU A C 1
ATOM 1430 O O . LEU A 1 174 ? -12.845 -0.792 9.952 1.00 95.81 174 LEU A O 1
ATOM 1434 N N . ILE A 1 175 ? -11.473 0.771 9.099 1.00 95.62 175 ILE A N 1
ATOM 1435 C CA . ILE A 1 175 ? -11.737 1.808 10.105 1.00 95.62 175 ILE A CA 1
ATOM 1436 C C . ILE A 1 175 ? -13.214 2.217 10.072 1.00 95.62 175 ILE A C 1
ATOM 1438 O O . ILE A 1 175 ? -13.844 2.330 11.121 1.00 95.62 175 ILE A O 1
ATOM 1442 N N . SER A 1 176 ? -13.794 2.398 8.884 1.00 94.62 176 SER A N 1
ATOM 1443 C CA . SER A 1 176 ? -15.214 2.736 8.738 1.00 94.62 176 SER A CA 1
ATOM 1444 C C . SER A 1 176 ? -16.131 1.660 9.325 1.00 94.62 176 SER A C 1
ATOM 1446 O O . SER A 1 176 ? -17.058 1.980 10.070 1.00 94.62 176 SER A O 1
ATOM 1448 N N . VAL A 1 177 ? -15.854 0.383 9.037 1.00 92.00 177 VAL A N 1
ATOM 1449 C CA . VAL A 1 177 ? -16.595 -0.762 9.590 1.00 92.00 177 VAL A CA 1
ATOM 1450 C C . VAL A 1 177 ? -16.475 -0.787 11.112 1.00 92.00 177 VAL A C 1
ATOM 1452 O O . VAL A 1 177 ? -17.495 -0.899 11.795 1.00 92.00 177 VAL A O 1
ATOM 1455 N N . PHE A 1 178 ? -15.264 -0.592 11.643 1.00 91.06 178 PHE A N 1
ATOM 1456 C CA . PHE A 1 178 ? -15.036 -0.498 13.082 1.00 91.06 178 PHE A CA 1
ATOM 1457 C C . PHE A 1 178 ? -15.849 0.636 13.714 1.00 91.06 178 PHE A C 1
ATOM 1459 O O . PHE A 1 178 ? -16.527 0.412 14.714 1.00 91.06 178 PHE A O 1
ATOM 1466 N N . LEU A 1 179 ? -15.846 1.841 13.135 1.00 89.94 179 LEU A N 1
ATOM 1467 C CA . LEU A 1 179 ? -16.617 2.979 13.650 1.00 89.94 179 LEU A CA 1
ATOM 1468 C C . LEU A 1 179 ? -18.124 2.702 13.651 1.00 89.94 179 LEU A C 1
ATOM 1470 O O . LEU A 1 179 ? -18.787 2.961 14.655 1.00 89.94 179 LEU A O 1
ATOM 1474 N N . ILE A 1 180 ? -18.665 2.147 12.564 1.00 86.06 180 ILE A N 1
ATOM 1475 C CA . ILE A 1 180 ? -20.087 1.779 12.459 1.00 86.06 180 ILE A CA 1
ATOM 1476 C C . ILE A 1 180 ? -20.463 0.769 13.544 1.00 86.06 180 ILE A C 1
ATOM 1478 O O . ILE A 1 180 ? -21.472 0.932 14.231 1.00 86.06 180 ILE A O 1
ATOM 1482 N N . GLU A 1 181 ? -19.647 -0.270 13.711 1.00 80.50 181 GLU A N 1
ATOM 1483 C CA . GLU A 1 181 ? -19.885 -1.317 14.696 1.00 80.50 181 GLU A CA 1
ATOM 1484 C C . GLU A 1 181 ? -19.831 -0.781 16.122 1.00 80.50 181 GLU A C 1
ATOM 1486 O O . GLU A 1 181 ? -20.744 -1.021 16.913 1.00 80.50 181 GLU A O 1
ATOM 1491 N N . THR A 1 182 ? -18.763 -0.059 16.435 1.00 77.19 182 THR A N 1
ATOM 1492 C CA . THR A 1 182 ? -18.496 0.410 17.787 1.00 77.19 182 THR A CA 1
ATOM 1493 C C . THR A 1 182 ? -19.501 1.449 18.242 1.00 77.19 182 THR A C 1
ATOM 1495 O O . THR A 1 182 ? -19.905 1.420 19.396 1.00 77.19 182 THR A O 1
ATOM 1498 N N . THR A 1 183 ? -19.956 2.332 17.356 1.00 72.88 183 THR A N 1
ATOM 1499 C CA . THR A 1 183 ? -20.918 3.393 17.701 1.00 72.88 183 THR A CA 1
ATOM 1500 C C . THR A 1 183 ? -22.380 2.993 17.497 1.00 72.88 183 THR A C 1
ATOM 1502 O O . THR A 1 183 ? -23.280 3.718 17.915 1.00 72.88 183 THR A O 1
ATOM 1505 N N . GLY A 1 184 ? -22.642 1.830 16.892 1.00 61.44 184 GLY A N 1
ATOM 1506 C CA . GLY A 1 184 ? -23.994 1.301 16.723 1.00 61.44 184 GLY A CA 1
ATOM 1507 C C . GLY A 1 184 ? -24.856 2.071 15.719 1.00 61.44 184 GLY A C 1
ATOM 1508 O O . GLY A 1 184 ? -26.083 1.972 15.781 1.00 61.44 184 GLY A O 1
ATOM 1509 N N . ILE A 1 185 ? -24.257 2.823 14.785 1.00 61.53 185 ILE A N 1
ATOM 1510 C CA . ILE A 1 185 ? -25.012 3.430 13.682 1.00 61.53 185 ILE A CA 1
ATOM 1511 C C . ILE A 1 185 ? -25.577 2.306 12.810 1.00 61.53 185 ILE A C 1
ATOM 1513 O O . ILE A 1 185 ? -24.877 1.699 12.002 1.00 61.53 185 ILE A O 1
ATOM 1517 N N . GLY A 1 186 ? -26.872 2.035 12.918 1.00 51.25 186 GLY A N 1
ATOM 1518 C CA . GLY A 1 186 ? -27.557 1.276 11.879 1.00 51.25 186 GLY A CA 1
ATOM 1519 C C . GLY A 1 186 ? -27.668 2.112 10.599 1.00 51.25 186 GLY A C 1
ATOM 1520 O O . GLY A 1 186 ? -27.995 3.297 10.662 1.00 51.25 186 GLY A O 1
ATOM 1521 N N . LEU A 1 187 ? -27.529 1.480 9.427 1.00 42.56 187 LEU A N 1
ATOM 1522 C CA . LEU A 1 187 ? -27.821 2.082 8.108 1.00 42.56 187 LEU A CA 1
ATOM 1523 C C . LEU A 1 187 ? -29.255 2.654 7.991 1.00 42.56 187 LEU A C 1
ATOM 1525 O O . LEU A 1 187 ? -29.557 3.387 7.058 1.00 42.56 187 LEU A O 1
ATOM 1529 N N . LYS A 1 188 ? -30.142 2.356 8.953 1.00 41.41 188 LYS A N 1
ATOM 1530 C CA . LYS A 1 188 ? -31.521 2.866 9.045 1.00 41.41 188 LYS A CA 1
ATOM 1531 C C . LYS A 1 188 ? -31.678 4.161 9.861 1.00 41.41 188 LYS A C 1
ATOM 1533 O O . LYS A 1 188 ? -32.795 4.517 10.220 1.00 41.41 188 LYS A O 1
ATOM 1538 N N . GLY A 1 189 ? -30.592 4.867 10.184 1.00 37.69 189 GLY A N 1
ATOM 1539 C CA . GLY A 1 189 ? -30.656 6.259 10.656 1.00 37.69 189 GLY A CA 1
ATOM 1540 C C . GLY A 1 189 ? -31.243 6.491 12.056 1.00 37.69 189 GLY A C 1
ATOM 1541 O O . GLY A 1 189 ? -31.339 7.641 12.481 1.00 37.69 189 GLY A O 1
ATOM 1542 N N . LYS A 1 190 ? -31.595 5.445 12.814 1.00 37.12 190 LYS A N 1
ATOM 1543 C CA . LYS A 1 190 ? -31.903 5.589 14.242 1.00 37.12 190 LYS A CA 1
ATOM 1544 C C . LYS A 1 190 ? -30.597 5.631 15.028 1.00 37.12 190 LYS A C 1
ATOM 1546 O O . LYS A 1 190 ? -30.030 4.594 15.361 1.00 37.12 190 LYS A O 1
ATOM 1551 N N . ILE A 1 191 ? -30.134 6.849 15.304 1.00 42.03 191 ILE A N 1
ATOM 1552 C CA . ILE A 1 191 ? -29.154 7.125 16.356 1.00 42.03 191 ILE A CA 1
ATOM 1553 C C . ILE A 1 191 ? -29.784 6.614 17.648 1.00 42.03 191 ILE A C 1
ATOM 1555 O O . ILE A 1 191 ? -30.768 7.183 18.121 1.00 42.03 191 ILE A O 1
ATOM 1559 N N . ASN A 1 192 ? -29.271 5.517 18.199 1.00 37.69 192 ASN A N 1
ATOM 1560 C CA . ASN A 1 192 ? -29.694 5.094 19.521 1.00 37.69 192 ASN A CA 1
ATOM 1561 C C . ASN A 1 192 ? -29.037 6.067 20.504 1.00 37.69 192 ASN A C 1
ATOM 1563 O O . ASN A 1 192 ? -27.863 5.937 20.835 1.00 37.69 192 ASN A O 1
ATOM 1567 N N . THR A 1 193 ? -29.771 7.098 20.921 1.00 35.94 193 THR A N 1
ATOM 1568 C CA . THR A 1 193 ? -29.317 8.158 21.838 1.00 35.94 193 THR A CA 1
ATOM 1569 C C . THR A 1 193 ? -29.119 7.663 23.274 1.00 35.94 193 THR A C 1
ATOM 1571 O O . THR A 1 193 ? -29.198 8.445 24.221 1.00 35.94 193 THR A O 1
ATOM 1574 N N . ALA A 1 194 ? -28.817 6.377 23.467 1.00 37.69 194 ALA A N 1
ATOM 1575 C CA . ALA A 1 194 ? -28.275 5.858 24.711 1.00 37.69 194 ALA A CA 1
ATOM 1576 C C . ALA A 1 194 ? -26.824 6.351 24.852 1.00 37.69 194 ALA A C 1
ATOM 1578 O O . ALA A 1 194 ? -25.865 5.643 24.572 1.00 37.69 194 ALA A O 1
ATOM 1579 N N . LYS A 1 195 ? -26.700 7.638 25.195 1.00 38.88 195 LYS A N 1
ATOM 1580 C CA . LYS A 1 195 ? -25.566 8.315 25.833 1.00 38.88 195 LYS A CA 1
ATOM 1581 C C . LYS A 1 195 ? -24.221 7.576 25.680 1.00 38.88 195 LYS A C 1
ATOM 1583 O O . LYS A 1 195 ? -23.770 6.910 26.601 1.00 38.88 195 LYS A O 1
ATOM 1588 N N . TRP A 1 196 ? -23.581 7.744 24.519 1.00 42.66 196 TRP A N 1
ATOM 1589 C CA . TRP A 1 196 ? -22.150 7.483 24.281 1.00 42.66 196 TRP A CA 1
ATOM 1590 C C . TRP A 1 196 ? -21.602 6.109 24.719 1.00 42.66 196 TRP A C 1
ATOM 1592 O O . TRP A 1 196 ? -20.424 5.998 25.058 1.00 42.66 196 TRP A O 1
ATOM 1602 N N . GLY A 1 197 ? -22.423 5.061 24.706 1.00 37.25 197 GLY A N 1
ATOM 1603 C CA . GLY A 1 197 ? -21.969 3.697 24.959 1.00 37.25 197 GLY A CA 1
ATOM 1604 C C . GLY A 1 197 ? -21.640 3.002 23.650 1.00 37.25 197 GLY A C 1
ATOM 1605 O O . GLY A 1 197 ? -22.533 2.810 22.825 1.00 37.25 197 GLY A O 1
ATOM 1606 N N . LEU A 1 198 ? -20.379 2.599 23.456 1.00 46.59 198 LEU A N 1
ATOM 1607 C CA . LEU A 1 198 ? -20.118 1.551 22.478 1.00 46.59 198 LEU A CA 1
ATOM 1608 C C . LEU A 1 198 ? -20.978 0.338 22.840 1.00 46.59 198 LEU A C 1
ATOM 1610 O O . LEU A 1 198 ? -21.096 0.011 24.019 1.00 46.59 198 LEU A O 1
ATOM 1614 N N . SER A 1 199 ? -21.600 -0.303 21.855 1.00 43.44 199 SER A N 1
ATOM 1615 C CA . SER A 1 199 ? -22.443 -1.467 22.125 1.00 43.44 199 SER A CA 1
ATOM 1616 C C . SER A 1 199 ? -21.631 -2.560 22.832 1.00 43.44 199 SER A C 1
ATOM 1618 O O . SER A 1 199 ? -20.602 -2.986 22.317 1.00 43.44 199 SER A O 1
ATOM 1620 N N . ASP A 1 200 ? -22.130 -3.072 23.964 1.00 42.47 200 ASP A N 1
ATOM 1621 C CA . ASP A 1 200 ? -21.549 -4.222 24.684 1.00 42.47 200 ASP A CA 1
ATOM 1622 C C . ASP A 1 200 ? -21.542 -5.524 23.858 1.00 42.47 200 ASP A C 1
ATOM 1624 O O . ASP A 1 200 ? -21.013 -6.552 24.288 1.00 42.47 200 ASP A O 1
ATOM 1628 N N . LYS A 1 201 ? -22.125 -5.513 22.653 1.00 46.56 201 LYS A N 1
ATOM 1629 C CA . LYS A 1 201 ? -22.082 -6.651 21.742 1.00 46.56 201 LYS A CA 1
ATOM 1630 C C . LYS A 1 201 ? -20.716 -6.719 21.072 1.00 46.56 201 LYS A C 1
ATOM 1632 O O . LYS A 1 201 ? -20.477 -6.123 20.026 1.00 46.56 201 LYS A O 1
ATOM 1637 N N . ILE A 1 202 ? -19.854 -7.522 21.685 1.00 52.22 202 ILE A N 1
ATOM 1638 C CA . ILE A 1 202 ? -18.695 -8.169 21.063 1.00 52.22 202 ILE A CA 1
ATOM 1639 C C . ILE A 1 202 ? -19.075 -8.652 19.651 1.00 52.22 202 ILE A C 1
ATOM 1641 O O . ILE A 1 202 ? -20.204 -9.108 19.435 1.00 52.22 202 ILE A O 1
ATOM 1645 N N . ILE A 1 203 ? -18.123 -8.571 18.711 1.00 55.56 203 ILE A N 1
ATOM 1646 C CA . ILE A 1 203 ? -18.229 -8.968 17.288 1.00 55.56 203 ILE A CA 1
ATOM 1647 C C . ILE A 1 203 ? -19.001 -10.296 17.093 1.00 55.56 203 ILE A C 1
ATOM 1649 O O . ILE A 1 203 ? -19.689 -10.498 16.093 1.00 55.56 203 ILE A O 1
ATOM 1653 N N . ASP A 1 204 ? -18.946 -11.175 18.092 1.00 48.00 204 ASP A N 1
ATOM 1654 C CA . ASP A 1 204 ? -19.559 -12.498 18.147 1.00 48.00 204 ASP A CA 1
ATOM 1655 C C . ASP A 1 204 ? -21.077 -12.574 17.943 1.00 48.00 204 ASP A C 1
ATOM 1657 O O . ASP A 1 204 ? -21.575 -13.638 17.575 1.00 48.00 204 ASP A O 1
ATOM 1661 N N . GLY A 1 205 ? -21.823 -11.488 18.155 1.00 53.78 205 GLY A N 1
ATOM 1662 C CA . GLY A 1 205 ? -23.286 -11.518 18.056 1.00 53.78 205 GLY A CA 1
ATOM 1663 C C . GLY A 1 205 ? -23.842 -11.623 16.629 1.00 53.78 205 GLY A C 1
ATOM 1664 O O . GLY A 1 205 ? -25.037 -11.871 16.474 1.00 53.78 205 GLY A O 1
ATOM 1665 N N . ILE A 1 206 ? -23.028 -11.376 15.589 1.00 65.12 206 ILE A N 1
ATOM 1666 C CA . ILE A 1 206 ? -23.496 -11.231 14.199 1.00 65.12 206 ILE A CA 1
ATOM 1667 C C . ILE A 1 206 ? -22.449 -11.768 13.201 1.00 65.12 206 ILE A C 1
ATOM 1669 O O . ILE A 1 206 ? -21.486 -11.083 12.859 1.00 65.12 206 ILE A O 1
ATOM 1673 N N . GLN A 1 207 ? -22.675 -12.975 12.670 1.00 71.50 207 GLN A N 1
ATOM 1674 C CA . GLN A 1 207 ? -21.710 -13.705 11.826 1.00 71.50 207 GLN A CA 1
ATOM 1675 C C . GLN A 1 207 ? -21.257 -12.951 10.563 1.00 71.50 207 GLN A C 1
ATOM 1677 O O . GLN A 1 207 ? -20.091 -13.051 10.187 1.00 71.50 207 GLN A O 1
ATOM 1682 N N . TRP A 1 208 ? -22.123 -12.150 9.927 1.00 79.69 208 TRP A N 1
ATOM 1683 C CA . TRP A 1 208 ? -21.737 -11.423 8.708 1.00 79.69 208 TRP A CA 1
ATOM 1684 C C . TRP A 1 208 ? -20.625 -10.395 8.954 1.00 79.69 208 TRP A C 1
ATOM 1686 O O . TRP A 1 208 ? -19.815 -10.157 8.064 1.00 79.69 208 TRP A O 1
ATOM 1696 N N . LYS A 1 209 ? -20.527 -9.824 10.164 1.00 84.56 209 LYS A N 1
ATOM 1697 C CA . LYS A 1 209 ? -19.457 -8.874 10.502 1.00 84.56 209 LYS A CA 1
ATOM 1698 C C . LYS A 1 209 ? -18.090 -9.547 10.499 1.00 84.56 209 LYS A C 1
ATOM 1700 O O . LYS A 1 209 ? -17.137 -9.004 9.952 1.00 84.56 209 LYS A O 1
ATOM 1705 N N . ILE A 1 210 ? -18.017 -10.750 11.070 1.00 89.00 210 ILE A N 1
ATOM 1706 C CA . ILE A 1 210 ? -16.803 -11.573 11.080 1.00 89.00 210 ILE A CA 1
ATOM 1707 C C . ILE A 1 210 ? -16.352 -11.859 9.648 1.00 89.00 210 ILE A C 1
ATOM 1709 O O . ILE A 1 210 ? -15.169 -11.730 9.344 1.00 89.00 210 ILE A O 1
ATOM 1713 N N . ILE A 1 211 ? -17.301 -12.191 8.768 1.00 93.12 211 ILE A N 1
ATOM 1714 C CA . ILE A 1 211 ? -17.032 -12.432 7.347 1.00 93.12 211 ILE A CA 1
ATOM 1715 C C . ILE A 1 211 ? -16.496 -11.161 6.677 1.00 93.12 211 ILE A C 1
ATOM 1717 O O . ILE A 1 211 ? -15.495 -11.239 5.975 1.00 93.12 211 ILE A O 1
ATOM 1721 N N . VAL A 1 212 ? -17.090 -9.988 6.927 1.00 94.81 212 VAL A N 1
ATOM 1722 C CA . VAL A 1 212 ? -16.597 -8.714 6.371 1.00 94.81 212 VAL A CA 1
ATOM 1723 C C . VAL A 1 212 ? -15.159 -8.435 6.810 1.00 94.81 212 VAL A C 1
ATOM 1725 O O . VAL A 1 212 ? -14.314 -8.178 5.954 1.00 94.81 212 VAL A O 1
ATOM 1728 N N . TYR A 1 213 ? -14.844 -8.544 8.106 1.00 95.44 213 TYR A N 1
ATOM 1729 C CA . TYR A 1 213 ? -13.464 -8.390 8.580 1.00 95.44 213 TYR A CA 1
ATOM 1730 C C . TYR A 1 213 ? -12.522 -9.403 7.923 1.00 95.44 213 TYR A C 1
ATOM 1732 O O . TYR A 1 213 ? -11.464 -9.020 7.436 1.00 95.44 213 TYR A O 1
ATOM 1740 N N . ALA A 1 214 ? -12.911 -10.678 7.864 1.00 97.38 214 ALA A N 1
ATOM 1741 C CA . ALA A 1 214 ? -12.096 -11.730 7.266 1.00 97.38 214 ALA A CA 1
ATOM 1742 C C . ALA A 1 214 ? -11.810 -11.476 5.777 1.00 97.38 214 ALA A C 1
ATOM 1744 O O . ALA A 1 214 ? -10.678 -11.637 5.321 1.00 97.38 214 ALA A O 1
ATOM 1745 N N . VAL A 1 215 ? -12.817 -11.028 5.021 1.00 98.12 215 VAL A N 1
ATOM 1746 C CA . VAL A 1 215 ? -12.664 -10.694 3.601 1.00 98.12 215 VAL A CA 1
ATOM 1747 C C . VAL A 1 215 ? -11.718 -9.508 3.423 1.00 98.12 215 VAL A C 1
ATOM 1749 O O . VAL A 1 215 ? -10.779 -9.616 2.634 1.00 98.12 215 VAL A O 1
ATOM 1752 N N . LEU A 1 216 ? -11.906 -8.425 4.189 1.00 97.88 216 LEU A N 1
ATOM 1753 C CA . LEU A 1 216 ? -11.043 -7.237 4.139 1.00 97.88 216 LEU A CA 1
ATOM 1754 C C . LEU A 1 216 ? -9.590 -7.571 4.499 1.00 97.88 216 LEU A C 1
ATOM 1756 O O . LEU A 1 216 ? -8.671 -7.133 3.812 1.00 97.88 216 LEU A O 1
ATOM 1760 N N . ILE A 1 217 ? -9.370 -8.382 5.535 1.00 97.94 217 ILE A N 1
ATOM 1761 C CA . ILE A 1 217 ? -8.022 -8.806 5.921 1.00 97.94 217 ILE A CA 1
ATOM 1762 C C . ILE A 1 217 ? -7.408 -9.714 4.853 1.00 97.94 217 ILE A C 1
ATOM 1764 O O . ILE A 1 217 ? -6.271 -9.470 4.460 1.00 97.94 217 ILE A O 1
ATOM 1768 N N . GLY A 1 218 ? -8.140 -10.692 4.310 1.00 97.94 218 GLY A N 1
ATOM 1769 C CA . GLY A 1 218 ? -7.641 -11.532 3.212 1.00 97.94 218 GLY A CA 1
ATOM 1770 C C . GLY A 1 218 ? -7.241 -10.711 1.978 1.00 97.94 218 GLY A C 1
ATOM 1771 O O . GLY A 1 218 ? -6.200 -10.964 1.365 1.00 97.94 218 GLY A O 1
ATOM 1772 N N . PHE A 1 219 ? -7.994 -9.650 1.675 1.00 97.81 219 PHE A N 1
ATOM 1773 C CA . PHE A 1 219 ? -7.648 -8.683 0.635 1.00 97.81 219 PHE A CA 1
ATOM 1774 C C . PHE A 1 219 ? -6.363 -7.899 0.973 1.00 97.81 219 PHE A C 1
ATOM 1776 O O . PHE A 1 219 ? -5.482 -7.762 0.120 1.00 97.81 219 PHE A O 1
ATOM 1783 N N . CYS A 1 220 ? -6.198 -7.425 2.217 1.00 96.75 220 CYS A N 1
ATOM 1784 C CA . CYS A 1 220 ? -4.963 -6.771 2.672 1.00 96.75 220 CYS A CA 1
ATOM 1785 C C . CYS A 1 220 ? -3.738 -7.687 2.531 1.00 96.75 220 CYS A C 1
ATOM 1787 O O . CYS A 1 220 ? -2.703 -7.242 2.037 1.00 96.75 220 CYS A O 1
ATOM 1789 N N . LEU A 1 221 ? -3.852 -8.963 2.919 1.00 96.06 221 LEU A N 1
ATOM 1790 C CA . LEU A 1 221 ? -2.768 -9.947 2.793 1.00 96.06 221 LEU A CA 1
ATOM 1791 C C . LEU A 1 221 ? -2.396 -10.200 1.333 1.00 96.06 221 LEU A C 1
ATOM 1793 O O . LEU A 1 221 ? -1.213 -10.279 1.009 1.00 96.06 221 LEU A O 1
ATOM 1797 N N . THR A 1 222 ? -3.399 -10.265 0.455 1.00 95.50 222 THR A N 1
ATOM 1798 C CA . THR A 1 222 ? -3.196 -10.427 -0.993 1.00 95.50 222 THR A CA 1
ATOM 1799 C C . THR A 1 222 ? -2.535 -9.205 -1.621 1.00 95.50 222 THR A C 1
ATOM 1801 O O . THR A 1 222 ? -1.777 -9.320 -2.581 1.00 95.50 222 THR A O 1
ATOM 1804 N N . THR A 1 223 ? -2.813 -8.025 -1.070 1.00 95.69 223 THR A N 1
ATOM 1805 C CA . THR A 1 223 ? -2.215 -6.766 -1.518 1.00 95.69 223 THR A CA 1
ATOM 1806 C C . THR A 1 223 ? -0.784 -6.618 -1.013 1.00 95.69 223 THR A C 1
ATOM 1808 O O . THR A 1 223 ? 0.054 -6.092 -1.734 1.00 95.69 223 THR A O 1
ATOM 1811 N N . LYS A 1 224 ? -0.495 -7.041 0.226 1.00 93.44 224 LYS A N 1
ATOM 1812 C CA . LYS A 1 224 ? 0.849 -6.991 0.815 1.00 93.44 224 LYS A CA 1
ATOM 1813 C C . LYS A 1 224 ? 0.949 -7.868 2.064 1.00 93.44 224 LYS A C 1
ATOM 1815 O O . LYS A 1 224 ? 0.236 -7.635 3.040 1.00 93.44 224 LYS A O 1
ATOM 1820 N N . ILE A 1 225 ? 1.921 -8.785 2.105 1.00 91.31 225 ILE A N 1
ATOM 1821 C CA . ILE A 1 225 ? 2.096 -9.709 3.246 1.00 91.31 225 ILE A CA 1
ATOM 1822 C C . ILE A 1 225 ? 2.429 -9.011 4.573 1.00 91.31 225 ILE A C 1
ATOM 1824 O O . ILE A 1 225 ? 2.055 -9.491 5.639 1.00 91.31 225 ILE A O 1
ATOM 1828 N N . HIS A 1 226 ? 3.055 -7.830 4.519 1.00 91.38 226 HIS A N 1
ATOM 1829 C CA . HIS A 1 226 ? 3.336 -6.991 5.694 1.00 91.38 226 HIS A CA 1
ATOM 1830 C C . HIS A 1 226 ? 2.064 -6.511 6.417 1.00 91.38 226 HIS A C 1
ATOM 1832 O O . HIS A 1 226 ? 2.150 -5.915 7.488 1.00 91.38 226 HIS A O 1
ATOM 1838 N N . SER A 1 227 ? 0.883 -6.765 5.849 1.00 94.88 227 SER A N 1
ATOM 1839 C CA . SER A 1 227 ? -0.414 -6.531 6.483 1.00 94.88 227 SER A CA 1
ATOM 1840 C C . SER A 1 227 ? -0.849 -7.669 7.410 1.00 94.88 227 SER A C 1
ATOM 1842 O O . SER A 1 227 ? -1.890 -7.548 8.046 1.00 94.88 227 SER A O 1
ATOM 1844 N N . PHE A 1 228 ? -0.075 -8.757 7.526 1.00 95.94 228 PHE A N 1
ATOM 1845 C CA . PHE A 1 228 ? -0.359 -9.872 8.439 1.00 95.94 228 PHE A CA 1
ATOM 1846 C C . PHE A 1 228 ? -0.687 -9.464 9.881 1.00 95.94 228 PHE A C 1
ATOM 1848 O O . PHE A 1 228 ? -1.662 -9.984 10.417 1.00 95.94 228 PHE A O 1
ATOM 1855 N N . PRO A 1 229 ? 0.003 -8.492 10.501 1.00 97.25 229 PRO A N 1
ATOM 1856 C CA . PRO A 1 229 ? -0.362 -8.012 11.829 1.00 97.25 229 PRO A CA 1
ATOM 1857 C C . PRO A 1 229 ? -1.823 -7.554 11.958 1.00 97.25 229 PRO A C 1
ATOM 1859 O O . PRO A 1 229 ? -2.442 -7.807 12.990 1.00 97.25 229 PRO A O 1
ATOM 1862 N N . LEU A 1 230 ? -2.418 -6.967 10.907 1.00 96.75 230 LEU A N 1
ATOM 1863 C CA . LEU A 1 230 ? -3.822 -6.537 10.922 1.00 96.75 230 LEU A CA 1
ATOM 1864 C C . LEU A 1 230 ? -4.801 -7.696 11.135 1.00 96.75 230 LEU A C 1
ATOM 1866 O O . LEU A 1 230 ? -5.904 -7.465 11.627 1.00 96.75 230 LEU A O 1
ATOM 1870 N N . PHE A 1 231 ? -4.408 -8.938 10.827 1.00 97.62 231 PHE A N 1
ATOM 1871 C CA . PHE A 1 231 ? -5.206 -10.122 11.138 1.00 97.62 231 PHE A CA 1
ATOM 1872 C C . PHE A 1 231 ? -5.597 -10.175 12.615 1.00 97.62 231 PHE A C 1
ATOM 1874 O O . PHE A 1 231 ? -6.720 -10.561 12.946 1.00 97.62 231 PHE A O 1
ATOM 1881 N N . PHE A 1 232 ? -4.687 -9.755 13.495 1.00 97.19 232 PHE A N 1
ATOM 1882 C CA . PHE A 1 232 ? -4.878 -9.847 14.932 1.00 97.19 232 PHE A CA 1
ATOM 1883 C C . PHE A 1 232 ? -5.846 -8.795 15.479 1.00 97.19 232 PHE A C 1
ATOM 1885 O O . PHE A 1 232 ? -6.378 -8.991 16.567 1.00 97.19 232 PHE A O 1
ATOM 1892 N N . PHE A 1 233 ? -6.151 -7.730 14.731 1.00 93.94 233 PHE A N 1
ATOM 1893 C CA . PHE A 1 233 ? -7.040 -6.667 15.200 1.00 93.94 233 PHE A CA 1
ATOM 1894 C C . PHE A 1 233 ? -8.455 -7.177 15.539 1.00 93.94 233 PHE A C 1
ATOM 1896 O O . PHE A 1 233 ? -8.812 -7.180 16.721 1.00 93.94 233 PHE A O 1
ATOM 1903 N N . PRO A 1 234 ? -9.253 -7.698 14.585 1.00 92.56 234 PRO A N 1
ATOM 1904 C CA . PRO A 1 234 ? -10.546 -8.289 14.920 1.00 92.56 234 PRO A CA 1
ATOM 1905 C C . PRO A 1 234 ? -10.386 -9.613 15.685 1.00 92.56 234 PRO A C 1
ATOM 1907 O O . PRO A 1 234 ? -11.210 -9.919 16.543 1.00 92.56 234 PRO A O 1
ATOM 1910 N N . PHE A 1 235 ? -9.314 -10.386 15.455 1.00 94.75 235 PHE A N 1
ATOM 1911 C CA . PHE A 1 235 ? -9.093 -11.670 16.137 1.00 94.75 235 PHE A CA 1
ATOM 1912 C C . PHE A 1 235 ? -9.009 -11.536 17.665 1.00 94.75 235 PHE A C 1
ATOM 1914 O O . PHE A 1 235 ? -9.571 -12.360 18.387 1.00 94.75 235 PHE A O 1
ATOM 1921 N N . LEU A 1 236 ? -8.327 -10.498 18.163 1.00 91.81 236 LEU A N 1
ATOM 1922 C CA . LEU A 1 236 ? -8.218 -10.207 19.597 1.00 91.81 236 LEU A CA 1
ATOM 1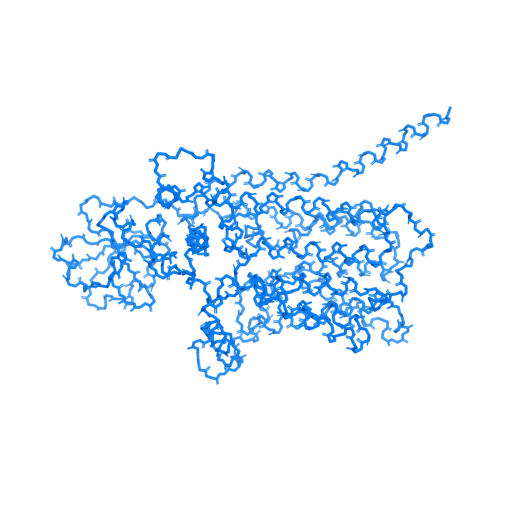923 C C . LEU A 1 236 ? -9.545 -9.713 20.197 1.00 91.81 236 LEU A C 1
ATOM 1925 O O . LEU A 1 236 ? -9.756 -9.832 21.403 1.00 91.81 236 LEU A O 1
ATOM 1929 N N . MET A 1 237 ? -10.445 -9.176 19.369 1.00 86.44 237 MET A N 1
ATOM 1930 C CA . MET A 1 237 ? -11.764 -8.685 19.779 1.00 86.44 237 MET A CA 1
ATOM 1931 C C . MET A 1 237 ? -12.848 -9.775 19.769 1.00 86.44 237 MET A C 1
ATOM 1933 O O . MET A 1 237 ? -13.827 -9.661 20.507 1.00 86.44 237 MET A O 1
ATOM 1937 N N . ILE A 1 238 ? -12.688 -10.822 18.956 1.00 87.69 238 ILE A N 1
ATOM 1938 C CA . ILE A 1 238 ? -13.566 -12.000 18.903 1.00 87.69 238 ILE A CA 1
ATOM 1939 C C . ILE A 1 238 ? -13.311 -12.867 20.147 1.00 87.69 238 ILE A C 1
ATOM 1941 O O . ILE A 1 238 ? -12.165 -13.199 20.451 1.00 87.69 238 ILE A O 1
ATOM 1945 N N . GLN A 1 239 ? -14.355 -13.272 20.874 1.00 86.19 239 GLN A N 1
ATOM 1946 C CA . GLN A 1 239 ? -14.216 -14.099 22.082 1.00 86.19 239 GLN A CA 1
ATOM 1947 C C . GLN A 1 239 ? -14.506 -15.573 21.801 1.00 86.19 239 GLN A C 1
ATOM 1949 O O . GLN A 1 239 ? -13.780 -16.444 22.280 1.00 86.19 239 GLN A O 1
ATOM 1954 N N . SER A 1 240 ? -15.527 -15.862 20.993 1.00 88.69 240 SER A N 1
ATOM 1955 C CA . SER A 1 240 ? -15.916 -17.232 20.654 1.00 88.69 240 SER A CA 1
ATOM 1956 C C . SER A 1 240 ? -14.856 -17.935 19.803 1.00 88.69 240 SER A C 1
ATOM 1958 O O . SER A 1 240 ? -14.508 -17.482 18.712 1.00 88.69 240 SER A O 1
ATOM 1960 N N . VAL A 1 241 ? -14.389 -19.102 20.259 1.00 91.19 241 VAL A N 1
ATOM 1961 C CA . VAL A 1 241 ? -13.436 -19.944 19.510 1.00 91.19 241 VAL A CA 1
ATOM 1962 C C . VAL A 1 241 ? -14.005 -20.340 18.146 1.00 91.19 241 VAL A C 1
ATOM 1964 O O . VAL A 1 241 ? -13.301 -20.255 17.143 1.00 91.19 241 VAL A O 1
ATOM 1967 N N . ARG A 1 242 ? -15.302 -20.674 18.075 1.00 92.62 242 ARG A N 1
ATOM 1968 C CA . ARG A 1 242 ? -15.991 -20.965 16.806 1.00 92.62 242 ARG A CA 1
ATOM 1969 C C . ARG A 1 242 ? -15.872 -19.795 15.828 1.00 92.62 242 ARG A C 1
ATOM 1971 O O . ARG A 1 242 ? -15.601 -20.002 14.649 1.00 92.62 242 ARG A O 1
ATOM 1978 N N . ASN A 1 243 ? -16.048 -18.572 16.318 1.00 90.94 243 ASN A N 1
ATOM 1979 C CA . ASN A 1 243 ? -15.969 -17.372 15.491 1.00 90.94 243 ASN A CA 1
ATOM 1980 C C . ASN A 1 243 ? -14.528 -17.019 15.111 1.00 90.94 243 ASN A C 1
ATOM 1982 O O . ASN A 1 243 ? -14.305 -16.545 14.001 1.00 90.94 243 ASN A O 1
ATOM 1986 N N . LYS A 1 244 ? -13.540 -17.309 15.969 1.00 94.81 244 LYS A N 1
ATOM 1987 C CA . LYS A 1 244 ? -12.116 -17.204 15.611 1.00 94.81 244 LYS A CA 1
ATOM 1988 C C . LYS A 1 244 ? -11.748 -18.167 14.488 1.00 94.81 244 LYS A C 1
ATOM 1990 O O . LYS A 1 244 ? -11.040 -17.770 13.565 1.00 94.81 244 LYS A O 1
ATOM 1995 N N . ILE A 1 245 ? -12.254 -19.401 14.536 1.00 95.88 245 ILE A N 1
ATOM 1996 C CA . ILE A 1 245 ? -12.073 -20.389 13.463 1.00 95.88 245 ILE A CA 1
ATOM 1997 C C . ILE A 1 245 ? -12.743 -19.890 12.180 1.00 95.88 245 ILE A C 1
ATOM 1999 O O . ILE A 1 245 ? -12.081 -19.826 11.148 1.00 95.88 245 ILE A O 1
ATOM 2003 N N . LEU A 1 246 ? -14.010 -19.454 12.248 1.00 95.25 246 LEU A N 1
ATOM 2004 C CA . LEU A 1 246 ? -14.724 -18.892 11.095 1.00 95.25 246 LEU A CA 1
ATOM 2005 C C . LEU A 1 246 ? -13.953 -17.724 10.468 1.00 95.25 246 LEU A C 1
ATOM 2007 O O . LEU A 1 246 ? -13.742 -17.712 9.259 1.00 95.25 246 LEU A O 1
ATOM 2011 N N . TYR A 1 247 ? -13.498 -16.773 11.284 1.00 96.75 247 TYR A N 1
ATOM 2012 C CA . TYR A 1 247 ? -12.690 -15.637 10.849 1.00 96.75 247 TYR A CA 1
ATOM 2013 C C . TYR A 1 247 ? -11.393 -16.082 10.160 1.00 96.75 247 TYR A C 1
ATOM 2015 O O . TYR A 1 247 ? -11.084 -15.617 9.064 1.00 96.75 247 TYR A O 1
ATOM 2023 N N . SER A 1 248 ? -10.655 -17.009 10.773 1.00 98.00 248 SER A N 1
ATOM 2024 C CA . SER A 1 248 ? -9.356 -17.474 10.271 1.00 98.00 248 SER A CA 1
ATOM 2025 C C . SER A 1 248 ? -9.498 -18.213 8.940 1.00 98.00 248 SER A C 1
ATOM 2027 O O . SER A 1 248 ? -8.806 -17.889 7.977 1.00 98.00 248 SER A O 1
ATOM 2029 N N . VAL A 1 249 ? -10.450 -19.148 8.858 1.00 97.88 249 VAL A N 1
ATOM 2030 C CA . VAL A 1 249 ? -10.740 -19.904 7.631 1.00 97.88 249 VAL A CA 1
ATOM 2031 C C . VAL A 1 249 ? -11.247 -18.974 6.534 1.00 97.88 249 VAL A C 1
ATOM 2033 O O . VAL A 1 249 ? -10.755 -19.032 5.413 1.00 97.88 249 VAL A O 1
ATOM 2036 N N . THR A 1 250 ? -12.169 -18.060 6.845 1.00 98.12 250 THR A N 1
ATOM 2037 C CA . THR A 1 250 ? -12.689 -17.104 5.852 1.00 98.12 250 THR A CA 1
ATOM 2038 C C . THR A 1 250 ? -11.596 -16.152 5.363 1.00 98.12 250 THR A C 1
ATOM 2040 O O . THR A 1 250 ? -11.571 -15.807 4.186 1.00 98.12 250 THR A O 1
ATOM 2043 N N . THR A 1 251 ? -10.655 -15.761 6.229 1.00 98.50 251 THR A N 1
ATOM 2044 C CA . THR A 1 251 ? -9.512 -14.925 5.834 1.00 98.50 251 THR A CA 1
ATOM 2045 C C . THR A 1 251 ? -8.610 -15.674 4.861 1.00 98.50 251 THR A C 1
ATOM 2047 O O . THR A 1 251 ? -8.219 -15.115 3.838 1.00 98.50 251 THR A O 1
ATOM 2050 N N . LEU A 1 252 ? -8.317 -16.948 5.146 1.00 97.25 252 LEU A N 1
ATOM 2051 C CA . LEU A 1 252 ? -7.535 -17.804 4.256 1.00 97.25 252 LEU A CA 1
ATOM 2052 C C . LEU A 1 252 ? -8.239 -17.997 2.908 1.00 97.25 252 LEU A C 1
ATOM 2054 O O . LEU A 1 252 ? -7.615 -17.812 1.868 1.00 97.25 252 LEU A O 1
ATOM 2058 N N . LEU A 1 253 ? -9.538 -18.304 2.910 1.00 97.75 253 LEU A N 1
ATOM 2059 C CA . LEU A 1 253 ? -10.322 -18.451 1.680 1.00 97.75 253 LEU A CA 1
ATOM 2060 C C . LEU A 1 253 ? -10.377 -17.149 0.875 1.00 97.75 253 LEU A C 1
ATOM 2062 O O . LEU A 1 253 ? -10.252 -17.190 -0.343 1.00 97.75 253 LEU A O 1
ATOM 2066 N N . SER A 1 254 ? -10.505 -15.999 1.541 1.00 98.06 254 SER A N 1
ATOM 2067 C CA . SER A 1 254 ? -10.443 -14.681 0.900 1.00 98.06 254 SER A CA 1
ATOM 2068 C C . SER A 1 254 ? -9.073 -14.427 0.260 1.00 98.06 254 SER A C 1
ATOM 2070 O O . SER A 1 254 ? -8.997 -14.035 -0.902 1.00 98.06 254 SER A O 1
ATOM 2072 N N . PHE A 1 255 ? -7.980 -14.712 0.977 1.00 96.44 255 PHE A N 1
ATOM 2073 C CA . PHE A 1 255 ? -6.620 -14.607 0.440 1.00 96.44 255 PHE A CA 1
ATOM 2074 C C . PHE A 1 255 ? -6.415 -15.503 -0.790 1.00 96.44 255 PHE A C 1
ATOM 2076 O O . PHE A 1 255 ? -5.903 -15.053 -1.816 1.00 96.44 255 PHE A O 1
ATOM 2083 N N . LEU A 1 256 ? -6.854 -16.762 -0.718 1.00 94.88 256 LEU A N 1
ATOM 2084 C CA . LEU A 1 256 ? -6.785 -17.683 -1.850 1.00 94.88 256 LEU A CA 1
ATOM 2085 C C . LEU A 1 256 ? -7.621 -17.164 -3.021 1.00 94.88 256 LEU A C 1
ATOM 2087 O O . LEU A 1 256 ? -7.102 -17.070 -4.125 1.00 94.88 256 LEU A O 1
ATOM 2091 N N . PHE A 1 257 ? -8.859 -16.727 -2.773 1.00 95.81 257 PHE A N 1
ATOM 2092 C CA . PHE A 1 257 ? -9.749 -16.174 -3.794 1.00 95.81 257 PHE A CA 1
ATOM 2093 C C . PHE A 1 257 ? -9.120 -14.996 -4.550 1.00 95.81 257 PHE A C 1
ATOM 2095 O O . PHE A 1 257 ? -9.079 -14.998 -5.779 1.00 95.81 257 PHE A O 1
ATOM 2102 N N . PHE A 1 258 ? -8.569 -14.012 -3.836 1.00 95.19 258 PHE A N 1
ATOM 2103 C CA . PHE A 1 258 ? -7.951 -12.846 -4.473 1.00 95.19 258 PHE A CA 1
ATOM 2104 C C . PHE A 1 258 ? -6.603 -13.153 -5.144 1.00 95.19 258 PHE A C 1
ATOM 2106 O O . PHE A 1 258 ? -6.167 -12.383 -6.000 1.00 95.19 258 PHE A O 1
ATOM 2113 N N . THR A 1 259 ? -5.952 -14.269 -4.805 1.00 93.31 259 THR A N 1
ATOM 2114 C CA . THR A 1 259 ? -4.719 -14.735 -5.463 1.00 93.31 259 THR A CA 1
ATOM 2115 C C . THR A 1 259 ? -4.967 -15.772 -6.563 1.00 93.31 259 THR A C 1
ATOM 2117 O O . THR A 1 259 ? -4.005 -16.167 -7.220 1.00 93.31 259 THR A O 1
ATOM 2120 N N . ILE A 1 260 ? -6.218 -16.185 -6.829 1.00 92.12 260 ILE A N 1
ATOM 2121 C CA . ILE A 1 260 ? -6.558 -17.138 -7.908 1.00 92.12 260 ILE A CA 1
ATOM 2122 C C . ILE A 1 260 ? -5.874 -16.792 -9.243 1.00 92.12 260 ILE A C 1
ATOM 2124 O O . ILE A 1 260 ? -5.346 -17.707 -9.873 1.00 92.12 260 ILE A O 1
ATOM 2128 N N . PRO A 1 261 ? -5.791 -15.520 -9.691 1.00 90.94 261 PRO A N 1
ATOM 2129 C CA . PRO A 1 261 ? -5.152 -15.191 -10.969 1.00 90.94 261 PRO A CA 1
ATOM 2130 C C . PRO A 1 261 ? -3.684 -15.626 -11.093 1.00 90.94 261 PRO A C 1
ATOM 2132 O O . PRO A 1 261 ? -3.184 -15.754 -12.207 1.00 90.94 261 PRO A O 1
ATOM 2135 N N . ILE A 1 262 ? -2.997 -15.874 -9.973 1.00 90.12 262 ILE A N 1
ATOM 2136 C CA . ILE A 1 262 ? -1.597 -16.314 -9.936 1.00 90.12 262 ILE A CA 1
ATOM 2137 C C . ILE A 1 262 ? -1.435 -17.759 -9.442 1.00 90.12 262 ILE A C 1
ATOM 2139 O O . ILE A 1 262 ? -0.333 -18.143 -9.056 1.00 90.12 262 ILE A O 1
ATOM 2143 N N . TRP A 1 263 ? -2.498 -18.571 -9.457 1.00 89.81 263 TRP A N 1
ATOM 2144 C CA . TRP A 1 263 ? -2.498 -19.944 -8.927 1.00 89.81 263 TRP A CA 1
ATOM 2145 C C . TRP A 1 263 ? -1.374 -20.836 -9.477 1.00 89.81 263 TRP A C 1
ATOM 2147 O O . TRP A 1 263 ? -0.734 -21.560 -8.717 1.00 89.81 263 TRP A O 1
ATOM 2157 N N . VAL A 1 264 ? -1.041 -20.709 -10.768 1.00 88.56 264 VAL A N 1
ATOM 2158 C CA . VAL A 1 264 ? 0.079 -21.430 -11.413 1.00 88.56 264 VAL A CA 1
ATOM 2159 C C . VAL A 1 264 ? 1.431 -21.110 -10.753 1.00 88.56 264 VAL A C 1
ATOM 2161 O O . VAL A 1 264 ? 2.358 -21.916 -10.767 1.00 88.56 264 VAL A O 1
ATOM 2164 N N . SER A 1 265 ? 1.547 -19.935 -10.137 1.00 88.56 265 SER A N 1
ATOM 2165 C CA . SER A 1 265 ? 2.748 -19.452 -9.460 1.00 88.56 265 SER A CA 1
ATOM 2166 C C . SER A 1 265 ? 2.743 -19.695 -7.946 1.00 88.56 265 SER A C 1
ATOM 2168 O O . SER A 1 265 ? 3.704 -19.305 -7.282 1.00 88.56 265 SER A O 1
ATOM 2170 N N . TYR A 1 266 ? 1.721 -20.352 -7.380 1.00 90.44 266 TYR A N 1
ATOM 2171 C CA . TYR A 1 266 ? 1.643 -20.621 -5.938 1.00 90.44 266 TYR A CA 1
ATOM 2172 C C . TYR A 1 266 ? 2.883 -21.316 -5.368 1.00 90.44 266 TYR A C 1
ATOM 2174 O O . TYR A 1 266 ? 3.380 -20.816 -4.359 1.00 90.44 266 TYR A O 1
ATOM 2182 N N . PRO A 1 267 ? 3.450 -22.376 -5.987 1.00 91.19 267 PRO A N 1
ATOM 2183 C CA . PRO A 1 267 ? 4.660 -22.999 -5.454 1.00 91.19 267 PRO A CA 1
ATOM 2184 C C . PRO A 1 267 ? 5.795 -21.986 -5.273 1.00 91.19 267 PRO A C 1
ATOM 2186 O O . PRO A 1 267 ? 6.363 -21.882 -4.193 1.00 91.19 267 PRO A O 1
ATOM 2189 N N . LYS A 1 268 ? 6.044 -21.149 -6.289 1.00 89.31 268 LYS A N 1
ATOM 2190 C CA . LYS A 1 268 ? 7.083 -20.109 -6.249 1.00 89.31 268 LYS A CA 1
ATOM 2191 C C . LYS A 1 268 ? 6.785 -19.027 -5.210 1.00 89.31 268 LYS A C 1
ATOM 2193 O O . LYS A 1 268 ? 7.690 -18.616 -4.492 1.00 89.31 268 LYS A O 1
ATOM 2198 N N . MET A 1 269 ? 5.531 -18.580 -5.112 1.00 90.19 269 MET A N 1
ATOM 2199 C CA . MET A 1 269 ? 5.114 -17.587 -4.117 1.00 90.19 269 MET A CA 1
ATOM 2200 C C . MET A 1 269 ? 5.317 -18.115 -2.690 1.00 90.19 269 MET A C 1
ATOM 2202 O O . MET A 1 269 ? 5.878 -17.412 -1.854 1.00 90.19 269 MET A O 1
ATOM 2206 N N . PHE A 1 270 ? 4.902 -19.352 -2.402 1.00 89.88 270 PHE A N 1
ATOM 2207 C CA . PHE A 1 270 ? 5.071 -19.945 -1.075 1.00 89.88 270 PHE A CA 1
ATOM 2208 C C . PHE A 1 270 ? 6.539 -20.225 -0.744 1.00 89.88 270 PHE A C 1
ATOM 2210 O O . PHE A 1 270 ? 6.943 -19.967 0.389 1.00 89.88 270 PHE A O 1
ATOM 2217 N N . THR A 1 271 ? 7.355 -20.651 -1.716 1.00 90.50 271 THR A N 1
ATOM 2218 C CA . THR A 1 271 ? 8.816 -20.737 -1.546 1.00 90.50 271 THR A CA 1
ATOM 2219 C C . THR A 1 271 ? 9.410 -19.375 -1.190 1.00 90.50 271 THR A C 1
ATOM 2221 O O . THR A 1 271 ? 10.160 -19.280 -0.225 1.00 90.50 271 THR A O 1
ATOM 2224 N N . TRP A 1 272 ? 9.015 -18.304 -1.883 1.00 89.31 272 TRP A N 1
ATOM 2225 C CA . TRP A 1 272 ? 9.491 -16.953 -1.572 1.00 89.31 272 TRP A CA 1
ATOM 2226 C C . TRP A 1 272 ? 9.080 -16.491 -0.163 1.00 89.31 272 TRP A C 1
ATOM 2228 O O . TRP A 1 272 ? 9.898 -15.934 0.568 1.00 89.31 272 TRP A O 1
ATOM 2238 N N . ILE A 1 273 ? 7.837 -16.756 0.264 1.00 89.38 273 ILE A N 1
ATOM 2239 C CA . ILE A 1 273 ? 7.374 -16.445 1.632 1.00 89.38 273 ILE A CA 1
ATOM 2240 C C . ILE A 1 273 ? 8.187 -17.229 2.673 1.00 89.38 273 ILE A C 1
ATOM 2242 O O . ILE A 1 273 ? 8.573 -16.676 3.704 1.00 89.38 273 ILE A O 1
ATOM 2246 N N . TYR A 1 274 ? 8.458 -18.506 2.403 1.00 90.56 274 TYR A N 1
ATOM 2247 C CA . TYR A 1 274 ? 9.264 -19.370 3.262 1.00 90.56 274 TYR A CA 1
ATOM 2248 C C . TYR A 1 274 ? 10.705 -18.855 3.398 1.00 90.56 274 TYR A C 1
ATOM 2250 O O . TYR A 1 274 ? 11.205 -18.699 4.514 1.00 90.56 274 TYR A O 1
ATOM 2258 N N . GLU A 1 275 ? 11.346 -18.508 2.280 1.00 89.69 275 GLU A N 1
ATOM 2259 C CA . GLU A 1 275 ? 12.684 -17.908 2.255 1.00 89.69 275 GLU A CA 1
ATOM 2260 C C . GLU A 1 275 ? 12.715 -16.591 3.037 1.00 89.69 275 GLU A C 1
ATOM 2262 O O . GLU A 1 275 ? 13.586 -16.393 3.886 1.00 89.69 275 GLU A O 1
ATOM 2267 N N . LEU A 1 276 ? 11.712 -15.729 2.840 1.00 87.56 276 LEU A N 1
ATOM 2268 C CA . LEU A 1 276 ? 11.577 -14.465 3.559 1.00 87.56 276 LEU A CA 1
ATOM 2269 C C . LEU A 1 276 ? 11.481 -14.661 5.078 1.00 87.56 276 LEU A C 1
ATOM 2271 O O . LEU A 1 276 ? 11.966 -13.817 5.834 1.00 87.56 276 LEU A O 1
ATOM 2275 N N . PHE A 1 277 ? 10.855 -15.745 5.542 1.00 87.75 277 PHE A N 1
ATOM 2276 C CA . PHE A 1 277 ? 10.696 -16.027 6.967 1.00 87.75 277 PHE A CA 1
ATOM 2277 C C . PHE A 1 277 ? 11.966 -16.610 7.601 1.00 87.75 277 PHE A C 1
ATOM 2279 O O . PHE A 1 277 ? 12.363 -16.153 8.675 1.00 87.75 277 PHE A O 1
ATOM 2286 N N . LEU A 1 278 ? 12.633 -17.555 6.937 1.00 89.56 278 LEU A N 1
ATOM 2287 C CA . LEU A 1 278 ? 13.764 -18.290 7.520 1.00 89.56 278 LEU A CA 1
ATOM 2288 C C . LEU A 1 278 ? 15.142 -17.678 7.274 1.00 89.56 278 LEU A C 1
ATOM 2290 O O . LEU A 1 278 ? 16.073 -17.995 8.008 1.00 89.56 278 LEU A O 1
ATOM 2294 N N . HIS A 1 279 ? 15.277 -16.810 6.276 1.00 87.50 279 HIS A N 1
ATOM 2295 C CA . HIS A 1 279 ? 16.562 -16.221 5.917 1.00 87.50 279 HIS A CA 1
ATOM 2296 C C . HIS A 1 279 ? 16.604 -14.724 6.221 1.00 87.50 279 HIS A C 1
ATOM 2298 O O . HIS A 1 279 ? 15.571 -14.038 6.303 1.00 87.50 279 HIS A O 1
ATOM 2304 N N . SER A 1 280 ? 17.824 -14.215 6.383 1.00 81.81 280 SER A N 1
ATOM 2305 C CA . SER A 1 280 ? 18.107 -12.794 6.555 1.00 81.81 280 SER A CA 1
ATOM 2306 C C . SER A 1 280 ? 18.371 -12.140 5.193 1.00 81.81 280 SER A C 1
ATOM 2308 O O . SER A 1 280 ? 18.170 -12.739 4.133 1.00 81.81 280 SER A O 1
ATOM 2310 N N . GLY A 1 281 ? 18.779 -10.871 5.188 1.00 75.88 281 GLY A N 1
ATOM 2311 C CA . GLY A 1 281 ? 19.089 -10.148 3.955 1.00 75.88 281 GLY A CA 1
ATOM 2312 C C . GLY A 1 281 ? 17.866 -9.774 3.107 1.00 75.88 281 GLY A C 1
ATOM 2313 O O . GLY A 1 281 ? 16.710 -10.056 3.424 1.00 75.88 281 GLY A O 1
ATOM 2314 N N . ARG A 1 282 ? 18.121 -9.060 2.006 1.00 75.19 282 ARG A N 1
ATOM 2315 C CA . ARG A 1 282 ? 17.064 -8.537 1.129 1.00 75.19 282 ARG A CA 1
ATOM 2316 C C . ARG A 1 282 ? 16.333 -9.694 0.437 1.00 75.19 282 ARG A C 1
ATOM 2318 O O . ARG A 1 282 ? 16.961 -10.462 -0.285 1.00 75.19 282 ARG A O 1
ATOM 2325 N N . TYR A 1 283 ? 15.010 -9.757 0.612 1.00 76.19 283 TYR A N 1
ATOM 2326 C CA . TYR A 1 283 ? 14.140 -10.786 0.023 1.00 76.19 283 TYR A CA 1
ATOM 2327 C C . TYR A 1 283 ? 14.507 -12.227 0.423 1.00 76.19 283 TYR A C 1
ATOM 2329 O O . TYR A 1 283 ? 14.301 -13.135 -0.369 1.00 76.19 283 TYR A O 1
ATOM 2337 N N . GLY A 1 284 ? 15.080 -12.437 1.616 1.00 79.94 284 GLY A N 1
ATOM 2338 C CA . GLY A 1 284 ? 15.409 -13.786 2.104 1.00 79.94 284 GLY A CA 1
ATOM 2339 C C . GLY A 1 284 ? 16.598 -14.451 1.399 1.00 79.94 284 GLY A C 1
ATOM 2340 O O . GLY A 1 284 ? 16.747 -15.661 1.465 1.00 79.94 284 GLY A O 1
ATOM 2341 N N . LYS A 1 285 ? 17.450 -13.676 0.712 1.00 82.00 285 LYS A N 1
ATOM 2342 C CA . LYS A 1 285 ? 18.642 -14.191 0.005 1.00 82.00 285 LYS A CA 1
ATOM 2343 C C . LYS A 1 285 ? 19.906 -14.282 0.871 1.00 82.00 285 LYS A C 1
ATOM 2345 O O . LYS A 1 285 ? 20.982 -14.558 0.347 1.00 82.00 285 LYS A O 1
ATOM 2350 N N . GLY A 1 286 ? 19.810 -13.935 2.151 1.00 82.06 286 GLY A N 1
ATOM 2351 C CA . GLY A 1 286 ? 20.911 -14.030 3.106 1.00 82.06 286 GLY A CA 1
ATOM 2352 C C . GLY A 1 286 ? 21.069 -15.441 3.681 1.00 82.06 286 GLY A C 1
ATOM 2353 O O . GLY A 1 286 ? 20.382 -16.366 3.251 1.00 82.06 286 GLY A O 1
ATOM 2354 N N . PRO A 1 287 ? 21.967 -15.621 4.664 1.00 83.75 287 PRO A N 1
ATOM 2355 C CA . PRO A 1 287 ? 22.094 -16.884 5.385 1.00 83.75 287 PRO A CA 1
ATOM 2356 C C . PRO A 1 287 ? 20.793 -17.256 6.113 1.00 83.75 287 PRO A C 1
ATOM 2358 O O . PRO A 1 287 ? 19.927 -16.404 6.344 1.00 83.75 287 PRO A O 1
ATOM 2361 N N . ALA A 1 288 ? 20.677 -18.534 6.488 1.00 85.19 288 ALA A N 1
ATOM 2362 C CA . ALA A 1 288 ? 19.593 -19.059 7.316 1.00 85.19 288 ALA A CA 1
ATOM 2363 C C . ALA A 1 288 ? 19.666 -18.456 8.729 1.00 85.19 288 ALA A C 1
ATOM 2365 O O . ALA A 1 288 ? 20.250 -19.021 9.652 1.00 85.19 288 ALA A O 1
ATOM 2366 N N . ASP A 1 289 ? 19.113 -17.258 8.858 1.00 84.25 289 ASP A N 1
ATOM 2367 C CA . ASP A 1 289 ? 19.034 -16.475 10.077 1.00 84.25 289 ASP A CA 1
ATOM 2368 C C . ASP A 1 289 ? 17.708 -15.707 10.074 1.00 84.25 289 ASP A C 1
ATOM 2370 O O . ASP A 1 289 ? 17.389 -14.965 9.143 1.00 84.25 289 ASP A O 1
ATOM 2374 N N . ILE A 1 290 ? 16.908 -15.886 11.122 1.00 83.50 290 ILE A N 1
ATOM 2375 C CA . ILE A 1 290 ? 15.592 -15.250 11.213 1.00 83.50 290 ILE A CA 1
ATOM 2376 C C . ILE A 1 290 ? 15.756 -13.744 11.448 1.00 83.50 290 ILE A C 1
ATOM 2378 O O . ILE A 1 290 ? 14.931 -12.967 10.965 1.00 83.50 290 ILE A O 1
ATOM 2382 N N . VAL A 1 291 ? 16.801 -13.308 12.162 1.00 85.50 291 VAL A N 1
ATOM 2383 C CA . VAL A 1 291 ? 17.004 -11.900 12.520 1.00 85.50 291 VAL A CA 1
ATOM 2384 C C . VAL A 1 291 ? 18.492 -11.557 12.561 1.00 85.50 291 VAL A C 1
ATOM 2386 O O . VAL A 1 291 ? 19.193 -11.942 13.493 1.00 85.50 291 VAL A O 1
ATOM 2389 N N . ASP A 1 292 ? 18.928 -10.689 11.643 1.00 86.00 292 ASP A N 1
ATOM 2390 C CA . ASP A 1 292 ? 20.216 -9.998 11.762 1.00 86.00 292 ASP A CA 1
ATOM 2391 C C . ASP A 1 292 ? 20.166 -9.072 12.986 1.00 86.00 292 ASP A C 1
ATOM 2393 O O . ASP A 1 292 ? 19.579 -7.987 12.939 1.00 86.00 292 ASP A O 1
ATOM 2397 N N . LYS A 1 293 ? 20.750 -9.515 14.104 1.00 84.75 293 LYS A N 1
ATOM 2398 C CA . LYS A 1 293 ? 20.690 -8.805 15.391 1.00 84.75 293 LYS A CA 1
ATOM 2399 C C . LYS A 1 293 ? 21.224 -7.377 15.291 1.00 84.75 293 LYS A C 1
ATOM 2401 O O . LYS A 1 293 ? 20.660 -6.483 15.917 1.00 84.75 293 LYS A O 1
ATOM 2406 N N . THR A 1 294 ? 22.268 -7.148 14.496 1.00 85.75 294 THR A N 1
ATOM 2407 C CA . THR A 1 294 ? 22.891 -5.828 14.343 1.00 85.75 294 THR A CA 1
ATOM 2408 C C . THR A 1 294 ? 21.934 -4.877 13.637 1.00 85.75 294 THR A C 1
ATOM 2410 O O . THR A 1 294 ? 21.642 -3.789 14.139 1.00 85.75 294 THR A O 1
ATOM 2413 N N . MET A 1 295 ? 21.381 -5.305 12.501 1.00 89.88 295 MET A N 1
ATOM 2414 C CA . MET A 1 295 ? 20.477 -4.464 11.719 1.00 89.88 295 MET A CA 1
ATOM 2415 C C . MET A 1 295 ? 19.084 -4.352 12.334 1.00 89.88 295 MET A C 1
ATOM 2417 O O . MET A 1 295 ? 18.436 -3.322 12.174 1.00 89.88 295 MET A O 1
ATOM 2421 N N . TYR A 1 296 ? 18.613 -5.358 13.068 1.00 91.94 296 TYR A N 1
ATOM 2422 C CA . TYR A 1 296 ? 17.264 -5.373 13.629 1.00 91.94 296 TYR A CA 1
ATOM 2423 C C . TYR A 1 296 ? 17.029 -4.251 14.643 1.00 91.94 296 TYR A C 1
ATOM 2425 O O . TYR A 1 296 ? 16.034 -3.532 14.543 1.00 91.94 296 TYR A O 1
ATOM 2433 N N . PHE A 1 297 ? 17.954 -4.044 15.586 1.00 92.94 297 PHE A N 1
ATOM 2434 C CA . PHE A 1 297 ? 17.839 -2.950 16.557 1.00 92.94 297 PHE A CA 1
ATOM 2435 C C . PHE A 1 297 ? 18.001 -1.579 15.895 1.00 92.94 297 PHE A C 1
ATOM 2437 O O . PHE A 1 297 ? 17.263 -0.648 16.226 1.00 92.94 297 PHE A O 1
ATOM 2444 N N . VAL A 1 298 ? 18.905 -1.458 14.916 1.00 93.94 298 VAL A N 1
ATOM 2445 C CA . VAL A 1 298 ? 19.060 -0.234 14.114 1.00 93.94 298 VAL A CA 1
ATOM 2446 C C . VAL A 1 298 ? 17.761 0.089 13.376 1.00 93.94 298 VAL A C 1
ATOM 2448 O O . VAL A 1 298 ? 17.295 1.226 13.420 1.00 93.94 298 VAL A O 1
ATOM 2451 N N . ASN A 1 299 ? 17.135 -0.912 12.761 1.00 94.62 299 ASN A N 1
ATOM 2452 C CA . ASN A 1 299 ? 15.859 -0.791 12.066 1.00 94.62 299 ASN A CA 1
ATOM 2453 C C . ASN A 1 299 ? 14.720 -0.422 13.021 1.00 94.62 299 ASN A C 1
ATOM 2455 O O . ASN A 1 299 ? 13.940 0.477 12.718 1.00 94.62 299 ASN A O 1
ATOM 2459 N N . LEU A 1 300 ? 14.640 -1.069 14.188 1.00 95.06 300 LEU A N 1
ATOM 2460 C CA . LEU A 1 300 ? 13.652 -0.775 15.227 1.00 95.06 300 LEU A CA 1
ATOM 2461 C C . LEU A 1 300 ? 13.736 0.687 15.687 1.00 95.06 300 LEU A C 1
ATOM 2463 O O . LEU A 1 300 ? 12.740 1.406 15.660 1.00 95.06 300 LEU A O 1
ATOM 2467 N N . ILE A 1 301 ? 14.936 1.158 16.034 1.00 94.44 301 ILE A N 1
ATOM 2468 C CA . ILE A 1 301 ? 15.171 2.563 16.398 1.00 94.44 301 ILE A CA 1
ATOM 2469 C C . ILE A 1 301 ? 14.879 3.483 15.201 1.00 94.44 301 ILE A C 1
ATOM 2471 O O . ILE A 1 301 ? 14.303 4.561 15.363 1.00 94.44 301 ILE A O 1
ATOM 2475 N N . GLY A 1 302 ? 15.256 3.058 13.994 1.00 93.56 302 GLY A N 1
ATOM 2476 C CA . GLY A 1 302 ? 15.018 3.773 12.745 1.00 93.56 302 GLY A CA 1
ATOM 2477 C C . GLY A 1 302 ? 13.536 4.027 12.475 1.00 93.56 302 GLY A C 1
ATOM 2478 O O . GLY A 1 302 ? 13.179 5.143 12.097 1.00 93.56 302 GLY A O 1
ATOM 2479 N N . ILE A 1 303 ? 12.661 3.051 12.730 1.00 93.19 303 ILE A N 1
ATOM 2480 C CA . ILE A 1 303 ? 11.202 3.204 12.611 1.00 93.19 303 ILE A CA 1
ATOM 2481 C C . ILE A 1 303 ? 10.721 4.353 13.503 1.00 93.19 303 ILE A C 1
ATOM 2483 O O . ILE A 1 303 ? 10.111 5.301 13.002 1.00 93.19 303 ILE A O 1
ATOM 2487 N N . PHE A 1 304 ? 11.072 4.334 14.792 1.00 93.12 304 PHE A N 1
ATOM 2488 C CA . PHE A 1 304 ? 10.608 5.356 15.732 1.00 93.12 304 PHE A CA 1
ATOM 2489 C C . PHE A 1 304 ? 11.174 6.755 15.438 1.00 93.12 304 PHE A C 1
ATOM 2491 O O . PHE A 1 304 ? 10.469 7.752 15.608 1.00 93.12 304 PHE A O 1
ATOM 2498 N N . LYS A 1 305 ? 12.423 6.842 14.957 1.00 90.69 305 LYS A N 1
ATOM 2499 C CA . LYS A 1 305 ? 13.060 8.114 14.568 1.00 90.69 305 LYS A CA 1
ATOM 2500 C C . LYS A 1 305 ? 12.478 8.705 13.285 1.00 90.69 305 LYS A C 1
ATOM 2502 O O . LYS A 1 305 ? 12.349 9.918 13.174 1.00 90.69 305 LYS A O 1
ATOM 2507 N N . THR A 1 306 ? 12.160 7.862 12.305 1.00 86.88 306 THR A N 1
ATOM 2508 C CA . THR A 1 306 ? 11.693 8.322 10.986 1.00 86.88 306 THR A CA 1
ATOM 2509 C C . THR A 1 306 ? 10.196 8.623 10.949 1.00 86.88 306 THR A C 1
ATOM 2511 O O . THR A 1 306 ? 9.777 9.396 10.089 1.00 86.88 306 THR A O 1
ATOM 2514 N N . GLN A 1 307 ? 9.403 8.068 11.877 1.00 88.31 307 GLN A N 1
ATOM 2515 C CA . GLN A 1 307 ? 7.963 8.334 12.014 1.00 88.31 307 GLN A CA 1
ATOM 2516 C C . GLN A 1 307 ? 7.606 8.984 13.366 1.00 88.31 307 GLN A C 1
ATOM 2518 O O . GLN A 1 307 ? 6.919 8.368 14.181 1.00 88.31 307 GLN A O 1
ATOM 2523 N N . PRO A 1 308 ? 8.019 10.235 13.639 1.00 87.69 308 PRO A N 1
ATOM 2524 C CA . PRO A 1 308 ? 7.827 10.857 14.952 1.00 87.69 308 PRO A CA 1
ATOM 2525 C C . PRO A 1 308 ? 6.352 11.003 15.363 1.00 87.69 308 PRO A C 1
ATOM 2527 O O . PRO A 1 308 ? 6.033 10.822 16.536 1.00 87.69 308 PRO A O 1
ATOM 2530 N N . ILE A 1 309 ? 5.442 11.279 14.416 1.00 88.94 309 ILE A N 1
ATOM 2531 C CA . ILE A 1 309 ? 3.997 11.384 14.698 1.00 88.94 309 ILE A CA 1
ATOM 2532 C C . ILE A 1 309 ? 3.449 10.028 15.163 1.00 88.94 309 ILE A C 1
ATOM 2534 O O . ILE A 1 309 ? 2.817 9.946 16.214 1.00 88.94 309 ILE A O 1
ATOM 2538 N N . PHE A 1 310 ? 3.739 8.960 14.414 1.00 91.69 310 PHE A N 1
ATOM 2539 C CA . PHE A 1 310 ? 3.352 7.591 14.763 1.00 91.69 310 PHE A CA 1
ATOM 2540 C C . PHE A 1 310 ? 3.916 7.179 16.131 1.00 91.69 310 PHE A C 1
ATOM 2542 O O . PHE A 1 310 ? 3.166 6.736 16.999 1.00 91.69 310 PHE A O 1
ATOM 2549 N N . THR A 1 311 ? 5.207 7.430 16.372 1.00 93.44 311 THR A N 1
ATOM 2550 C CA . THR A 1 311 ? 5.862 7.194 17.668 1.00 93.44 311 THR A CA 1
ATOM 2551 C C . THR A 1 311 ? 5.153 7.923 18.808 1.00 93.44 311 THR A C 1
ATOM 2553 O O . THR A 1 311 ? 4.874 7.321 19.843 1.00 93.44 311 THR A O 1
ATOM 2556 N N . GLY A 1 312 ? 4.817 9.203 18.623 1.00 93.44 312 GLY A N 1
ATOM 2557 C CA . GLY A 1 312 ? 4.097 9.992 19.623 1.00 93.44 312 GLY A CA 1
ATOM 2558 C C . GLY A 1 312 ? 2.721 9.411 19.958 1.00 93.44 312 GLY A C 1
ATOM 2559 O O . GLY A 1 312 ? 2.364 9.322 21.133 1.00 93.44 312 GLY A O 1
ATOM 2560 N N . ILE A 1 313 ? 1.973 8.950 18.950 1.00 94.38 313 ILE A N 1
ATOM 2561 C CA . ILE A 1 313 ? 0.663 8.308 19.143 1.00 94.38 313 ILE A CA 1
ATOM 2562 C C . ILE A 1 313 ? 0.806 6.983 19.900 1.00 94.38 313 ILE A C 1
ATOM 2564 O O . ILE A 1 313 ? 0.017 6.706 20.807 1.00 94.38 313 ILE A O 1
ATOM 2568 N N . MET A 1 314 ? 1.815 6.172 19.576 1.00 95.69 314 MET A N 1
ATOM 2569 C CA . MET A 1 314 ? 2.078 4.922 20.293 1.00 95.69 314 MET A CA 1
ATOM 2570 C C . MET A 1 314 ? 2.453 5.163 21.755 1.00 95.69 314 MET A C 1
ATOM 2572 O O . MET A 1 314 ? 1.923 4.491 22.638 1.00 95.69 314 MET A O 1
ATOM 2576 N N . LEU A 1 315 ? 3.315 6.146 22.030 1.00 96.06 315 LEU A N 1
ATOM 2577 C CA . LEU A 1 315 ? 3.671 6.529 23.399 1.00 96.06 315 LEU A CA 1
ATOM 2578 C C . LEU A 1 315 ? 2.442 7.019 24.173 1.00 96.06 315 LEU A C 1
ATOM 2580 O O . LEU A 1 315 ? 2.222 6.594 25.304 1.00 96.06 315 LEU A O 1
ATOM 2584 N N . ALA A 1 316 ? 1.597 7.850 23.559 1.00 94.00 316 ALA A N 1
ATOM 2585 C CA . ALA A 1 316 ? 0.346 8.291 24.172 1.00 94.00 316 ALA A CA 1
ATOM 2586 C C . ALA A 1 316 ? -0.602 7.112 24.458 1.00 94.00 316 ALA A C 1
ATOM 2588 O O . ALA A 1 316 ? -1.185 7.041 25.541 1.00 94.00 316 ALA A O 1
ATOM 2589 N N . SER A 1 317 ? -0.709 6.157 23.528 1.00 95.44 317 SER A N 1
ATOM 2590 C CA . SER A 1 317 ? -1.497 4.928 23.702 1.00 95.44 317 SER A CA 1
ATOM 2591 C C . SER A 1 317 ? -0.985 4.116 24.889 1.00 95.44 317 SER A C 1
ATOM 2593 O O . SER A 1 317 ? -1.763 3.750 25.767 1.00 95.44 317 SER A O 1
ATOM 2595 N N . PHE A 1 318 ? 0.331 3.906 24.966 1.00 95.12 318 PHE A N 1
ATOM 2596 C CA . PHE A 1 318 ? 0.992 3.202 26.063 1.00 95.12 318 PHE A CA 1
ATOM 2597 C C . PHE A 1 318 ? 0.734 3.868 27.422 1.00 95.12 318 PHE A C 1
ATOM 2599 O O . PHE A 1 318 ? 0.316 3.200 28.367 1.00 95.12 318 PHE A O 1
ATOM 2606 N N . LEU A 1 319 ? 0.894 5.192 27.515 1.00 92.75 319 LEU A N 1
ATOM 2607 C CA . LEU A 1 319 ? 0.626 5.945 28.744 1.00 92.75 319 LEU A CA 1
ATOM 2608 C C . LEU A 1 319 ? -0.839 5.807 29.184 1.00 92.75 319 LEU A C 1
ATOM 2610 O O . LEU A 1 319 ? -1.109 5.529 30.354 1.00 92.75 319 LEU A O 1
ATOM 2614 N N . VAL A 1 320 ? -1.789 5.937 28.252 1.00 90.75 320 VAL A N 1
ATOM 2615 C CA . VAL A 1 320 ? -3.221 5.751 28.539 1.00 90.75 320 VAL A CA 1
ATOM 2616 C C . VAL A 1 320 ? -3.532 4.321 28.975 1.00 90.75 320 VAL A C 1
ATOM 2618 O O . VAL A 1 320 ? -4.416 4.145 29.808 1.00 90.75 320 VAL A O 1
ATOM 2621 N N . LEU A 1 321 ? -2.822 3.313 28.461 1.00 90.62 321 LEU A N 1
ATOM 2622 C CA . LEU A 1 321 ? -2.991 1.906 28.838 1.00 90.62 321 LEU A CA 1
ATOM 2623 C C . LEU A 1 321 ? -2.395 1.560 30.217 1.00 90.62 321 LEU A C 1
ATOM 2625 O O . LEU A 1 321 ? -2.887 0.625 30.848 1.00 90.62 321 LEU A O 1
ATOM 2629 N N . ILE A 1 322 ? -1.402 2.307 30.719 1.00 86.44 322 ILE A N 1
ATOM 2630 C CA . ILE A 1 322 ? -0.796 2.078 32.050 1.00 86.44 322 ILE A CA 1
ATOM 2631 C C . ILE A 1 322 ? -1.631 2.680 33.187 1.00 86.44 322 ILE A C 1
ATOM 2633 O O . ILE A 1 322 ? -1.886 2.015 34.190 1.00 86.44 322 ILE A O 1
ATOM 2637 N N . VAL A 1 323 ? -2.094 3.926 33.034 1.00 76.75 323 VAL A N 1
ATOM 2638 C CA . VAL A 1 323 ? -2.914 4.658 34.031 1.00 76.75 323 VAL A CA 1
ATOM 2639 C C . VAL A 1 323 ? -4.071 3.842 34.669 1.00 76.75 323 VAL A C 1
ATOM 2641 O O . VAL A 1 323 ? -4.329 4.006 35.862 1.00 76.75 323 VAL A O 1
ATOM 2644 N N . PRO A 1 324 ? -4.795 2.960 33.951 1.00 66.56 324 PRO A N 1
ATOM 2645 C CA . PRO A 1 324 ? -5.953 2.218 34.439 1.00 66.56 324 PRO A CA 1
ATOM 2646 C C . PRO A 1 324 ? -5.660 0.761 34.802 1.00 66.56 324 PRO A C 1
ATOM 2648 O O . PRO A 1 324 ? -6.615 0.068 35.175 1.00 66.56 324 PRO A O 1
ATOM 2651 N N . PHE A 1 325 ? -4.402 0.297 34.731 1.00 57.66 325 PHE A N 1
ATOM 2652 C CA . PHE A 1 325 ? -4.018 -1.087 35.057 1.00 57.66 325 PHE A CA 1
ATOM 2653 C C . PHE A 1 325 ? -4.510 -1.507 36.457 1.00 57.66 325 PHE A C 1
ATOM 2655 O O . PHE A 1 325 ? -4.776 -2.676 36.707 1.00 57.66 325 PHE A O 1
ATOM 2662 N N . PHE A 1 326 ? -4.771 -0.529 37.333 1.00 50.97 326 PHE A N 1
ATOM 2663 C CA . PHE A 1 326 ? -5.276 -0.735 38.687 1.00 50.97 326 PHE A CA 1
ATOM 2664 C C . PHE A 1 326 ? -6.796 -0.541 38.885 1.00 50.97 326 PHE A C 1
ATOM 2666 O O . PHE A 1 326 ? -7.279 -0.833 39.975 1.00 50.97 326 PHE A O 1
ATOM 2673 N N . LYS A 1 327 ? -7.584 -0.036 37.909 1.00 54.34 327 LYS A N 1
ATOM 2674 C CA . LYS A 1 327 ? -9.003 0.353 38.160 1.00 54.34 327 LYS A CA 1
ATOM 2675 C C . LYS A 1 327 ? -10.038 0.153 37.031 1.00 54.34 327 LYS A C 1
ATOM 2677 O O . LYS A 1 327 ? -11.214 0.402 37.289 1.00 54.34 327 LYS A O 1
ATOM 2682 N N . ARG A 1 328 ? -9.693 -0.240 35.788 1.00 59.53 328 ARG A N 1
ATOM 2683 C CA . ARG A 1 328 ? -10.663 -0.177 34.649 1.00 59.53 328 ARG A CA 1
ATOM 2684 C C . ARG A 1 328 ? -10.716 -1.363 33.664 1.00 59.53 328 ARG A C 1
ATOM 2686 O O . ARG A 1 328 ? -11.202 -1.188 32.548 1.00 59.53 328 ARG A O 1
ATOM 2693 N N . GLY A 1 329 ? -10.335 -2.579 34.065 1.00 56.84 329 GLY A N 1
ATOM 2694 C CA . GLY A 1 329 ? -10.257 -3.767 33.182 1.00 56.84 329 GLY A CA 1
ATOM 2695 C C . GLY A 1 329 ? -11.535 -4.200 32.423 1.00 56.84 329 GLY A C 1
ATOM 2696 O O . GLY A 1 329 ? -11.473 -5.094 31.580 1.00 56.84 329 GLY A O 1
ATOM 2697 N N . LYS A 1 330 ? -12.697 -3.576 32.669 1.00 65.88 330 LYS A N 1
ATOM 2698 C CA . LYS A 1 330 ? -13.965 -3.893 31.983 1.00 65.88 330 LYS A CA 1
ATOM 2699 C C . LYS A 1 330 ? -14.350 -2.938 30.844 1.00 65.88 330 LYS A C 1
ATOM 2701 O O . LYS A 1 330 ? -15.233 -3.292 30.073 1.00 65.88 330 LYS A O 1
ATOM 2706 N N . ASN A 1 331 ? -13.719 -1.769 30.696 1.00 78.69 331 ASN A N 1
ATOM 2707 C CA . ASN A 1 331 ? -14.126 -0.808 29.661 1.00 78.69 331 ASN A CA 1
ATOM 2708 C C . ASN A 1 331 ? -13.634 -1.246 28.265 1.00 78.69 331 ASN A C 1
ATOM 2710 O O . ASN A 1 331 ? -12.444 -1.458 28.029 1.00 78.69 331 ASN A O 1
ATOM 2714 N N . LEU A 1 332 ? -14.582 -1.371 27.336 1.00 80.62 332 LEU A N 1
ATOM 2715 C CA . LEU A 1 332 ? -14.381 -1.866 25.978 1.00 80.62 332 LEU A CA 1
ATOM 2716 C C . LEU A 1 332 ? -13.422 -0.995 25.143 1.00 80.62 332 LEU A C 1
ATOM 2718 O O . LEU A 1 332 ? -12.635 -1.530 24.368 1.00 80.62 332 LEU A O 1
ATOM 2722 N N . GLN A 1 333 ? -13.402 0.324 25.364 1.00 84.88 333 GLN A N 1
ATOM 2723 C CA . GLN A 1 333 ? -12.478 1.245 24.686 1.00 84.88 333 GLN A CA 1
ATOM 2724 C C . GLN A 1 333 ? -11.014 0.939 25.024 1.00 84.88 333 GLN A C 1
ATOM 2726 O O . GLN A 1 333 ? -10.164 0.997 24.140 1.00 84.88 333 GLN A O 1
ATOM 2731 N N . TYR A 1 334 ? -10.719 0.551 26.273 1.00 86.94 334 TYR A N 1
ATOM 2732 C CA . TYR A 1 334 ? -9.371 0.110 26.652 1.00 86.94 334 TYR A CA 1
ATOM 2733 C C . TYR A 1 334 ? -8.991 -1.195 25.963 1.00 86.94 334 TYR A C 1
ATOM 2735 O O . TYR A 1 334 ? -7.854 -1.333 25.530 1.00 86.94 334 TYR A O 1
ATOM 2743 N N . LYS A 1 335 ? -9.932 -2.140 25.832 1.00 86.56 335 LYS A N 1
ATOM 2744 C CA . LYS A 1 335 ? -9.683 -3.401 25.118 1.00 86.56 335 LYS A CA 1
ATOM 2745 C C . LYS A 1 335 ? -9.364 -3.151 23.645 1.00 86.56 335 LYS A C 1
ATOM 2747 O O . LYS A 1 335 ? -8.452 -3.775 23.117 1.00 86.56 335 LYS A O 1
ATOM 2752 N N . TYR A 1 336 ? -10.072 -2.221 23.005 1.00 90.62 336 TYR A N 1
ATOM 2753 C CA . TYR A 1 336 ? -9.795 -1.837 21.621 1.00 90.62 336 TYR A CA 1
ATOM 2754 C C . TYR A 1 336 ? -8.457 -1.125 21.475 1.00 90.62 336 TYR A C 1
ATOM 2756 O O . TYR A 1 336 ? -7.676 -1.509 20.612 1.00 90.62 336 TYR A O 1
ATOM 2764 N N . LEU A 1 337 ? -8.149 -0.162 22.349 1.00 92.75 337 LEU A N 1
ATOM 2765 C CA . LEU A 1 337 ? -6.855 0.519 22.323 1.00 92.75 337 LEU A CA 1
ATOM 2766 C C . LEU A 1 337 ? -5.707 -0.475 22.546 1.00 92.75 337 LEU A C 1
ATOM 2768 O O . LEU A 1 337 ? -4.712 -0.429 21.834 1.00 92.75 337 LEU A O 1
ATOM 2772 N N . LEU A 1 338 ? -5.868 -1.416 23.483 1.00 92.88 338 LEU A N 1
ATOM 2773 C CA . LEU A 1 338 ? -4.890 -2.474 23.728 1.00 92.88 338 LEU A CA 1
ATOM 2774 C C . LEU A 1 3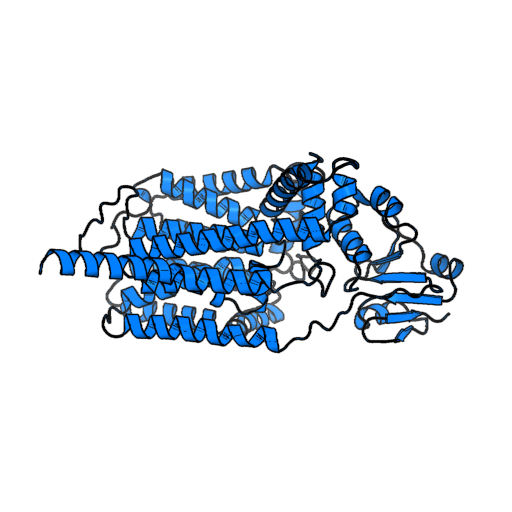38 ? -4.722 -3.379 22.503 1.00 92.88 338 LEU A C 1
ATOM 2776 O O . LEU A 1 338 ? -3.595 -3.682 22.134 1.00 92.88 338 LEU A O 1
ATOM 2780 N N . ALA A 1 339 ? -5.816 -3.800 21.861 1.00 93.25 339 ALA A N 1
ATOM 2781 C CA . ALA A 1 339 ? -5.749 -4.641 20.668 1.00 93.25 339 ALA A CA 1
ATOM 2782 C C . ALA A 1 339 ? -4.992 -3.945 19.526 1.00 93.25 339 ALA A C 1
ATOM 2784 O O . ALA A 1 339 ? -4.108 -4.555 18.930 1.00 93.25 339 ALA A O 1
ATOM 2785 N N . ILE A 1 340 ? -5.289 -2.668 19.261 1.00 95.81 340 ILE A N 1
ATOM 2786 C CA . ILE A 1 340 ? -4.607 -1.886 18.220 1.00 95.81 340 ILE A CA 1
ATOM 2787 C C . ILE A 1 340 ? -3.130 -1.700 18.568 1.00 95.81 340 ILE A C 1
ATOM 2789 O O . ILE A 1 340 ? -2.273 -1.973 17.734 1.00 95.81 340 ILE A O 1
ATOM 2793 N N . PHE A 1 341 ? -2.823 -1.337 19.815 1.00 96.81 341 PHE A N 1
ATOM 2794 C CA . PHE A 1 341 ? -1.448 -1.183 20.284 1.00 96.81 341 PHE A CA 1
ATOM 2795 C C . PHE A 1 341 ? -0.638 -2.483 20.146 1.00 96.81 341 PHE A C 1
ATOM 2797 O O . PHE A 1 341 ? 0.487 -2.465 19.655 1.00 96.81 341 PHE A O 1
ATOM 2804 N N . MET A 1 342 ? -1.213 -3.633 20.513 1.00 96.44 342 MET A N 1
ATOM 2805 C CA . MET A 1 342 ? -0.556 -4.939 20.358 1.00 96.44 342 MET A CA 1
ATOM 2806 C C . MET A 1 342 ? -0.308 -5.289 18.887 1.00 96.44 342 MET A C 1
ATOM 2808 O O . MET A 1 342 ? 0.751 -5.819 18.549 1.00 96.44 342 MET A O 1
ATOM 2812 N N . VAL A 1 343 ? -1.261 -4.971 18.008 1.00 97.44 343 VAL A N 1
ATOM 2813 C CA . VAL A 1 343 ? -1.132 -5.152 16.557 1.00 97.44 343 VAL A CA 1
ATOM 2814 C C . VAL A 1 343 ? -0.029 -4.255 15.983 1.00 97.44 343 VAL A C 1
ATOM 2816 O O . VAL A 1 343 ? 0.778 -4.724 15.181 1.00 97.44 343 VAL A O 1
ATOM 2819 N N . GLU A 1 344 ? 0.060 -2.999 16.424 1.00 97.56 344 GLU A N 1
ATOM 2820 C CA . GLU A 1 344 ? 1.120 -2.063 16.034 1.00 97.56 344 GLU A CA 1
ATOM 2821 C C . GLU A 1 344 ? 2.503 -2.529 16.494 1.00 97.56 344 GLU A C 1
ATOM 2823 O O . GLU A 1 344 ? 3.439 -2.550 15.694 1.00 97.56 344 GLU A O 1
ATOM 2828 N N . ILE A 1 345 ? 2.634 -2.973 17.747 1.00 97.56 345 ILE A N 1
ATOM 2829 C CA . ILE A 1 345 ? 3.886 -3.536 18.269 1.00 97.56 345 ILE A CA 1
ATOM 2830 C C . ILE A 1 345 ? 4.296 -4.768 17.460 1.00 97.56 345 ILE A C 1
ATOM 2832 O O . ILE A 1 345 ? 5.442 -4.857 17.021 1.00 97.56 345 ILE A O 1
ATOM 2836 N N . PHE A 1 346 ? 3.366 -5.691 17.203 1.00 97.12 346 PHE A N 1
ATOM 2837 C CA . PHE A 1 346 ? 3.656 -6.873 16.395 1.00 97.12 346 PHE A CA 1
ATOM 2838 C C . PHE A 1 346 ? 4.091 -6.502 14.968 1.00 97.12 346 PHE A C 1
ATOM 2840 O O . PHE A 1 346 ? 5.052 -7.074 14.451 1.00 97.12 346 PHE A O 1
ATOM 2847 N N . ALA A 1 347 ? 3.451 -5.501 14.355 1.00 96.69 347 ALA A N 1
ATOM 2848 C CA . ALA A 1 347 ? 3.837 -5.005 13.038 1.00 96.69 347 ALA A CA 1
ATOM 2849 C C . ALA A 1 347 ? 5.246 -4.413 13.017 1.00 96.69 347 ALA A C 1
ATOM 2851 O O . ALA A 1 347 ? 6.017 -4.726 12.114 1.00 96.69 347 ALA A O 1
ATOM 2852 N N . ILE A 1 348 ? 5.600 -3.601 14.013 1.00 96.19 348 ILE A N 1
ATOM 2853 C CA . ILE A 1 348 ? 6.937 -3.009 14.120 1.00 96.19 348 ILE A CA 1
ATOM 2854 C C . ILE A 1 348 ? 7.993 -4.100 14.246 1.00 96.19 348 ILE A C 1
ATOM 2856 O O . ILE A 1 348 ? 8.963 -4.077 13.496 1.00 96.19 348 ILE A O 1
ATOM 2860 N N . LEU A 1 349 ? 7.781 -5.081 15.128 1.00 94.94 349 LEU A N 1
ATOM 2861 C CA . LEU A 1 349 ? 8.716 -6.193 15.312 1.00 94.94 349 LEU A CA 1
ATOM 2862 C C . LEU A 1 349 ? 8.918 -6.981 14.007 1.00 94.94 349 LEU A C 1
ATOM 2864 O O . LEU A 1 349 ? 10.047 -7.260 13.612 1.00 94.94 349 LEU A O 1
ATOM 2868 N N . LEU A 1 350 ? 7.836 -7.274 13.282 1.00 93.50 350 LEU A N 1
ATOM 2869 C CA . LEU A 1 350 ? 7.917 -7.966 11.995 1.00 93.50 350 LEU A CA 1
ATOM 2870 C C . LEU A 1 350 ? 8.657 -7.125 10.941 1.00 93.50 350 LEU A C 1
ATOM 2872 O O . LEU A 1 350 ? 9.549 -7.625 10.255 1.00 93.50 350 LEU A O 1
ATOM 2876 N N . ILE A 1 351 ? 8.320 -5.840 10.820 1.00 93.69 351 ILE A N 1
ATOM 2877 C CA . ILE A 1 351 ? 8.897 -4.930 9.821 1.00 93.69 351 ILE A CA 1
ATOM 2878 C C . ILE A 1 351 ? 10.375 -4.637 10.117 1.00 93.69 351 ILE A C 1
ATOM 2880 O O . ILE A 1 351 ? 11.159 -4.497 9.177 1.00 93.69 351 ILE A O 1
ATOM 2884 N N . SER A 1 352 ? 10.788 -4.602 11.388 1.00 93.44 352 SER A N 1
ATOM 2885 C CA . SER A 1 352 ? 12.184 -4.402 11.801 1.00 93.44 352 SER A CA 1
ATOM 2886 C C . SER A 1 352 ? 13.145 -5.436 11.215 1.00 93.44 352 SER A C 1
ATOM 2888 O O . SER A 1 352 ? 14.314 -5.109 10.992 1.00 93.44 352 SER A O 1
ATOM 2890 N N . LYS A 1 353 ? 12.668 -6.647 10.888 1.00 91.31 353 LYS A N 1
ATOM 2891 C CA . LYS A 1 353 ? 13.474 -7.674 10.210 1.00 91.31 353 LYS A CA 1
ATOM 2892 C C . LYS A 1 353 ? 14.027 -7.182 8.869 1.00 91.31 353 LYS A C 1
ATOM 2894 O O . LYS A 1 353 ? 15.181 -7.443 8.546 1.00 91.31 353 LYS A O 1
ATOM 2899 N N . GLN A 1 354 ? 13.223 -6.464 8.086 1.00 86.94 354 GLN A N 1
ATOM 2900 C CA . GLN A 1 354 ? 13.610 -5.949 6.770 1.00 86.94 354 GLN A CA 1
ATOM 2901 C C . GLN A 1 354 ? 13.035 -4.548 6.565 1.00 86.94 354 GLN A C 1
ATOM 2903 O O . GLN A 1 354 ? 12.198 -4.328 5.691 1.00 86.94 354 GLN A O 1
ATOM 2908 N N . TYR A 1 355 ? 13.464 -3.589 7.387 1.00 90.06 355 TYR A N 1
ATOM 2909 C CA . TYR A 1 355 ? 12.825 -2.281 7.406 1.00 90.06 355 TYR A CA 1
ATOM 2910 C C . TYR A 1 355 ? 12.944 -1.557 6.061 1.00 90.06 355 TYR A C 1
ATOM 2912 O O . TYR A 1 355 ? 14.026 -1.212 5.584 1.00 90.06 355 TYR A O 1
ATOM 2920 N N . LYS A 1 356 ? 11.782 -1.270 5.478 1.00 88.94 356 LYS A N 1
ATOM 2921 C CA . LYS A 1 356 ? 11.598 -0.194 4.516 1.00 88.94 356 LYS A CA 1
ATOM 2922 C C . LYS A 1 356 ? 10.424 0.646 4.972 1.00 88.94 356 LYS A C 1
ATOM 2924 O O . LYS A 1 356 ? 9.407 0.135 5.433 1.00 88.94 356 LYS A O 1
ATOM 2929 N N . MET A 1 357 ? 10.547 1.947 4.776 1.00 87.50 357 MET A N 1
ATOM 2930 C CA . MET A 1 357 ? 9.579 2.910 5.280 1.00 87.50 357 MET A CA 1
ATOM 2931 C C . MET A 1 357 ? 8.141 2.662 4.784 1.00 87.50 357 MET A C 1
ATOM 2933 O O . MET A 1 357 ? 7.192 2.762 5.554 1.00 87.50 357 MET A O 1
ATOM 2937 N N . HIS A 1 358 ? 7.976 2.244 3.527 1.00 88.12 358 HIS A N 1
ATOM 2938 C CA . HIS A 1 358 ? 6.670 1.939 2.926 1.00 88.12 358 HIS A CA 1
ATOM 2939 C C . HIS A 1 358 ? 6.036 0.625 3.417 1.00 88.12 358 HIS A C 1
ATOM 2941 O O . HIS A 1 358 ? 4.909 0.297 3.047 1.00 88.12 358 HIS A O 1
ATOM 2947 N N . TYR A 1 359 ? 6.720 -0.154 4.260 1.00 91.69 359 TYR A N 1
ATOM 2948 C CA . TYR A 1 359 ? 6.105 -1.308 4.923 1.00 91.69 359 TYR A CA 1
ATOM 2949 C C . TYR A 1 359 ? 5.195 -0.881 6.077 1.00 91.69 359 TYR A C 1
ATOM 2951 O O . TYR A 1 359 ? 4.234 -1.582 6.362 1.00 91.69 359 TYR A O 1
ATOM 2959 N N . LEU A 1 360 ? 5.414 0.301 6.664 1.00 92.62 360 LEU A N 1
ATOM 2960 C CA . LEU A 1 360 ? 4.577 0.840 7.744 1.00 92.62 360 LEU A CA 1
ATOM 2961 C C . LEU A 1 360 ? 3.190 1.312 7.268 1.00 92.62 360 LEU A C 1
ATOM 2963 O O . LEU A 1 360 ? 2.304 1.544 8.089 1.00 92.62 360 LEU A O 1
ATOM 2967 N N . ILE A 1 361 ? 2.960 1.421 5.953 1.00 92.25 361 ILE A N 1
ATOM 2968 C CA . ILE A 1 361 ? 1.650 1.798 5.392 1.00 92.25 361 ILE A CA 1
ATOM 2969 C C . ILE A 1 361 ? 0.552 0.801 5.774 1.00 92.25 361 ILE A C 1
ATOM 2971 O O . ILE A 1 361 ? -0.609 1.192 5.869 1.00 92.25 361 ILE A O 1
ATOM 2975 N N . SER A 1 362 ? 0.900 -0.458 6.052 1.00 91.81 362 SER A N 1
ATOM 2976 C CA . SER A 1 362 ? -0.062 -1.462 6.513 1.00 91.81 362 SER A CA 1
ATOM 2977 C C . SER A 1 362 ? -0.576 -1.229 7.934 1.00 91.81 362 SER A C 1
ATOM 2979 O O . SER A 1 362 ? -1.501 -1.925 8.336 1.00 91.81 362 SER A O 1
ATOM 2981 N N . ILE A 1 363 ? 0.015 -0.305 8.703 1.00 93.62 363 ILE A N 1
ATOM 2982 C CA . ILE A 1 363 ? -0.321 -0.148 10.120 1.00 93.62 363 ILE A CA 1
ATOM 2983 C C . ILE A 1 363 ? -0.561 1.290 10.577 1.00 93.62 363 ILE A C 1
ATOM 2985 O O . ILE A 1 363 ? -1.451 1.509 11.394 1.00 93.62 363 ILE A O 1
ATOM 2989 N N . ILE A 1 364 ? 0.147 2.279 10.017 1.00 94.44 364 ILE A N 1
ATOM 2990 C CA . ILE A 1 364 ? -0.012 3.699 10.387 1.00 94.44 364 ILE A CA 1
ATOM 2991 C C . ILE A 1 364 ? -1.481 4.168 10.365 1.00 94.44 364 ILE A C 1
ATOM 2993 O O . ILE A 1 364 ? -1.868 4.921 11.260 1.00 94.44 364 ILE A O 1
ATOM 2997 N N . PRO A 1 365 ? -2.347 3.738 9.422 1.00 95.25 365 PRO A N 1
ATOM 2998 C CA . PRO A 1 365 ? -3.748 4.145 9.450 1.00 95.25 365 PRO A CA 1
ATOM 2999 C C . PRO A 1 365 ? -4.514 3.753 10.711 1.00 95.25 365 PRO A C 1
ATOM 3001 O O . PRO A 1 365 ? -5.418 4.485 11.117 1.00 95.25 365 PRO A O 1
ATOM 3004 N N . MET A 1 366 ? -4.136 2.657 11.375 1.00 94.69 366 MET A N 1
ATOM 3005 C CA . MET A 1 366 ? -4.755 2.252 12.641 1.00 94.69 366 MET A CA 1
ATOM 3006 C C . MET A 1 366 ? -4.491 3.260 13.763 1.00 94.69 366 MET A C 1
ATOM 3008 O O . MET A 1 366 ? -5.308 3.396 14.672 1.00 94.69 366 MET A O 1
ATOM 3012 N N . SER A 1 367 ? -3.433 4.066 13.668 1.00 94.31 367 SER A N 1
ATOM 3013 C CA . SER A 1 367 ? -3.126 5.089 14.667 1.00 94.31 367 SER A CA 1
ATOM 3014 C C . SER A 1 367 ? -4.167 6.214 14.727 1.00 94.31 367 SER A C 1
ATOM 3016 O O . SER A 1 367 ? -4.277 6.892 15.748 1.00 94.31 367 SER A O 1
ATOM 3018 N N . MET A 1 368 ? -5.007 6.382 13.697 1.00 93.69 368 MET A N 1
ATOM 3019 C CA . MET A 1 368 ? -6.187 7.253 13.800 1.00 93.69 368 MET A CA 1
ATOM 3020 C C . MET A 1 368 ? -7.203 6.743 14.823 1.00 93.69 368 MET A C 1
ATOM 3022 O O . MET A 1 368 ? -7.789 7.531 15.570 1.00 93.69 368 MET A O 1
ATOM 3026 N N . LEU A 1 369 ? -7.381 5.423 14.906 1.00 94.69 369 LEU A N 1
ATOM 3027 C CA . LEU A 1 369 ? -8.220 4.814 15.932 1.00 94.69 369 LEU A CA 1
ATOM 3028 C C . LEU A 1 369 ? -7.597 4.966 17.324 1.00 94.69 369 LEU A C 1
ATOM 3030 O O . LEU A 1 369 ? -8.340 5.207 18.273 1.00 94.69 369 LEU A O 1
ATOM 3034 N N . ASN A 1 370 ? -6.265 4.915 17.452 1.00 94.94 370 ASN A N 1
ATOM 3035 C CA . ASN A 1 370 ? -5.593 5.215 18.721 1.00 94.94 370 ASN A CA 1
ATOM 3036 C C . ASN A 1 370 ? -5.929 6.622 19.206 1.00 94.94 370 ASN A C 1
ATOM 3038 O O . ASN A 1 370 ? -6.397 6.776 20.329 1.00 94.94 370 ASN A O 1
ATOM 3042 N N . ILE A 1 371 ? -5.746 7.640 18.358 1.00 92.88 371 ILE A N 1
ATOM 3043 C CA . ILE A 1 371 ? -6.049 9.036 18.709 1.00 92.88 371 ILE A CA 1
ATOM 3044 C C . ILE A 1 371 ? -7.512 9.169 19.146 1.00 92.88 371 ILE A C 1
ATOM 3046 O O . ILE A 1 371 ? -7.802 9.728 20.206 1.00 92.88 371 ILE A O 1
ATOM 3050 N N . TYR A 1 372 ? -8.434 8.612 18.357 1.00 92.00 372 TYR A N 1
ATOM 3051 C CA . TYR A 1 372 ? -9.859 8.611 18.674 1.00 92.00 372 TYR A CA 1
ATOM 3052 C C . TYR A 1 372 ? -10.147 7.985 20.051 1.00 92.00 372 TYR A C 1
ATOM 3054 O O . TYR A 1 372 ? -10.817 8.601 20.883 1.00 92.00 372 TYR A O 1
ATOM 3062 N N . LEU A 1 373 ? -9.617 6.789 20.323 1.00 90.81 373 LEU A N 1
ATOM 3063 C CA . LEU A 1 373 ? -9.837 6.075 21.583 1.00 90.81 373 LEU A CA 1
ATOM 3064 C C . LEU A 1 373 ? -9.157 6.763 22.773 1.00 90.81 373 LEU A C 1
ATOM 3066 O O . LEU A 1 373 ? -9.755 6.836 23.844 1.00 90.81 373 LEU A O 1
ATOM 3070 N N . ILE A 1 374 ? -7.955 7.314 22.593 1.00 90.56 374 ILE A N 1
ATOM 3071 C CA . ILE A 1 374 ? -7.244 8.104 23.606 1.00 90.56 374 ILE A CA 1
ATOM 3072 C C . ILE A 1 374 ? -8.114 9.274 24.066 1.00 90.56 374 ILE A C 1
ATOM 3074 O O . ILE A 1 374 ? -8.335 9.436 25.268 1.00 90.56 374 ILE A O 1
ATOM 3078 N N . PHE A 1 375 ? -8.660 10.059 23.132 1.00 87.00 375 PHE A N 1
ATOM 3079 C CA . PHE A 1 375 ? -9.511 11.194 23.489 1.00 87.00 375 PHE A CA 1
ATOM 3080 C C . PHE A 1 375 ? -10.780 10.755 24.227 1.00 87.00 375 PHE A C 1
ATOM 3082 O O . PHE A 1 375 ? -11.124 11.345 25.257 1.00 87.00 375 PHE A O 1
ATOM 3089 N N . LYS A 1 376 ? -11.409 9.654 23.794 1.00 82.38 376 LYS A N 1
ATOM 3090 C CA . LYS A 1 376 ? -12.565 9.077 24.498 1.00 82.38 376 LYS A CA 1
ATOM 3091 C C . LYS A 1 376 ? -12.234 8.606 25.916 1.00 82.38 376 LYS A C 1
ATOM 3093 O O . LYS A 1 376 ? -13.043 8.799 26.821 1.00 82.38 376 LYS A O 1
ATOM 3098 N N . LEU A 1 377 ? -11.050 8.040 26.131 1.00 84.62 377 LEU A N 1
ATOM 3099 C CA . LEU A 1 377 ? -10.625 7.503 27.425 1.00 84.62 377 LEU A CA 1
ATOM 3100 C C . LEU A 1 377 ? -10.169 8.578 28.420 1.00 84.62 377 LEU A C 1
ATOM 3102 O O . LEU A 1 377 ? -10.377 8.422 29.628 1.00 84.62 377 LEU A O 1
ATOM 3106 N N . ILE A 1 378 ? -9.564 9.667 27.936 1.00 82.69 378 ILE A N 1
ATOM 3107 C CA . ILE A 1 378 ? -9.107 10.784 28.779 1.00 82.69 378 ILE A CA 1
ATOM 3108 C C . ILE A 1 378 ? -10.294 11.630 29.279 1.00 82.69 378 ILE A C 1
ATOM 3110 O O . ILE A 1 378 ? -10.197 12.231 30.348 1.00 82.69 378 ILE A O 1
ATOM 3114 N N . ASN A 1 379 ? -11.429 11.629 28.563 1.00 67.88 379 ASN A N 1
ATOM 3115 C CA . ASN A 1 379 ? -12.716 12.221 28.963 1.00 67.88 379 ASN A CA 1
ATOM 3116 C C . ASN A 1 379 ? -12.604 13.634 29.582 1.00 67.88 379 ASN A C 1
ATOM 3118 O O . ASN A 1 379 ? -13.188 13.935 30.624 1.00 67.88 379 ASN A O 1
ATOM 3122 N N . ARG A 1 380 ? -11.827 14.517 28.942 1.00 68.44 380 ARG A N 1
ATOM 3123 C CA . ARG A 1 380 ? -11.750 15.947 29.284 1.00 68.44 380 ARG A CA 1
ATOM 3124 C C . ARG A 1 380 ? -12.405 16.768 28.178 1.00 68.44 380 ARG A C 1
ATOM 3126 O O . ARG A 1 380 ? -11.714 17.371 27.360 1.00 68.44 380 ARG A O 1
ATOM 3133 N N . ALA A 1 381 ? -13.739 16.794 28.182 1.00 66.56 381 ALA A N 1
ATOM 3134 C CA . ALA A 1 381 ? -14.569 17.397 27.131 1.00 66.56 381 ALA A CA 1
ATOM 3135 C C . ALA A 1 381 ? -14.149 18.829 26.734 1.00 66.56 381 ALA A C 1
ATOM 3137 O O . ALA A 1 381 ? -14.235 19.191 25.564 1.00 66.56 381 ALA A O 1
ATOM 3138 N N . GLN A 1 382 ? -13.643 19.629 27.681 1.00 78.00 382 GLN A N 1
ATOM 3139 C CA . GLN A 1 382 ? -13.215 21.010 27.419 1.00 78.00 382 GLN A CA 1
ATOM 3140 C C . GLN A 1 382 ? -11.930 21.128 26.570 1.00 78.00 382 G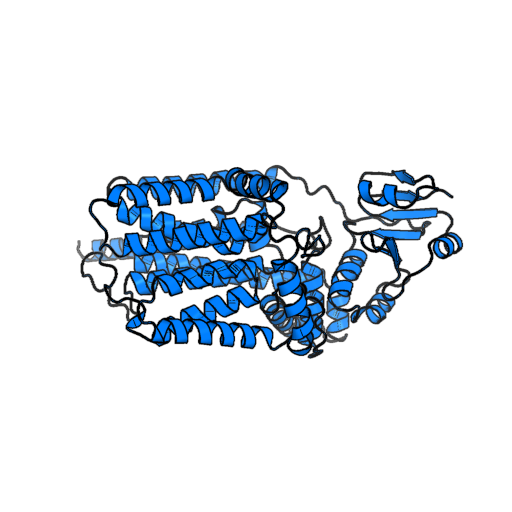LN A C 1
ATOM 3142 O O . GLN A 1 382 ? -11.770 22.107 25.850 1.00 78.00 382 GLN A O 1
ATOM 3147 N N . TRP A 1 383 ? -11.027 20.140 26.621 1.00 78.06 383 TRP A N 1
ATOM 3148 C CA . TRP A 1 383 ? -9.735 20.173 25.911 1.00 78.06 383 TRP A CA 1
ATOM 3149 C C . TRP A 1 383 ? -9.710 19.299 24.656 1.00 78.06 383 TRP A C 1
ATOM 3151 O O . TRP A 1 383 ? -8.810 19.428 23.832 1.00 78.06 383 TRP A O 1
ATOM 3161 N N . GLU A 1 384 ? -10.698 18.424 24.481 1.00 80.88 384 GLU A N 1
ATOM 3162 C CA . GLU A 1 384 ? -10.749 17.473 23.371 1.00 80.88 384 GLU A CA 1
ATOM 3163 C C . GLU A 1 384 ? -10.738 18.158 21.996 1.00 80.88 384 GLU A C 1
ATOM 3165 O O . GLU A 1 384 ? -9.864 17.886 21.175 1.00 80.88 384 GLU A O 1
ATOM 3170 N N . LYS A 1 385 ? -11.665 19.092 21.749 1.00 84.00 385 LYS A N 1
ATOM 3171 C CA . LYS A 1 385 ? -11.779 19.764 20.442 1.00 84.00 385 LYS A CA 1
ATOM 3172 C C . LYS A 1 385 ? -10.543 20.618 20.108 1.00 84.00 385 LYS A C 1
ATOM 3174 O O . LYS A 1 385 ? -10.042 20.470 18.993 1.00 84.00 385 LYS A O 1
ATOM 3179 N N . PRO A 1 386 ? -10.005 21.449 21.030 1.00 84.44 386 PRO A N 1
ATOM 3180 C CA . PRO A 1 386 ? -8.758 22.175 20.790 1.00 84.44 386 PRO A CA 1
ATOM 3181 C C . PRO A 1 386 ? -7.570 21.259 20.486 1.00 84.44 386 PRO A C 1
ATOM 3183 O O . PRO A 1 386 ? -6.816 21.546 19.562 1.00 84.44 386 PRO A O 1
ATOM 3186 N N . MET A 1 387 ? -7.417 20.142 21.209 1.00 82.81 387 MET A N 1
ATOM 3187 C CA . MET A 1 387 ? -6.317 19.202 20.970 1.00 82.81 387 MET A CA 1
ATOM 3188 C C . MET A 1 387 ? -6.441 18.493 19.620 1.00 82.81 387 MET A C 1
ATOM 3190 O O . MET A 1 387 ? -5.438 18.350 18.924 1.00 82.81 387 MET A O 1
ATOM 3194 N N . ILE A 1 388 ? -7.651 18.082 19.219 1.00 84.31 388 ILE A N 1
ATOM 3195 C CA . ILE A 1 388 ? -7.870 17.486 17.894 1.00 84.31 388 ILE A CA 1
ATOM 3196 C C . ILE A 1 388 ? -7.569 18.510 16.797 1.00 84.31 388 ILE A C 1
ATOM 3198 O O . ILE A 1 388 ? -6.874 18.189 15.837 1.00 84.31 388 ILE A O 1
ATOM 3202 N N . LEU A 1 389 ? -8.050 19.748 16.939 1.00 86.06 389 LEU A N 1
ATOM 3203 C CA . LEU A 1 389 ? -7.786 20.797 15.958 1.00 86.06 389 LEU A CA 1
ATOM 3204 C C . LEU A 1 389 ? -6.288 21.105 15.862 1.00 86.06 389 LEU A C 1
ATOM 3206 O O . LEU A 1 389 ? -5.750 21.166 14.761 1.00 86.06 389 LEU A O 1
ATOM 3210 N N . PHE A 1 390 ? -5.606 21.228 17.003 1.00 85.12 390 PHE A N 1
ATOM 3211 C CA . PHE A 1 390 ? -4.157 21.394 17.057 1.00 85.12 390 PHE A CA 1
ATOM 3212 C C . PHE A 1 390 ? -3.438 20.244 16.346 1.00 85.12 390 PHE A C 1
ATOM 3214 O O . PHE A 1 390 ? -2.569 20.496 15.515 1.00 85.12 390 PHE A O 1
ATOM 3221 N N . PHE A 1 391 ? -3.847 18.998 16.605 1.00 85.50 391 PHE A N 1
ATOM 3222 C CA . PHE A 1 391 ? -3.295 17.812 15.956 1.00 85.50 391 PHE A CA 1
ATOM 3223 C C . PHE A 1 391 ? -3.492 17.826 14.430 1.00 85.50 391 PHE A C 1
ATOM 3225 O O . PHE A 1 391 ? -2.566 17.517 13.681 1.00 85.50 391 PHE A O 1
ATOM 3232 N N . ILE A 1 392 ? -4.678 18.211 13.952 1.00 84.94 392 ILE A N 1
ATOM 3233 C CA . ILE A 1 392 ? -4.954 18.342 12.516 1.00 84.94 392 ILE A CA 1
ATOM 3234 C C . ILE A 1 392 ? -4.047 19.418 11.912 1.00 84.94 392 ILE A C 1
ATOM 3236 O O . ILE A 1 392 ? -3.348 19.147 10.937 1.00 84.94 392 ILE A O 1
ATOM 3240 N N . CYS A 1 393 ? -4.005 20.608 12.515 1.00 85.44 393 CYS A N 1
ATOM 3241 C CA . CYS A 1 393 ? -3.198 21.723 12.029 1.00 85.44 393 CYS A CA 1
ATOM 3242 C C . CYS A 1 393 ? -1.709 21.365 11.975 1.00 85.44 393 CYS A C 1
ATOM 3244 O O . CYS A 1 393 ? -1.078 21.569 10.942 1.00 85.44 393 CYS A O 1
ATOM 3246 N N . ILE A 1 394 ? -1.147 20.784 13.042 1.00 83.69 394 ILE A N 1
ATOM 3247 C CA . ILE A 1 394 ? 0.273 20.412 13.062 1.00 83.69 394 ILE A CA 1
ATOM 3248 C C . ILE A 1 394 ? 0.579 19.301 12.051 1.00 83.69 394 ILE A C 1
ATOM 3250 O O . ILE A 1 394 ? 1.593 19.380 11.362 1.00 83.69 394 ILE A O 1
ATOM 3254 N N . SER A 1 395 ? -0.311 18.314 11.888 1.00 79.00 395 SER A N 1
ATOM 3255 C CA . SER A 1 395 ? -0.123 17.231 10.912 1.00 79.00 395 SER A CA 1
ATOM 3256 C C . SER A 1 395 ? -0.106 17.766 9.479 1.00 79.00 395 SER A C 1
ATOM 3258 O O . SER A 1 395 ? 0.741 17.361 8.685 1.00 79.00 395 SER A O 1
ATOM 3260 N N . VAL A 1 396 ? -0.991 18.714 9.153 1.00 80.88 396 VAL A N 1
ATOM 3261 C CA . VAL A 1 396 ? -1.014 19.381 7.841 1.00 80.88 396 VAL A CA 1
ATOM 3262 C C . VAL A 1 396 ? 0.245 20.233 7.640 1.00 80.88 396 VAL A C 1
ATOM 3264 O O . VAL A 1 396 ? 0.917 20.095 6.617 1.00 80.88 396 VAL A O 1
ATOM 3267 N N . LEU A 1 397 ? 0.613 21.062 8.624 1.00 81.38 397 LEU A N 1
ATOM 3268 C CA . LEU A 1 397 ? 1.768 21.966 8.541 1.00 81.38 397 LEU A CA 1
ATOM 3269 C C . LEU A 1 397 ? 3.096 21.218 8.362 1.00 81.38 397 LEU A C 1
ATOM 3271 O O . LEU A 1 397 ? 3.888 21.579 7.493 1.00 81.38 397 LEU A O 1
ATOM 3275 N N . LEU A 1 398 ? 3.326 20.144 9.128 1.00 73.06 398 LEU A N 1
ATOM 3276 C CA . LEU A 1 398 ? 4.545 19.328 9.023 1.00 73.06 398 LEU A CA 1
ATOM 3277 C C . LEU A 1 398 ? 4.713 18.682 7.640 1.00 73.06 398 LEU A C 1
ATOM 3279 O O . LEU A 1 398 ? 5.826 18.350 7.236 1.00 73.06 398 LEU A O 1
ATOM 3283 N N . ASN A 1 399 ? 3.616 18.521 6.906 1.00 71.56 399 ASN A N 1
ATOM 3284 C CA . ASN A 1 399 ? 3.578 17.814 5.636 1.00 71.56 399 ASN A CA 1
ATOM 3285 C C . ASN A 1 399 ? 3.564 18.718 4.402 1.00 71.56 399 ASN A C 1
ATOM 3287 O O . ASN A 1 399 ? 3.858 18.237 3.303 1.00 71.56 399 ASN A O 1
ATOM 3291 N N . PHE A 1 400 ? 3.268 20.008 4.568 1.00 68.56 400 PHE A N 1
ATOM 3292 C CA . PHE A 1 400 ? 3.223 20.978 3.472 1.00 68.56 400 PHE A CA 1
ATOM 3293 C C . PHE A 1 400 ? 4.631 21.363 2.961 1.00 68.56 400 PHE A C 1
ATOM 3295 O O . PHE A 1 400 ? 4.813 21.624 1.777 1.00 68.56 400 PHE A O 1
ATOM 3302 N N . ASN A 1 401 ? 5.660 21.313 3.819 1.00 57.91 401 ASN A N 1
ATOM 3303 C CA . ASN A 1 401 ? 7.008 21.840 3.529 1.00 57.91 401 ASN A CA 1
ATOM 3304 C C . ASN A 1 401 ? 7.902 20.981 2.604 1.00 57.91 401 ASN A C 1
ATOM 3306 O O . ASN A 1 401 ? 8.976 21.424 2.195 1.00 57.91 401 ASN A O 1
ATOM 3310 N N . TYR A 1 402 ? 7.516 19.752 2.259 1.00 53.72 402 TYR A N 1
ATOM 3311 C CA . TYR A 1 402 ? 8.413 18.847 1.520 1.00 53.72 402 TYR A CA 1
ATOM 3312 C C . TYR A 1 402 ? 8.407 19.063 -0.001 1.00 53.72 402 TYR A C 1
ATOM 3314 O O . TYR A 1 402 ? 9.455 18.928 -0.626 1.00 53.72 402 TYR A O 1
ATOM 3322 N N . HIS A 1 403 ? 7.274 19.456 -0.598 1.00 51.75 403 HIS A N 1
ATOM 3323 C CA . HIS A 1 403 ? 7.188 19.706 -2.052 1.00 51.75 403 HIS A CA 1
ATOM 3324 C C . HIS A 1 403 ? 8.093 20.853 -2.519 1.00 51.75 403 HIS A C 1
ATOM 3326 O O . HIS A 1 403 ? 8.502 20.892 -3.672 1.00 51.75 403 HIS A O 1
ATOM 3332 N N . ILE A 1 404 ? 8.461 21.756 -1.609 1.00 47.97 404 ILE A N 1
ATOM 3333 C CA . ILE A 1 404 ? 9.299 22.921 -1.911 1.00 47.97 404 ILE A CA 1
ATOM 3334 C C . ILE A 1 404 ? 10.801 22.561 -1.907 1.00 47.97 404 ILE A C 1
ATOM 3336 O O . ILE A 1 404 ? 11.602 23.275 -2.501 1.00 47.97 404 ILE A O 1
ATOM 3340 N N . SER A 1 405 ? 11.217 21.457 -1.267 1.00 39.78 405 SER A N 1
ATOM 3341 C CA . SER A 1 405 ? 12.629 21.250 -0.884 1.00 39.78 405 SER A CA 1
ATOM 3342 C C . SER A 1 405 ? 13.403 20.174 -1.653 1.00 39.78 405 SER A C 1
ATOM 3344 O O . SER A 1 405 ? 14.618 20.074 -1.477 1.00 39.78 405 SER A O 1
ATOM 3346 N N . LYS A 1 406 ? 12.770 19.393 -2.536 1.00 47.34 406 LYS A N 1
ATOM 3347 C CA . LYS A 1 406 ? 13.493 18.466 -3.422 1.00 47.34 406 LYS A CA 1
ATOM 3348 C C . LYS A 1 406 ? 13.156 18.727 -4.886 1.00 47.34 406 LYS A C 1
ATOM 3350 O O . LYS A 1 406 ? 12.185 18.159 -5.381 1.00 47.34 406 LYS A O 1
ATOM 3355 N N . PRO A 1 407 ? 13.955 19.535 -5.607 1.00 45.00 407 PRO A N 1
ATOM 3356 C CA . PRO A 1 407 ? 13.923 19.480 -7.057 1.00 45.00 407 PRO A CA 1
ATOM 3357 C C . PRO A 1 407 ? 14.260 18.043 -7.466 1.00 45.00 407 PRO A C 1
ATOM 3359 O O . PRO A 1 407 ? 15.325 17.515 -7.133 1.00 45.00 407 PRO A O 1
ATOM 3362 N N . TYR A 1 408 ? 13.320 17.381 -8.133 1.00 52.12 408 TYR A N 1
ATOM 3363 C CA . TYR A 1 408 ? 13.566 16.107 -8.789 1.00 52.12 408 TYR A CA 1
ATOM 3364 C C . TYR A 1 408 ? 14.618 16.363 -9.876 1.00 52.12 408 TYR A C 1
ATOM 3366 O O . TYR A 1 408 ? 14.323 16.875 -10.951 1.00 52.12 408 TYR A O 1
ATOM 3374 N N . ASN A 1 409 ? 15.883 16.104 -9.547 1.00 50.50 409 ASN A N 1
ATOM 3375 C CA . ASN A 1 409 ? 17.036 16.504 -10.360 1.00 50.50 409 ASN A CA 1
ATOM 3376 C C . ASN A 1 409 ? 17.257 15.625 -11.604 1.00 50.50 409 ASN A C 1
ATOM 3378 O O . ASN A 1 409 ? 18.225 15.834 -12.335 1.00 50.50 409 ASN A O 1
ATOM 3382 N N . THR A 1 410 ? 16.402 14.634 -11.859 1.00 58.31 410 THR A N 1
ATOM 3383 C CA . THR A 1 410 ? 16.521 13.756 -13.026 1.00 58.31 410 THR A CA 1
ATOM 3384 C C . THR A 1 410 ? 15.688 14.295 -14.177 1.00 58.31 410 THR A C 1
ATOM 3386 O O . THR A 1 410 ? 14.481 14.077 -14.241 1.00 58.31 410 THR A O 1
ATOM 3389 N N . LYS A 1 411 ? 16.351 15.000 -15.092 1.00 65.69 411 LYS A N 1
ATOM 3390 C CA . LYS A 1 411 ? 15.803 15.310 -16.415 1.00 65.69 411 LYS A CA 1
ATOM 3391 C C . LYS A 1 411 ? 15.728 14.023 -17.254 1.00 65.69 411 LYS A C 1
ATOM 3393 O O . LYS A 1 411 ? 16.498 13.096 -16.983 1.00 65.69 411 LYS A O 1
ATOM 3398 N N . PRO A 1 412 ? 14.832 13.951 -18.256 1.00 71.31 412 PRO A N 1
ATOM 3399 C CA . PRO A 1 412 ? 14.846 12.841 -19.195 1.00 71.31 412 PRO A CA 1
ATOM 3400 C C . PRO A 1 412 ? 16.205 12.793 -19.889 1.00 71.31 412 PRO A C 1
ATOM 3402 O O . PRO A 1 412 ? 16.820 13.828 -20.155 1.00 71.31 412 PRO A O 1
ATOM 3405 N N . ILE A 1 413 ? 16.682 11.580 -20.136 1.00 79.19 413 ILE A N 1
ATOM 3406 C CA . ILE A 1 413 ? 17.967 11.368 -20.787 1.00 79.19 413 ILE A CA 1
ATOM 3407 C C . ILE A 1 413 ? 17.876 11.778 -22.258 1.00 79.19 413 ILE A C 1
ATOM 3409 O O . ILE A 1 413 ? 17.053 11.261 -23.009 1.00 79.19 413 ILE A O 1
ATOM 3413 N N . GLU A 1 414 ? 18.782 12.656 -22.683 1.00 80.25 414 GLU A N 1
ATOM 3414 C CA . GLU A 1 414 ? 19.067 12.876 -24.098 1.00 80.25 414 GLU A CA 1
ATOM 3415 C C . GLU A 1 414 ? 20.159 11.894 -24.544 1.00 80.25 414 GLU A C 1
ATO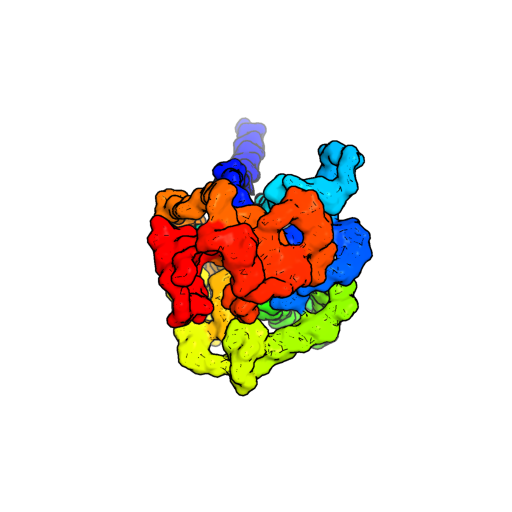M 3417 O O . GLU A 1 414 ? 21.294 11.916 -24.051 1.00 80.25 414 GLU A O 1
ATOM 3422 N N . THR A 1 415 ? 19.798 10.985 -25.450 1.00 84.19 415 THR A N 1
ATOM 3423 C CA . THR A 1 415 ? 20.723 9.985 -25.996 1.00 84.19 415 THR A CA 1
ATOM 3424 C C . THR A 1 415 ? 21.717 10.605 -26.968 1.00 84.19 415 THR A C 1
ATOM 3426 O O . THR A 1 415 ? 21.339 11.445 -27.789 1.00 84.19 415 THR A O 1
ATOM 3429 N N . GLU A 1 416 ? 22.971 10.151 -26.949 1.00 85.19 416 GLU A N 1
ATOM 3430 C CA . GLU A 1 416 ? 23.962 10.596 -27.931 1.00 85.19 416 GLU A CA 1
ATOM 3431 C C . GLU A 1 416 ? 23.767 9.865 -29.267 1.00 85.19 416 GLU A C 1
ATOM 3433 O O . GLU A 1 416 ? 23.776 8.637 -29.325 1.00 85.19 416 GLU A O 1
ATOM 3438 N N . LYS A 1 417 ? 23.613 10.627 -30.360 1.00 83.88 417 LYS A N 1
ATOM 3439 C CA . LYS A 1 417 ? 23.343 10.082 -31.706 1.00 83.88 417 LYS A CA 1
ATOM 3440 C C . LYS A 1 417 ? 24.490 9.240 -32.280 1.00 83.88 417 LYS A C 1
ATOM 3442 O O . LYS A 1 417 ? 24.233 8.328 -33.051 1.00 83.88 417 LYS A O 1
ATOM 3447 N N . ASN A 1 418 ? 25.734 9.532 -31.895 1.00 85.69 418 ASN A N 1
ATOM 3448 C CA . ASN A 1 418 ? 26.941 8.881 -32.424 1.00 85.69 418 ASN A CA 1
ATOM 3449 C C . ASN A 1 418 ? 27.579 7.913 -31.412 1.00 85.69 418 ASN A C 1
ATOM 3451 O O . ASN A 1 418 ? 28.785 7.673 -31.459 1.00 85.69 418 ASN A O 1
ATOM 3455 N N . ALA A 1 419 ? 26.793 7.399 -30.467 1.00 87.50 419 ALA A N 1
ATOM 3456 C CA . ALA A 1 419 ? 27.251 6.464 -29.449 1.00 87.50 419 ALA A CA 1
ATOM 3457 C C . ALA A 1 419 ? 26.283 5.288 -29.318 1.00 87.50 419 ALA A C 1
ATOM 3459 O O . ALA A 1 419 ? 25.086 5.409 -29.581 1.00 87.50 419 ALA A O 1
ATOM 3460 N N . LEU A 1 420 ? 26.802 4.160 -28.844 1.00 89.38 420 LEU A N 1
ATOM 3461 C CA . LEU A 1 420 ? 25.974 3.065 -28.366 1.00 89.38 420 LEU A CA 1
ATOM 3462 C C . LEU A 1 420 ? 25.443 3.416 -26.976 1.00 89.38 420 LEU A C 1
ATOM 3464 O O . LEU A 1 420 ? 26.207 3.510 -26.013 1.00 89.38 420 LEU A O 1
ATOM 3468 N N . ASN A 1 421 ? 24.134 3.630 -26.888 1.00 91.56 421 ASN A N 1
ATOM 3469 C CA . ASN A 1 421 ? 23.458 4.027 -25.659 1.00 91.56 421 ASN A CA 1
ATOM 3470 C C . ASN A 1 421 ? 23.015 2.778 -24.886 1.00 91.56 421 ASN A C 1
ATOM 3472 O O . ASN A 1 421 ? 22.188 2.008 -25.373 1.00 91.56 421 ASN A O 1
ATOM 3476 N N . ILE A 1 422 ? 23.556 2.588 -23.683 1.00 91.25 422 ILE A N 1
ATOM 3477 C CA . ILE A 1 422 ? 23.218 1.478 -22.789 1.00 91.25 422 ILE A CA 1
ATOM 3478 C C . ILE A 1 422 ? 22.483 2.026 -21.572 1.00 91.25 422 ILE A C 1
ATOM 3480 O O . ILE A 1 422 ? 23.012 2.863 -20.838 1.00 91.25 422 ILE A O 1
ATOM 3484 N N . PHE A 1 423 ? 21.280 1.526 -21.316 1.00 91.31 423 PHE A N 1
ATOM 3485 C CA . PHE A 1 423 ? 20.483 1.950 -20.171 1.00 91.31 423 PHE A CA 1
ATOM 3486 C C . PHE A 1 423 ? 20.667 0.991 -18.998 1.00 91.31 423 PHE A C 1
ATOM 3488 O O . PHE A 1 423 ? 20.639 -0.224 -19.151 1.00 91.31 423 PHE A O 1
ATOM 3495 N N . SER A 1 424 ? 20.892 1.539 -17.812 1.00 88.69 424 SER A N 1
ATOM 3496 C CA . SER A 1 424 ? 20.981 0.791 -16.562 1.00 88.69 424 SER A CA 1
ATOM 3497 C C . SER A 1 424 ? 19.881 1.252 -15.619 1.00 88.69 424 SER A C 1
ATOM 3499 O O . SER A 1 424 ? 19.372 2.371 -15.729 1.00 88.69 424 SER A O 1
ATOM 3501 N N . TYR A 1 425 ? 19.588 0.429 -14.616 1.00 86.06 425 TYR A N 1
ATOM 3502 C CA . TYR A 1 425 ? 18.670 0.777 -13.541 1.00 86.06 425 TYR A CA 1
ATOM 3503 C C . TYR A 1 425 ? 18.935 2.179 -12.972 1.00 86.06 425 TYR A C 1
ATOM 3505 O O . TYR A 1 425 ? 20.079 2.573 -12.720 1.00 86.06 425 TYR A O 1
ATOM 3513 N N . SER A 1 426 ? 17.846 2.895 -12.715 1.00 81.81 426 SER A N 1
ATOM 3514 C CA . SER A 1 426 ? 17.783 4.308 -12.327 1.00 81.81 426 SER A CA 1
ATOM 3515 C C . SER A 1 426 ? 18.126 5.306 -13.433 1.00 81.81 426 SER A C 1
ATOM 3517 O O . SER A 1 426 ? 18.234 6.496 -13.134 1.00 81.81 426 SER A O 1
ATOM 3519 N N . SER A 1 427 ? 18.269 4.870 -14.687 1.00 85.12 427 SER A N 1
ATOM 3520 C CA . SER A 1 427 ? 18.230 5.787 -15.827 1.00 85.12 427 SER A CA 1
ATOM 3521 C C . SER A 1 427 ? 16.815 6.356 -15.985 1.00 85.12 427 SER A C 1
ATOM 3523 O O . SER A 1 427 ? 15.824 5.637 -15.873 1.00 85.12 427 SER A O 1
ATOM 3525 N N . ALA A 1 428 ? 16.708 7.671 -16.185 1.00 85.94 428 ALA A N 1
ATOM 3526 C CA . ALA A 1 428 ? 15.440 8.355 -16.439 1.00 85.94 428 ALA A CA 1
ATOM 3527 C C . ALA A 1 428 ? 15.020 8.180 -17.912 1.00 85.94 428 ALA A C 1
ATOM 3529 O O . ALA A 1 428 ? 14.922 9.156 -18.659 1.00 85.94 428 ALA A O 1
ATOM 3530 N N . ASP A 1 429 ? 14.820 6.924 -18.325 1.00 89.12 429 ASP A N 1
ATOM 3531 C CA . ASP A 1 429 ? 14.464 6.524 -19.688 1.00 89.12 429 ASP A CA 1
ATOM 3532 C C . ASP A 1 429 ? 13.335 5.477 -19.693 1.00 89.12 429 ASP A C 1
ATOM 3534 O O . ASP A 1 429 ? 13.345 4.512 -18.926 1.00 89.12 429 ASP A O 1
ATOM 3538 N N . GLN A 1 430 ? 12.354 5.662 -20.580 1.00 92.69 430 GLN A N 1
ATOM 3539 C CA . GLN A 1 430 ? 11.192 4.777 -20.699 1.00 92.69 430 GLN A CA 1
ATOM 3540 C C . GLN A 1 430 ? 11.569 3.350 -21.134 1.00 92.69 430 GLN A C 1
ATOM 3542 O O . GLN A 1 430 ? 10.909 2.395 -20.724 1.00 92.69 430 GLN A O 1
ATOM 3547 N N . ARG A 1 431 ? 12.628 3.176 -21.935 1.00 93.50 431 ARG A N 1
ATOM 3548 C CA . ARG A 1 431 ? 13.076 1.851 -22.389 1.00 93.50 431 ARG A CA 1
ATOM 3549 C C . ARG A 1 431 ? 13.599 1.027 -21.223 1.00 93.50 431 ARG A C 1
ATOM 3551 O O . ARG A 1 431 ? 13.253 -0.143 -21.117 1.00 93.50 431 ARG A O 1
ATOM 3558 N N . GLU A 1 432 ? 14.359 1.638 -20.315 1.00 92.56 432 GLU A N 1
ATOM 3559 C CA . GLU A 1 432 ? 14.795 0.947 -19.097 1.00 92.56 432 GLU A CA 1
ATOM 3560 C C . GLU A 1 432 ? 13.622 0.629 -18.174 1.00 92.56 432 GLU A C 1
ATOM 3562 O O . GLU A 1 432 ? 13.550 -0.466 -17.620 1.00 92.56 432 GLU A O 1
ATOM 3567 N N . ALA A 1 433 ? 12.667 1.551 -18.031 1.00 94.38 433 ALA A N 1
ATOM 3568 C CA . ALA A 1 433 ? 11.459 1.291 -17.254 1.00 94.38 433 ALA A CA 1
ATOM 3569 C C . ALA A 1 433 ? 10.691 0.066 -17.791 1.00 94.38 433 ALA A C 1
ATOM 3571 O O . ALA A 1 433 ? 10.250 -0.783 -17.009 1.00 94.38 433 ALA A O 1
ATOM 3572 N N . PHE A 1 434 ? 10.596 -0.074 -19.119 1.00 95.88 434 PHE A N 1
ATOM 3573 C CA . PHE A 1 434 ? 10.066 -1.275 -19.758 1.00 95.88 434 PHE A CA 1
ATOM 3574 C C . PHE A 1 434 ? 10.936 -2.504 -19.535 1.00 95.88 434 PHE A C 1
ATOM 3576 O O . PHE A 1 434 ? 10.383 -3.547 -19.208 1.00 95.88 434 PHE A O 1
ATOM 3583 N N . PHE A 1 435 ? 12.260 -2.416 -19.677 1.00 95.12 435 PHE A N 1
ATOM 3584 C CA . PHE A 1 435 ? 13.150 -3.561 -19.473 1.00 95.12 435 PHE A CA 1
ATOM 3585 C C . PHE A 1 435 ? 13.027 -4.104 -18.045 1.00 95.12 435 PHE A C 1
ATOM 3587 O O . PHE A 1 435 ? 12.813 -5.303 -17.840 1.00 95.12 435 PHE A O 1
ATOM 3594 N N . PHE A 1 436 ? 13.035 -3.206 -17.057 1.00 93.31 436 PHE A N 1
ATOM 3595 C CA . PHE A 1 436 ? 12.775 -3.528 -15.661 1.00 93.31 436 PHE A CA 1
ATOM 3596 C C . PHE A 1 436 ? 11.399 -4.180 -15.474 1.00 93.31 436 PHE A C 1
ATOM 3598 O O . PHE A 1 436 ? 11.305 -5.289 -14.946 1.00 93.31 436 PHE A O 1
ATOM 3605 N N . GLY A 1 437 ? 10.328 -3.516 -15.922 1.00 94.25 437 GLY A N 1
ATOM 3606 C CA . GLY A 1 437 ? 8.962 -4.011 -15.757 1.00 94.25 437 GLY A CA 1
ATOM 3607 C C . GLY A 1 437 ? 8.733 -5.354 -16.450 1.00 94.25 437 GLY A C 1
ATOM 3608 O O . GLY A 1 437 ? 8.072 -6.229 -15.893 1.00 94.25 437 GLY A O 1
ATOM 3609 N N . ASN A 1 438 ? 9.301 -5.537 -17.645 1.00 94.06 438 ASN A N 1
ATOM 3610 C CA . ASN A 1 438 ? 9.150 -6.746 -18.447 1.00 94.06 438 ASN A CA 1
ATOM 3611 C C . ASN A 1 438 ? 9.906 -7.917 -17.815 1.00 94.06 438 ASN A C 1
ATOM 3613 O O . ASN A 1 438 ? 9.414 -9.042 -17.837 1.00 94.06 438 ASN A O 1
ATOM 3617 N N . GLY A 1 439 ? 11.021 -7.655 -17.122 1.00 92.19 439 GLY A N 1
ATOM 3618 C CA . GLY A 1 439 ? 11.672 -8.643 -16.260 1.00 92.19 439 GLY A CA 1
ATOM 3619 C C . GLY A 1 439 ? 10.721 -9.229 -15.209 1.00 92.19 439 GLY A C 1
ATOM 3620 O O . GLY A 1 439 ? 10.696 -10.444 -15.006 1.00 92.19 439 GLY A O 1
ATOM 3621 N N . TYR A 1 440 ? 9.862 -8.394 -14.615 1.00 91.75 440 TYR A N 1
ATOM 3622 C CA . TYR A 1 440 ? 8.787 -8.829 -13.714 1.00 91.75 440 TYR A CA 1
ATOM 3623 C C . TYR A 1 440 ? 7.538 -9.341 -14.437 1.00 91.75 440 TYR A C 1
ATOM 3625 O O . TYR A 1 440 ? 6.633 -9.856 -13.792 1.00 91.75 440 TYR A O 1
ATOM 3633 N N . ALA A 1 441 ? 7.458 -9.236 -15.759 1.00 92.19 441 ALA A N 1
ATOM 3634 C CA . ALA A 1 441 ? 6.406 -9.825 -16.585 1.00 92.19 441 ALA A CA 1
ATOM 3635 C C . ALA A 1 441 ? 6.913 -11.054 -17.367 1.00 92.19 441 ALA A C 1
ATOM 3637 O O . ALA A 1 441 ? 6.335 -11.410 -18.387 1.00 92.19 441 ALA A O 1
ATOM 3638 N N . LYS A 1 442 ? 7.992 -11.704 -16.889 1.00 90.44 442 LYS A N 1
ATOM 3639 C CA . LYS A 1 442 ? 8.633 -12.892 -17.500 1.00 90.44 442 LYS A CA 1
ATOM 3640 C C . LYS A 1 442 ? 9.111 -12.683 -18.942 1.00 90.44 442 LYS A C 1
ATOM 3642 O O . LYS A 1 442 ? 9.181 -13.633 -19.710 1.00 90.44 442 LYS A O 1
ATOM 3647 N N . MET A 1 443 ? 9.482 -11.454 -19.280 1.00 91.94 443 MET A N 1
ATOM 3648 C CA . MET A 1 443 ? 9.912 -11.043 -20.615 1.00 91.94 443 MET A CA 1
ATOM 3649 C C . MET A 1 443 ? 8.860 -11.236 -21.722 1.00 91.94 443 MET A C 1
ATOM 3651 O O . MET A 1 443 ? 9.215 -11.170 -22.895 1.00 91.94 443 MET A O 1
ATOM 3655 N N . GLU A 1 444 ? 7.577 -11.399 -21.372 1.00 92.00 444 GLU A N 1
ATOM 3656 C CA . GLU A 1 444 ? 6.471 -11.657 -22.315 1.00 92.00 444 GLU A CA 1
ATOM 3657 C C . GLU A 1 444 ? 6.424 -10.648 -23.474 1.00 92.00 444 GLU A C 1
ATOM 3659 O O . GLU A 1 444 ? 6.124 -11.003 -24.609 1.00 92.00 444 GLU A O 1
ATOM 3664 N N . TRP A 1 445 ? 6.769 -9.385 -23.209 1.00 94.75 445 TRP A N 1
ATOM 3665 C CA . TRP A 1 445 ? 6.638 -8.297 -24.181 1.00 94.75 445 TRP A CA 1
ATOM 3666 C C . TRP A 1 445 ? 7.904 -8.014 -24.990 1.00 94.75 445 TRP A C 1
ATOM 3668 O O . TRP A 1 445 ? 7.948 -7.016 -25.705 1.00 94.75 445 TRP A O 1
ATOM 3678 N N . ALA A 1 446 ? 8.947 -8.840 -24.880 1.00 95.00 446 ALA A N 1
ATOM 3679 C CA . ALA A 1 446 ? 10.256 -8.515 -25.443 1.00 95.00 446 ALA A CA 1
ATOM 3680 C C . ALA A 1 446 ? 10.251 -8.377 -26.977 1.00 95.00 446 ALA A C 1
ATOM 3682 O O . ALA A 1 446 ? 10.853 -7.441 -27.499 1.00 95.00 446 ALA A O 1
ATOM 3683 N N . GLU A 1 447 ? 9.537 -9.248 -27.696 1.00 94.94 447 GLU A N 1
ATOM 3684 C CA . GLU A 1 447 ? 9.444 -9.194 -29.163 1.00 94.94 447 GLU A CA 1
ATOM 3685 C C . GLU A 1 447 ? 8.744 -7.913 -29.642 1.00 94.94 447 GLU A C 1
ATOM 3687 O O . GLU A 1 447 ? 9.270 -7.177 -30.479 1.00 94.94 447 GLU A O 1
ATOM 3692 N N . MET A 1 448 ? 7.590 -7.589 -29.051 1.00 95.56 448 MET A N 1
ATOM 3693 C CA . MET A 1 448 ? 6.836 -6.382 -29.397 1.00 95.56 448 MET A CA 1
ATOM 3694 C C . MET A 1 448 ? 7.595 -5.110 -29.000 1.00 95.56 448 MET A C 1
ATOM 3696 O O . MET A 1 448 ? 7.630 -4.149 -29.767 1.00 95.56 448 MET A O 1
ATOM 3700 N N . LEU A 1 449 ? 8.263 -5.110 -27.842 1.00 96.81 449 LEU A N 1
ATOM 3701 C CA . LEU A 1 449 ? 9.138 -4.014 -27.427 1.00 96.81 449 LEU A CA 1
ATOM 3702 C C . LEU A 1 449 ? 10.315 -3.836 -28.387 1.00 96.81 449 LEU A C 1
ATOM 3704 O O . LEU A 1 449 ? 10.635 -2.699 -28.707 1.00 96.81 449 LEU A O 1
ATOM 3708 N N . ASN A 1 450 ? 10.905 -4.915 -28.908 1.00 96.06 450 ASN A N 1
ATOM 3709 C CA . ASN A 1 450 ? 11.953 -4.828 -29.925 1.00 96.06 450 ASN A CA 1
ATOM 3710 C C . ASN A 1 450 ? 11.432 -4.257 -31.253 1.00 96.06 450 ASN A C 1
ATOM 3712 O O . ASN A 1 450 ? 12.139 -3.504 -31.915 1.00 96.06 450 ASN A O 1
ATOM 3716 N N . SER A 1 451 ? 10.185 -4.562 -31.628 1.00 95.56 451 SER A N 1
ATOM 3717 C CA . SER A 1 451 ? 9.553 -3.970 -32.814 1.00 95.56 451 SER A CA 1
ATOM 3718 C C . SER A 1 451 ? 9.233 -2.480 -32.645 1.00 95.56 451 SER A C 1
ATOM 3720 O O . SER A 1 451 ? 9.292 -1.738 -33.623 1.00 95.56 451 SER A O 1
ATOM 3722 N N . ILE A 1 452 ? 8.853 -2.036 -31.442 1.00 95.62 452 ILE A N 1
ATOM 3723 C CA . ILE A 1 452 ? 8.509 -0.630 -31.161 1.00 95.62 452 ILE A CA 1
ATOM 3724 C C . ILE A 1 452 ? 9.774 0.203 -30.899 1.00 95.62 452 ILE A C 1
ATOM 3726 O O . ILE A 1 452 ? 9.865 1.352 -31.332 1.00 95.62 452 ILE A O 1
ATOM 3730 N N . TYR A 1 453 ? 10.739 -0.381 -30.192 1.00 94.00 453 TYR A N 1
ATOM 3731 C CA . TYR A 1 453 ? 11.995 0.218 -29.753 1.00 94.00 453 TYR A CA 1
ATOM 3732 C C . TYR A 1 453 ? 13.169 -0.684 -30.182 1.00 94.00 453 TYR A C 1
ATOM 3734 O O . TYR A 1 453 ? 13.715 -1.433 -29.358 1.00 94.00 453 TYR A O 1
ATOM 3742 N N . PRO A 1 454 ? 13.553 -0.645 -31.470 1.00 92.94 454 PRO A N 1
ATOM 3743 C CA . PRO A 1 454 ? 14.664 -1.443 -31.973 1.00 92.94 454 PRO A CA 1
ATOM 3744 C C . PRO A 1 454 ? 16.001 -0.971 -31.386 1.00 92.94 454 PRO A C 1
ATOM 3746 O O . PRO A 1 454 ? 16.113 0.144 -30.874 1.00 92.94 454 PRO A O 1
ATOM 3749 N N . GLU A 1 455 ? 17.015 -1.837 -31.460 1.00 89.75 455 GLU A N 1
ATOM 3750 C CA . GLU A 1 455 ? 18.412 -1.516 -31.115 1.00 89.75 455 GLU A CA 1
ATOM 3751 C C . GLU A 1 455 ? 18.604 -0.970 -29.686 1.00 89.75 455 GLU A C 1
ATOM 3753 O O . GLU A 1 455 ? 19.412 -0.076 -29.430 1.00 89.75 455 GLU A O 1
ATOM 3758 N N . CYS A 1 456 ? 17.850 -1.514 -28.727 1.00 93.06 456 CYS A N 1
ATOM 3759 C CA . CYS A 1 456 ? 17.974 -1.152 -27.318 1.00 93.06 456 CYS A CA 1
ATOM 3760 C C . CYS A 1 456 ? 18.917 -2.097 -26.568 1.00 93.06 456 CYS A C 1
ATOM 3762 O O . CYS A 1 456 ? 18.795 -3.321 -26.651 1.00 93.06 456 CYS A O 1
ATOM 3764 N N . TYR A 1 457 ? 19.812 -1.503 -25.779 1.00 93.56 457 TYR A N 1
ATOM 3765 C CA . TYR A 1 457 ? 20.803 -2.214 -24.982 1.00 93.56 457 TYR A CA 1
ATOM 3766 C C . TYR A 1 457 ? 20.670 -1.827 -23.517 1.00 93.56 457 TYR A C 1
ATOM 3768 O O . TYR A 1 457 ? 20.586 -0.647 -23.164 1.00 93.56 457 TYR A O 1
ATOM 3776 N N . PHE A 1 458 ? 20.685 -2.838 -22.663 1.00 93.44 458 PHE A N 1
ATOM 3777 C CA . PHE A 1 458 ? 20.473 -2.706 -21.235 1.00 93.44 458 PHE A CA 1
ATOM 3778 C C . PHE A 1 458 ? 21.636 -3.295 -20.465 1.00 93.44 458 PHE A C 1
ATOM 3780 O O . PHE A 1 458 ? 22.285 -4.254 -20.891 1.00 93.44 458 PHE A O 1
ATOM 3787 N N . TYR A 1 459 ? 21.870 -2.736 -19.290 1.00 89.06 459 TYR A N 1
ATOM 3788 C CA . TYR A 1 459 ? 22.817 -3.263 -18.337 1.00 89.06 459 TYR A CA 1
ATOM 3789 C C . TYR A 1 459 ? 22.100 -3.696 -17.054 1.00 89.06 459 TYR A C 1
ATOM 3791 O O . TYR A 1 459 ? 21.588 -2.883 -16.278 1.00 89.06 459 TYR A O 1
ATOM 3799 N N . ASN A 1 460 ? 22.087 -5.008 -16.807 1.00 87.44 460 ASN A N 1
ATOM 3800 C CA . ASN A 1 460 ? 21.507 -5.588 -15.607 1.00 87.44 460 ASN A CA 1
ATOM 3801 C C . ASN A 1 460 ? 22.527 -5.594 -14.462 1.00 87.44 460 ASN A C 1
ATOM 3803 O O . ASN A 1 460 ? 23.294 -6.539 -14.272 1.00 87.44 460 ASN A O 1
ATOM 3807 N N . GLN A 1 461 ? 22.455 -4.558 -13.631 1.00 81.94 461 GLN A N 1
ATOM 3808 C CA . GLN A 1 461 ? 23.315 -4.369 -12.459 1.00 81.94 461 GLN A CA 1
ATOM 3809 C C . GLN A 1 461 ? 23.209 -5.432 -11.351 1.00 81.94 461 GLN A C 1
ATOM 3811 O O . GLN A 1 461 ? 23.973 -5.384 -10.390 1.00 81.94 461 GLN A O 1
ATOM 3816 N N . TRP A 1 462 ? 22.210 -6.320 -11.389 1.00 80.88 462 TRP A N 1
ATOM 3817 C CA . TRP A 1 462 ? 22.054 -7.375 -10.378 1.00 80.88 462 TRP A CA 1
ATOM 3818 C C . TRP A 1 462 ? 22.619 -8.712 -10.842 1.00 80.88 462 TRP A C 1
ATOM 3820 O O . TRP A 1 462 ? 22.985 -9.530 -10.004 1.00 80.88 462 TRP A O 1
ATOM 3830 N N . LYS A 1 463 ? 22.664 -8.935 -12.159 1.00 82.94 463 LYS A N 1
ATOM 3831 C CA . LYS A 1 463 ? 23.250 -10.127 -12.781 1.00 82.94 463 LYS A CA 1
ATOM 3832 C C . LYS A 1 463 ? 24.645 -9.877 -13.351 1.00 82.94 463 LYS A C 1
ATOM 3834 O O . LYS A 1 463 ? 25.311 -10.835 -13.714 1.00 82.94 463 LYS A O 1
ATOM 3839 N N . ASN A 1 464 ? 25.080 -8.617 -13.415 1.00 82.00 464 ASN A N 1
ATOM 3840 C CA . ASN A 1 464 ? 26.300 -8.190 -14.097 1.00 82.00 464 ASN A CA 1
ATOM 3841 C C . ASN A 1 464 ? 26.332 -8.619 -15.571 1.00 82.00 464 ASN A C 1
ATOM 3843 O O . ASN A 1 464 ? 27.358 -9.064 -16.071 1.00 82.00 464 ASN A O 1
ATOM 3847 N N . THR A 1 465 ? 25.204 -8.471 -16.269 1.00 86.44 465 THR A N 1
ATOM 3848 C CA . THR A 1 465 ? 25.060 -8.862 -17.678 1.00 86.44 465 THR A CA 1
ATOM 3849 C C . THR A 1 465 ? 24.629 -7.693 -18.551 1.00 86.44 465 THR A C 1
ATOM 3851 O O . THR A 1 465 ? 23.877 -6.823 -18.107 1.00 86.44 465 THR A O 1
ATOM 3854 N N . TYR A 1 466 ? 25.064 -7.708 -19.810 1.00 89.06 466 TYR A N 1
ATOM 3855 C CA . TYR A 1 466 ? 24.477 -6.889 -20.867 1.00 89.06 466 TYR A CA 1
ATOM 3856 C C . TYR A 1 466 ? 23.336 -7.641 -21.528 1.00 89.06 466 TYR A C 1
ATOM 3858 O O . TYR A 1 466 ? 23.387 -8.868 -21.665 1.00 89.06 466 TYR A O 1
ATOM 3866 N N . ASN A 1 467 ? 22.304 -6.909 -21.924 1.00 92.62 467 ASN A N 1
ATOM 3867 C CA . ASN A 1 467 ? 21.069 -7.483 -22.420 1.00 92.62 467 ASN A CA 1
ATOM 3868 C C . ASN A 1 467 ? 20.496 -6.684 -23.595 1.00 92.62 467 ASN A C 1
ATOM 3870 O O . ASN A 1 467 ? 20.586 -5.460 -23.624 1.00 92.62 467 ASN A O 1
ATOM 3874 N N . THR A 1 468 ? 19.869 -7.387 -24.533 1.00 93.69 468 THR A N 1
ATOM 3875 C CA . THR A 1 468 ? 18.773 -6.836 -25.345 1.00 93.69 468 THR A CA 1
ATOM 3876 C C . THR A 1 468 ? 17.453 -7.075 -24.597 1.00 93.69 468 THR A C 1
ATOM 3878 O O . THR A 1 468 ? 17.462 -7.417 -23.413 1.00 93.69 468 THR A O 1
ATOM 3881 N N . TRP A 1 469 ? 16.300 -6.913 -25.247 1.00 93.88 469 TRP A N 1
ATOM 3882 C CA . TRP A 1 469 ? 14.997 -7.133 -24.609 1.00 93.88 469 TRP A CA 1
ATOM 3883 C C . TRP A 1 469 ? 14.802 -8.543 -24.017 1.00 93.88 469 TRP A C 1
ATOM 3885 O O . TRP A 1 469 ? 14.206 -8.669 -22.950 1.00 93.88 469 TRP A O 1
ATOM 3895 N N . ASP A 1 470 ? 15.303 -9.591 -24.677 1.00 86.69 470 ASP A N 1
ATOM 3896 C CA . ASP A 1 470 ? 15.097 -11.003 -24.313 1.00 86.69 470 ASP A CA 1
ATOM 3897 C C . ASP A 1 470 ? 16.392 -11.804 -24.099 1.00 86.69 470 ASP A C 1
ATOM 3899 O O . ASP A 1 470 ? 16.357 -12.879 -23.497 1.00 86.69 470 ASP A O 1
ATOM 3903 N N . LYS A 1 471 ? 17.543 -11.310 -24.572 1.00 90.38 471 LYS A N 1
ATOM 3904 C CA . LYS A 1 471 ? 18.804 -12.068 -24.601 1.00 90.38 471 LYS A CA 1
ATOM 3905 C C . LYS A 1 471 ? 19.896 -11.390 -23.796 1.00 90.38 471 LYS A C 1
ATOM 3907 O O . LYS A 1 471 ? 19.917 -10.173 -23.626 1.00 90.38 471 LYS A O 1
ATOM 3912 N N . SER A 1 472 ? 20.823 -12.193 -23.281 1.00 90.31 472 SER A N 1
ATOM 3913 C CA . SER A 1 472 ? 22.095 -11.685 -22.769 1.00 90.31 472 SER A CA 1
ATOM 3914 C C . SER A 1 472 ? 23.103 -11.607 -23.907 1.00 90.31 472 SER A C 1
ATOM 3916 O O . SER A 1 472 ? 23.103 -12.464 -24.786 1.00 90.31 472 SER A O 1
ATOM 3918 N N . ILE A 1 473 ? 23.955 -10.590 -23.875 1.00 89.94 473 ILE A N 1
ATOM 3919 C CA . ILE A 1 473 ? 25.006 -10.355 -24.863 1.00 89.94 473 ILE A CA 1
ATOM 3920 C C . ILE A 1 473 ? 26.352 -10.182 -24.159 1.00 89.94 473 ILE A C 1
ATOM 3922 O O . ILE A 1 473 ? 26.421 -9.715 -23.020 1.00 89.94 473 ILE A O 1
ATOM 3926 N N . GLU A 1 474 ? 27.423 -10.575 -24.840 1.00 85.31 474 GLU A N 1
ATOM 3927 C CA . GLU A 1 474 ? 28.789 -10.426 -24.341 1.00 85.31 474 GLU A CA 1
ATOM 3928 C C . GLU A 1 474 ? 29.255 -8.973 -24.458 1.00 85.31 474 GLU A C 1
ATOM 3930 O O . GLU A 1 474 ? 28.967 -8.298 -25.450 1.00 85.31 474 GLU A O 1
ATOM 3935 N N . ALA A 1 475 ? 30.024 -8.492 -23.479 1.00 80.38 475 ALA A N 1
ATOM 3936 C CA . ALA A 1 475 ? 30.508 -7.111 -23.466 1.00 80.38 475 ALA A CA 1
ATOM 3937 C C . ALA A 1 475 ? 31.359 -6.768 -24.707 1.00 80.38 475 ALA A C 1
ATOM 3939 O O . ALA A 1 475 ? 31.226 -5.679 -25.266 1.00 80.38 475 ALA A O 1
ATOM 3940 N N . ASP A 1 476 ? 32.170 -7.710 -25.195 1.00 79.56 476 ASP A N 1
ATOM 3941 C CA . ASP A 1 476 ? 33.030 -7.506 -26.369 1.00 79.56 476 ASP A CA 1
ATOM 3942 C C . ASP A 1 476 ? 32.236 -7.334 -27.667 1.00 79.56 476 ASP A C 1
ATOM 3944 O O . ASP A 1 476 ? 32.681 -6.646 -28.590 1.00 79.56 476 ASP A O 1
ATOM 3948 N N . SER A 1 477 ? 31.029 -7.906 -27.740 1.00 84.00 477 SER A N 1
ATOM 3949 C CA . SER A 1 477 ? 30.146 -7.724 -28.895 1.00 84.00 477 SER A CA 1
ATOM 3950 C C . SER A 1 477 ? 29.667 -6.276 -29.029 1.00 84.00 477 SER A C 1
ATOM 3952 O O . SER A 1 477 ? 29.567 -5.775 -30.145 1.00 84.00 477 SER A O 1
ATOM 3954 N N . LEU A 1 478 ? 29.479 -5.561 -27.913 1.00 83.25 478 LEU A N 1
ATOM 3955 C CA . LEU A 1 478 ? 29.059 -4.155 -27.907 1.00 83.25 478 LEU A CA 1
ATOM 3956 C C . LEU A 1 478 ? 30.125 -3.237 -28.513 1.00 83.25 478 LEU A C 1
ATOM 3958 O O . LEU A 1 478 ? 29.799 -2.315 -29.259 1.00 83.25 478 LEU A O 1
ATOM 3962 N N . ARG A 1 479 ? 31.408 -3.525 -28.258 1.00 77.50 479 ARG A N 1
ATOM 3963 C CA . ARG A 1 479 ? 32.536 -2.755 -28.813 1.00 77.50 479 ARG A CA 1
ATOM 3964 C C . ARG A 1 479 ? 32.643 -2.882 -30.331 1.00 77.50 479 ARG A C 1
ATOM 3966 O O . ARG A 1 479 ? 33.096 -1.952 -30.990 1.00 77.50 479 ARG A O 1
ATOM 3973 N N . LYS A 1 480 ? 32.211 -4.019 -30.890 1.00 82.81 480 LYS A N 1
ATOM 3974 C CA . LYS A 1 480 ? 32.154 -4.232 -32.345 1.00 82.81 480 LYS A CA 1
ATOM 3975 C C . LYS A 1 480 ? 31.050 -3.405 -33.010 1.00 82.81 480 LYS A C 1
ATOM 3977 O O . LYS A 1 480 ? 31.150 -3.136 -34.201 1.00 82.81 480 LYS A O 1
ATOM 3982 N N . ILE A 1 481 ? 30.022 -3.007 -32.256 1.00 83.25 481 ILE A N 1
ATOM 3983 C CA . ILE A 1 481 ? 28.904 -2.196 -32.754 1.00 83.25 481 ILE A CA 1
ATOM 3984 C C . ILE A 1 481 ? 29.299 -0.717 -32.803 1.00 83.25 481 ILE A C 1
ATOM 3986 O O . ILE A 1 481 ? 29.058 -0.047 -33.803 1.00 83.25 481 ILE A O 1
ATOM 3990 N N . ASN A 1 482 ? 29.909 -0.195 -31.734 1.00 82.38 482 ASN A N 1
ATOM 3991 C CA . ASN A 1 482 ? 30.399 1.182 -31.693 1.00 82.38 482 ASN A CA 1
ATOM 3992 C C . ASN A 1 482 ? 31.567 1.312 -30.705 1.00 82.38 482 ASN A C 1
ATOM 3994 O O . ASN A 1 482 ? 31.499 0.811 -29.582 1.00 82.38 482 ASN A O 1
ATOM 3998 N N . SER A 1 483 ? 32.614 2.039 -31.097 1.00 80.06 483 SER A N 1
ATOM 3999 C CA . SER A 1 483 ? 33.763 2.330 -30.232 1.00 80.06 483 SER A CA 1
ATOM 4000 C C . SER A 1 483 ? 33.449 3.350 -29.131 1.00 80.06 483 SER A C 1
ATOM 4002 O O . SER A 1 483 ? 34.143 3.393 -28.116 1.00 80.06 483 SER A O 1
ATOM 4004 N N . ARG A 1 484 ? 32.397 4.161 -29.301 1.00 86.94 484 ARG A N 1
ATOM 4005 C CA . ARG A 1 484 ? 31.890 5.111 -28.308 1.00 86.94 484 ARG A CA 1
ATOM 4006 C C . ARG A 1 484 ? 30.658 4.526 -27.621 1.00 86.94 484 ARG A C 1
ATOM 4008 O O . ARG A 1 484 ? 29.569 4.512 -28.193 1.00 86.94 484 ARG A O 1
ATOM 4015 N N . ILE A 1 485 ? 30.820 4.084 -26.376 1.00 87.81 485 ILE A N 1
ATOM 4016 C CA . ILE A 1 485 ? 29.740 3.498 -25.570 1.00 87.81 485 ILE A CA 1
ATOM 4017 C C . ILE A 1 485 ? 29.413 4.421 -24.401 1.00 87.81 485 ILE A C 1
ATOM 4019 O O . ILE A 1 485 ? 30.302 4.825 -23.647 1.00 87.81 485 ILE A O 1
ATOM 4023 N N . ILE A 1 486 ? 28.129 4.728 -24.231 1.00 88.56 486 ILE A N 1
ATOM 4024 C CA . ILE A 1 486 ? 27.639 5.558 -23.133 1.00 88.56 486 ILE A CA 1
ATOM 4025 C C . ILE A 1 486 ? 26.638 4.776 -22.313 1.00 88.56 486 ILE A C 1
ATOM 4027 O O . ILE A 1 486 ? 25.631 4.294 -22.826 1.00 88.56 486 ILE A O 1
ATOM 4031 N N . VAL A 1 487 ? 26.915 4.689 -21.017 1.00 87.50 487 VAL A N 1
ATOM 4032 C CA . VAL A 1 487 ? 26.023 4.065 -20.051 1.00 87.50 487 VAL A CA 1
ATOM 4033 C C . VAL A 1 487 ? 25.289 5.134 -19.262 1.00 87.50 487 VAL A C 1
ATOM 4035 O O . VAL A 1 487 ? 25.898 6.050 -18.701 1.00 87.50 487 VAL A O 1
ATOM 4038 N N . TYR A 1 488 ? 23.974 4.980 -19.187 1.00 87.50 488 TYR A N 1
ATOM 4039 C CA . TYR A 1 488 ? 23.079 5.835 -18.428 1.00 87.50 488 TYR A CA 1
ATOM 4040 C C . TYR A 1 488 ? 22.667 5.133 -17.132 1.00 87.50 488 TYR A C 1
ATOM 4042 O O . TYR A 1 488 ? 22.103 4.043 -17.174 1.00 87.50 488 TYR A O 1
ATOM 4050 N N . GLY A 1 489 ? 22.938 5.728 -15.969 1.00 80.75 489 GLY A N 1
ATOM 4051 C CA . GLY A 1 489 ? 22.659 5.112 -14.664 1.00 80.75 489 GLY A CA 1
ATOM 4052 C C . GLY A 1 489 ? 23.374 5.810 -13.504 1.00 80.75 489 GLY A C 1
ATOM 4053 O O . GLY A 1 489 ? 23.805 6.946 -13.637 1.00 80.75 489 GLY A O 1
ATOM 4054 N N . ARG A 1 490 ? 23.517 5.164 -12.336 1.00 71.75 490 ARG A N 1
ATOM 4055 C CA . ARG A 1 490 ? 24.252 5.737 -11.182 1.00 71.75 490 ARG A CA 1
ATOM 4056 C C . ARG A 1 490 ? 25.684 5.184 -11.068 1.00 71.75 490 ARG A C 1
ATOM 4058 O O . ARG A 1 490 ? 25.875 3.970 -11.006 1.00 71.75 490 ARG A O 1
ATOM 4065 N N . LYS A 1 491 ? 26.672 6.084 -10.913 1.00 64.19 491 LYS A N 1
ATOM 4066 C CA . LYS A 1 491 ? 28.134 5.809 -10.882 1.00 64.19 491 LYS A CA 1
ATOM 4067 C C . LYS A 1 491 ? 28.569 4.633 -10.009 1.00 64.19 491 LYS A C 1
ATOM 4069 O O . LYS A 1 491 ? 29.366 3.811 -10.449 1.00 64.19 491 LYS A O 1
ATOM 4074 N N . ALA A 1 492 ? 28.076 4.574 -8.770 1.00 53.41 492 ALA A N 1
ATOM 4075 C CA . ALA A 1 492 ? 28.614 3.685 -7.735 1.00 53.41 492 ALA A CA 1
ATOM 4076 C C . ALA A 1 492 ? 28.568 2.195 -8.115 1.00 53.41 492 ALA A C 1
ATOM 4078 O O . ALA A 1 492 ? 29.374 1.414 -7.624 1.00 53.41 492 ALA A O 1
ATOM 4079 N N . LYS A 1 493 ? 27.646 1.800 -9.001 1.00 58.53 493 LYS A N 1
ATOM 4080 C CA . LYS A 1 493 ? 27.543 0.417 -9.481 1.00 58.53 493 LYS A CA 1
ATOM 4081 C C . LYS A 1 493 ? 28.271 0.162 -10.798 1.00 58.53 493 LYS A C 1
ATOM 4083 O O . LYS A 1 493 ? 28.636 -0.975 -11.058 1.00 58.53 493 LYS A O 1
ATOM 4088 N N . LEU A 1 494 ? 28.531 1.203 -11.588 1.00 61.59 494 LEU A N 1
ATOM 4089 C CA . LEU A 1 494 ? 29.263 1.090 -12.853 1.00 61.59 494 LEU A CA 1
ATOM 4090 C C . LEU A 1 494 ? 30.766 0.873 -12.628 1.00 61.59 494 LEU A C 1
ATOM 4092 O O . LEU A 1 494 ? 31.393 0.138 -13.382 1.00 61.59 494 LEU A O 1
ATOM 4096 N N . GLN A 1 495 ? 31.332 1.438 -11.554 1.00 56.47 495 GLN A N 1
ATOM 4097 C CA . GLN A 1 495 ? 32.744 1.239 -11.188 1.00 56.47 495 GLN A CA 1
ATOM 4098 C C . GLN A 1 495 ? 33.093 -0.211 -10.821 1.00 56.47 495 GLN A C 1
ATOM 4100 O O . GLN A 1 495 ? 34.232 -0.621 -11.007 1.00 56.47 495 GLN A O 1
ATOM 4105 N N . LEU A 1 496 ? 32.131 -1.001 -10.333 1.00 53.75 496 LEU A N 1
ATOM 4106 C CA . LEU A 1 496 ? 32.361 -2.415 -10.019 1.00 53.75 496 LEU A CA 1
ATOM 4107 C C . LEU A 1 496 ? 32.569 -3.276 -11.274 1.00 53.75 496 LEU A C 1
ATOM 4109 O O . LEU A 1 496 ? 33.046 -4.400 -11.151 1.00 53.75 496 LEU A O 1
ATOM 4113 N N . LEU A 1 497 ? 32.208 -2.772 -12.460 1.00 54.56 497 LEU A N 1
ATOM 4114 C CA . LEU A 1 497 ? 32.067 -3.596 -13.657 1.00 54.56 497 LEU A CA 1
ATOM 4115 C C . LEU A 1 497 ? 33.243 -3.608 -14.614 1.00 54.56 497 LEU A C 1
ATOM 4117 O O . LEU A 1 497 ? 33.444 -4.584 -15.327 1.00 54.56 497 LEU A O 1
ATOM 4121 N N . TYR A 1 498 ? 33.989 -2.515 -14.644 1.00 61.28 498 TYR A N 1
ATOM 4122 C CA . TYR A 1 498 ? 35.036 -2.284 -15.625 1.00 61.28 498 TYR A CA 1
ATOM 4123 C C . TYR A 1 498 ? 36.374 -2.134 -14.914 1.00 61.28 498 TYR A C 1
ATOM 4125 O O . TYR A 1 498 ? 37.072 -1.140 -15.074 1.00 61.28 498 TYR A O 1
ATOM 4133 N N . GLN A 1 499 ? 36.736 -3.141 -14.109 1.00 57.44 499 GLN A N 1
ATOM 4134 C CA . GLN A 1 499 ? 38.009 -3.166 -13.374 1.00 57.44 499 GLN A CA 1
ATOM 4135 C C . GLN A 1 499 ? 39.241 -3.047 -14.301 1.00 57.44 499 GLN A C 1
ATOM 4137 O O . GLN A 1 499 ? 40.332 -2.763 -13.820 1.00 57.44 499 GLN A O 1
ATOM 4142 N N . SER A 1 500 ? 39.064 -3.206 -15.619 1.00 52.69 500 SER A N 1
ATOM 4143 C CA . SER A 1 500 ? 40.094 -3.093 -16.657 1.00 52.69 500 SER A CA 1
ATOM 4144 C C . SER A 1 500 ? 39.865 -1.975 -17.691 1.00 52.69 500 SER A C 1
ATOM 4146 O O . SER A 1 500 ? 40.599 -1.925 -18.672 1.00 52.69 500 SER A O 1
ATOM 4148 N N . THR A 1 501 ? 38.864 -1.095 -17.536 1.00 64.81 501 THR A N 1
ATOM 4149 C CA . THR A 1 501 ? 38.530 -0.066 -18.550 1.00 64.81 501 THR A CA 1
ATOM 4150 C C . THR A 1 501 ? 38.275 1.306 -17.939 1.00 64.81 501 THR A C 1
ATOM 4152 O O . THR A 1 501 ? 37.644 1.431 -16.889 1.00 64.81 501 THR A O 1
ATOM 4155 N N . GLU A 1 502 ? 38.757 2.364 -18.596 1.00 73.06 502 GLU A N 1
ATOM 4156 C CA . GLU A 1 502 ? 38.606 3.734 -18.101 1.00 73.06 502 GLU A CA 1
ATOM 4157 C C . GLU A 1 502 ? 37.145 4.199 -18.265 1.00 73.06 502 GLU A C 1
ATOM 4159 O O . GLU A 1 502 ? 36.668 4.481 -19.366 1.00 73.06 502 GLU A O 1
ATOM 4164 N N . VAL A 1 503 ? 36.415 4.292 -17.148 1.00 78.56 503 VAL A N 1
ATOM 4165 C CA . VAL A 1 503 ? 35.060 4.861 -17.109 1.00 78.56 503 VAL A CA 1
ATOM 4166 C C . VAL A 1 503 ? 35.149 6.352 -16.796 1.00 78.56 503 VAL A C 1
ATOM 4168 O O . VAL A 1 503 ? 35.397 6.750 -15.654 1.00 78.56 503 VAL A O 1
ATOM 4171 N N . VAL A 1 504 ? 34.893 7.191 -17.798 1.00 81.69 504 VAL A N 1
ATOM 4172 C CA . VAL A 1 504 ? 34.854 8.647 -17.635 1.00 81.69 504 VAL A CA 1
ATOM 4173 C C . VAL A 1 504 ? 33.436 9.084 -17.303 1.00 81.69 504 VAL A C 1
ATOM 4175 O O . VAL A 1 504 ? 32.506 8.929 -18.093 1.00 81.69 504 VAL A O 1
ATOM 4178 N N . GLN A 1 505 ? 33.259 9.658 -16.117 1.00 82.88 505 GLN A N 1
ATOM 4179 C CA . GLN A 1 505 ? 31.994 10.275 -15.742 1.00 82.88 505 GLN A CA 1
ATOM 4180 C C . GLN A 1 505 ? 31.800 11.571 -16.540 1.00 82.88 505 GLN A C 1
ATOM 4182 O O . GLN A 1 505 ? 32.576 12.508 -16.375 1.00 82.88 505 GLN A O 1
ATOM 4187 N N . LEU A 1 506 ? 30.758 11.625 -17.370 1.00 80.56 506 LEU A N 1
ATOM 4188 C CA . LEU A 1 506 ? 30.379 12.838 -18.099 1.00 80.56 506 LEU A CA 1
ATOM 4189 C C . LEU A 1 506 ? 29.526 13.755 -17.210 1.00 80.56 506 LEU A C 1
ATOM 4191 O O . LEU A 1 506 ? 29.733 14.963 -17.189 1.00 80.56 506 LEU A O 1
ATOM 4195 N N . ASP A 1 507 ? 28.599 13.173 -16.439 1.00 80.00 507 ASP A N 1
ATOM 4196 C CA . ASP A 1 507 ? 27.825 13.862 -15.397 1.00 80.00 507 ASP A CA 1
ATOM 4197 C C . ASP A 1 507 ? 27.294 12.882 -14.330 1.00 80.00 507 ASP A C 1
ATOM 4199 O O . ASP A 1 507 ? 27.752 11.746 -14.218 1.00 80.00 507 ASP A O 1
ATOM 4203 N N . SER A 1 508 ? 26.350 13.302 -13.483 1.00 73.44 508 SER A N 1
ATOM 4204 C CA . SER A 1 508 ? 25.784 12.464 -12.412 1.00 73.44 508 SER A CA 1
ATOM 4205 C C . SER A 1 508 ? 25.062 11.198 -12.904 1.00 73.44 508 SER A C 1
ATOM 4207 O O . SER A 1 508 ? 24.865 10.276 -12.108 1.00 73.44 508 SER A O 1
ATOM 4209 N N . THR A 1 509 ? 24.698 11.141 -14.186 1.00 75.31 509 THR A N 1
ATOM 4210 C CA . THR A 1 509 ? 23.872 10.094 -14.802 1.00 75.31 509 THR A CA 1
ATOM 4211 C C . THR A 1 509 ? 24.478 9.450 -16.052 1.00 75.31 509 THR A C 1
ATOM 4213 O O . THR A 1 509 ? 23.992 8.399 -16.468 1.00 75.31 509 THR A O 1
ATOM 4216 N N . ARG A 1 510 ? 25.528 10.039 -16.642 1.00 82.69 510 ARG A N 1
ATOM 4217 C CA . ARG A 1 510 ? 26.165 9.580 -17.887 1.00 82.69 510 ARG A CA 1
ATOM 4218 C C . ARG A 1 510 ? 27.629 9.209 -17.701 1.00 82.69 510 ARG A C 1
ATOM 4220 O O . ARG A 1 510 ? 28.408 9.957 -17.104 1.00 82.69 510 ARG A O 1
ATOM 4227 N N . PHE A 1 511 ? 28.006 8.078 -18.289 1.00 83.19 511 PHE A N 1
ATOM 4228 C CA . PHE A 1 511 ? 29.347 7.508 -18.198 1.00 83.19 511 PHE A CA 1
ATOM 4229 C C . PHE A 1 511 ? 29.811 7.066 -19.578 1.00 83.19 511 PHE A C 1
ATOM 4231 O O . PHE A 1 511 ? 29.163 6.240 -20.214 1.00 83.19 511 PHE A O 1
ATOM 4238 N N . LEU A 1 512 ? 30.936 7.612 -20.024 1.00 84.38 512 LEU A N 1
ATOM 4239 C CA . LEU A 1 512 ? 31.632 7.169 -21.221 1.00 84.38 512 LEU A CA 1
ATOM 4240 C C . LEU A 1 512 ? 32.539 5.995 -20.853 1.00 84.38 512 LEU A C 1
ATOM 4242 O O . LEU A 1 512 ? 33.362 6.110 -19.944 1.00 84.38 512 LEU A O 1
ATOM 4246 N N . ILE A 1 513 ? 32.414 4.893 -21.583 1.00 80.25 513 ILE A N 1
ATOM 4247 C CA . ILE A 1 513 ? 33.372 3.791 -21.519 1.00 80.25 513 ILE A CA 1
ATOM 4248 C C . ILE A 1 513 ? 34.409 4.050 -22.605 1.00 80.25 513 ILE A C 1
ATOM 4250 O O . ILE A 1 513 ? 34.074 4.055 -23.792 1.00 80.25 513 ILE A O 1
ATOM 4254 N N . LYS A 1 514 ? 35.653 4.312 -22.197 1.00 69.31 514 LYS A N 1
ATOM 4255 C CA . LYS A 1 514 ? 36.780 4.377 -23.127 1.00 69.31 514 LYS A CA 1
ATOM 4256 C C . LYS A 1 514 ? 37.342 2.968 -23.382 1.00 69.31 514 LYS A C 1
ATOM 4258 O O . LYS A 1 514 ? 37.166 2.109 -22.516 1.00 69.31 514 LYS A O 1
ATOM 4263 N N . PRO A 1 515 ? 37.957 2.735 -24.557 1.00 59.94 515 PRO A N 1
ATOM 4264 C CA . PRO A 1 515 ? 38.552 1.454 -24.937 1.00 59.94 515 PRO A CA 1
ATOM 4265 C C . PRO A 1 515 ? 39.492 0.851 -23.896 1.00 59.94 515 PRO A C 1
ATOM 4267 O O . PRO A 1 515 ? 40.256 1.629 -23.280 1.00 59.94 515 PRO A O 1
#

Radius of gyration: 25.72 Å; chains: 1; bounding box: 80×56×74 Å

Secondary structure (DSSP, 8-state):
-HHHHHHHHHHHHHHHHHHTTHHHHHHHHHHHH----TTSTTTHHHHHHHHHHHHHHHTT-------SSS-HHHHHHHHHHHHHHHHTS-TTS-HHHHHHHSHHHHHHHHHHHHHHHHHHHHHHHHHHHHHHHS-HHHHHHHHTGGGGS-HHHHHHHHHSSSHHHHHHHHHHHHHHHHHHHHHT--TT-----STTPPPS--GGG-HHHHHHHHHHHHHHHHH-GGGGGGGHHHHHH---HHHHHHHHHHHHHHHHHHHGGGGGGHHHHHHHHHHHHH--SGGG-S-S-S--HHHHHHHHHHHHHH-HHHHHHHHHHHHHHHTTTTT-TT-HHHHHHHHHHHHHHHHHHHHHTT--GGGGGGTGGGHHHHHHHHHHHH--HHHHHHHHHHHHHHHHHHHHTTTTT-----PPP---TTSEEEEETT-S-HHHHHHHHHHTTTTTTHHHHHHHS-S-EEEETTTTEEE-SS-EE-HHHHHHH-S-EEEES-HHHHTTT-TTS-EEE-SSSEEEE--